Protein AF-A0A496PF84-F1 (afdb_monomer_lite)

Secondary structure (DSSP, 8-state):
-TTHHHHHHHHHHHHHH-TTS------S---TT--SEEEEEEEEEHHHHHHHHHHHHTT-SSEEEEEEEEETTTEEEEEEEETTS-EEEEEEEEEEEEE-SS-EEEEEEE-TTS-B-SSHHHHHHHHHHHHHHHHHHHHHHPSEE-SSSS-EEEE-GGGEEEEEE-TT-GGGGGS-PPPPPTT--S-EEEEEEEEETTEEEEEEEEESSPPPP----------HHHHHHHHHHHHHHHHHHHHHHHHHHHHS-TTTTTS--HHHHHHHHHHHHHHHIIIIIHHHHHHHHHHHHHHHHHHHHHHHHHHHHHHHHHHHHHHHHHHTT-S-HHHHHHHHHHHHHHHHHHHHHHHHHHHHHHHHHHHHHHHHHHHHHHHHHHHHHHHH-

Structure (mmCIF, N/CA/C/O backbone):
data_AF-A0A496PF84-F1
#
_entry.id   AF-A0A496PF84-F1
#
loop_
_atom_site.group_PDB
_atom_site.id
_atom_site.type_symbol
_atom_site.label_atom_id
_atom_site.label_alt_id
_atom_site.label_comp_id
_atom_site.label_asym_id
_atom_site.label_entity_id
_atom_site.label_seq_id
_atom_site.pdbx_PDB_ins_code
_atom_site.Cartn_x
_atom_site.Cartn_y
_atom_site.Cartn_z
_atom_site.occupancy
_atom_site.B_iso_or_equiv
_atom_site.auth_seq_id
_atom_site.auth_comp_id
_atom_site.auth_asym_id
_atom_site.auth_atom_id
_atom_site.pdbx_PDB_model_num
ATOM 1 N N . MET A 1 1 ? 14.542 -10.212 25.108 1.00 35.03 1 MET A N 1
ATOM 2 C CA . MET A 1 1 ? 14.404 -8.751 24.866 1.00 35.03 1 MET A CA 1
ATOM 3 C C . MET A 1 1 ? 15.396 -8.240 23.819 1.00 35.03 1 MET A C 1
ATOM 5 O O . MET A 1 1 ? 14.946 -7.907 22.732 1.00 35.03 1 MET A O 1
ATOM 9 N N . GLY A 1 2 ? 16.714 -8.307 24.034 1.00 35.69 2 GLY A N 1
ATOM 10 C CA . GLY A 1 2 ? 17.742 -8.074 22.997 1.00 35.69 2 GLY A CA 1
ATOM 11 C C . GLY A 1 2 ? 17.970 -9.256 22.043 1.00 35.69 2 GLY A C 1
ATOM 12 O O . GLY A 1 2 ? 19.081 -9.479 21.594 1.00 35.69 2 GLY A O 1
ATOM 13 N N . GLN A 1 3 ? 16.946 -10.066 21.780 1.00 40.03 3 GLN A N 1
ATOM 14 C CA . GLN A 1 3 ? 17.018 -11.197 20.844 1.00 40.03 3 GLN A CA 1
ATOM 15 C C . GLN A 1 3 ? 15.954 -11.094 19.760 1.00 40.03 3 GLN A C 1
ATOM 17 O O . GLN A 1 3 ? 16.190 -11.582 18.674 1.00 40.03 3 GLN A O 1
ATOM 22 N N . LEU A 1 4 ? 14.807 -10.451 20.011 1.00 41.88 4 LEU A N 1
ATOM 23 C CA . LEU A 1 4 ? 13.734 -10.304 19.022 1.00 41.88 4 LEU A CA 1
ATOM 24 C C . LEU A 1 4 ? 13.985 -9.080 18.138 1.00 41.88 4 LEU A C 1
ATOM 26 O O . LEU A 1 4 ? 13.950 -9.200 16.925 1.00 41.88 4 LEU A O 1
ATOM 30 N N . VAL A 1 5 ? 14.386 -7.950 18.735 1.00 41.62 5 VAL A N 1
ATOM 31 C CA . VAL A 1 5 ? 14.923 -6.788 18.003 1.00 41.62 5 VAL A CA 1
ATOM 32 C C . VAL A 1 5 ? 16.194 -7.167 17.262 1.00 41.62 5 VAL A C 1
ATOM 34 O O . VAL 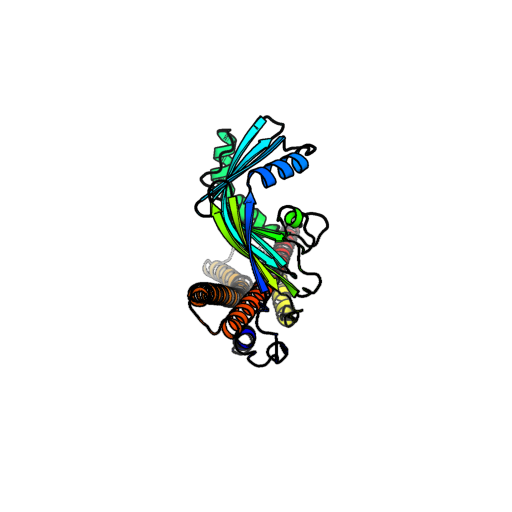A 1 5 ? 16.354 -6.792 16.119 1.00 41.62 5 VAL A O 1
ATOM 37 N N . THR A 1 6 ? 17.063 -7.967 17.870 1.00 51.62 6 THR A N 1
ATOM 38 C CA . THR A 1 6 ? 18.317 -8.426 17.258 1.00 51.62 6 THR A CA 1
ATOM 39 C C . THR A 1 6 ? 18.087 -9.533 16.243 1.00 51.62 6 THR A C 1
ATOM 41 O O . THR A 1 6 ? 18.877 -9.632 15.325 1.00 51.62 6 THR A O 1
ATOM 44 N N . LYS A 1 7 ? 17.012 -10.330 16.353 1.00 50.00 7 LYS A N 1
ATOM 45 C CA . LYS A 1 7 ? 16.557 -11.260 15.308 1.00 50.00 7 LYS A CA 1
ATOM 46 C C . LYS A 1 7 ? 15.903 -10.511 14.164 1.00 50.00 7 LYS A C 1
ATOM 48 O O . LYS A 1 7 ? 16.235 -10.836 13.050 1.00 50.00 7 LYS A O 1
ATOM 53 N N . LEU A 1 8 ? 15.059 -9.507 14.407 1.00 44.78 8 LEU A N 1
ATOM 54 C CA . LEU A 1 8 ? 14.429 -8.673 13.373 1.00 44.78 8 LEU A CA 1
ATOM 55 C C . LEU A 1 8 ? 15.432 -7.737 12.697 1.00 44.78 8 LEU A C 1
ATOM 57 O O . LEU A 1 8 ? 15.374 -7.572 11.490 1.00 44.78 8 LEU A O 1
ATOM 61 N N . LEU A 1 9 ? 16.385 -7.180 13.447 1.00 50.72 9 LEU A N 1
ATOM 62 C CA . LEU A 1 9 ? 17.550 -6.485 12.908 1.00 50.72 9 LEU A CA 1
ATOM 63 C C . LEU A 1 9 ? 18.499 -7.466 12.251 1.00 50.72 9 LEU A C 1
ATOM 65 O O . LEU A 1 9 ? 19.017 -7.112 11.217 1.00 50.72 9 LEU A O 1
ATOM 69 N N . LYS A 1 10 ? 18.706 -8.689 12.761 1.00 53.69 10 LYS A N 1
ATOM 70 C CA . LYS A 1 10 ? 19.399 -9.744 12.005 1.00 53.69 10 LYS A CA 1
ATOM 71 C C . LYS A 1 10 ? 18.605 -10.172 10.790 1.00 53.69 10 LYS A C 1
ATOM 73 O O . LYS A 1 10 ? 19.255 -10.649 9.895 1.00 53.69 10 LYS A O 1
ATOM 78 N N . LEU A 1 11 ? 17.283 -10.040 10.724 1.00 50.06 11 LEU A N 1
ATOM 79 C CA . LEU A 1 11 ? 16.453 -10.431 9.579 1.00 50.06 11 LEU A CA 1
ATOM 80 C C . LEU A 1 11 ? 16.508 -9.331 8.515 1.00 50.06 11 LEU A C 1
ATOM 82 O O . LEU A 1 11 ? 16.878 -9.579 7.378 1.00 50.06 11 LEU A O 1
ATOM 86 N N . ALA A 1 12 ? 16.311 -8.081 8.932 1.00 45.97 12 ALA A N 1
ATOM 87 C CA . ALA A 1 12 ? 16.578 -6.897 8.125 1.00 45.97 12 ALA A CA 1
ATOM 88 C C . ALA A 1 12 ? 18.054 -6.812 7.701 1.00 45.97 12 ALA A C 1
ATOM 90 O O . ALA A 1 12 ? 18.333 -6.387 6.585 1.00 45.97 12 ALA A O 1
ATOM 91 N N . ASN A 1 13 ? 18.986 -7.251 8.559 1.00 47.19 13 ASN A N 1
ATOM 92 C CA . ASN A 1 13 ? 20.413 -7.267 8.261 1.00 47.19 13 ASN A CA 1
ATOM 93 C C . ASN A 1 13 ? 20.862 -8.529 7.525 1.00 47.19 13 ASN A C 1
ATOM 95 O O . ASN A 1 13 ? 21.813 -8.421 6.781 1.00 47.19 13 ASN A O 1
ATOM 99 N N . THR A 1 14 ? 20.214 -9.690 7.644 1.00 43.84 14 THR A N 1
ATOM 100 C CA . THR A 1 14 ? 20.492 -10.864 6.786 1.00 43.84 14 THR A CA 1
ATOM 101 C C . THR A 1 14 ? 19.980 -10.603 5.385 1.00 43.84 14 THR A C 1
ATOM 103 O O . THR A 1 14 ? 20.631 -11.016 4.446 1.00 43.84 14 THR A O 1
ATOM 106 N N . VAL A 1 15 ? 18.941 -9.785 5.218 1.00 45.19 15 VAL A N 1
ATOM 107 C CA . VAL A 1 15 ? 18.607 -9.192 3.914 1.00 45.19 15 VAL A CA 1
ATOM 108 C C . VAL A 1 15 ? 19.672 -8.175 3.444 1.00 45.19 15 VAL A C 1
ATOM 110 O O . VAL A 1 15 ? 19.752 -7.879 2.259 1.00 45.19 15 VAL A O 1
ATOM 113 N N . THR A 1 16 ? 20.536 -7.648 4.328 1.00 40.09 16 THR A N 1
ATOM 114 C CA . THR A 1 16 ? 21.718 -6.839 3.936 1.00 40.09 16 THR A CA 1
ATOM 115 C C . THR A 1 16 ? 23.048 -7.605 3.894 1.00 40.09 16 THR A C 1
ATOM 117 O O . THR A 1 16 ? 24.000 -7.093 3.321 1.00 40.09 16 THR A O 1
ATOM 120 N N . THR A 1 17 ? 23.145 -8.787 4.509 1.00 33.56 17 THR A N 1
ATOM 121 C CA . THR A 1 17 ? 24.367 -9.602 4.643 1.00 33.56 17 THR A CA 1
ATOM 122 C C . THR A 1 17 ? 24.180 -11.021 4.117 1.00 33.56 17 THR A C 1
ATOM 124 O O . THR A 1 17 ? 25.018 -11.881 4.370 1.00 33.56 17 THR A O 1
ATOM 127 N N . GLN A 1 18 ? 23.125 -11.291 3.346 1.00 35.97 18 GLN A N 1
ATOM 128 C CA . GLN A 1 18 ? 23.150 -12.333 2.324 1.00 35.97 18 GLN A CA 1
ATOM 129 C C . GLN A 1 18 ? 24.063 -11.849 1.194 1.00 35.97 18 GLN A C 1
ATOM 131 O O . GLN A 1 18 ? 23.666 -11.652 0.060 1.00 35.97 18 GLN A O 1
ATOM 136 N N . THR A 1 19 ? 25.333 -11.688 1.546 1.00 35.16 19 THR A N 1
ATOM 137 C CA . THR A 1 19 ? 26.476 -11.826 0.652 1.00 35.16 19 THR A CA 1
ATOM 138 C C . THR A 1 19 ? 26.740 -13.309 0.335 1.00 35.16 19 THR A C 1
ATOM 140 O O . THR A 1 19 ? 27.756 -13.621 -0.264 1.00 35.16 19 THR A O 1
ATOM 143 N N . HIS A 1 20 ? 25.847 -14.227 0.744 1.00 31.77 20 HIS A N 1
ATOM 144 C CA . HIS A 1 20 ? 25.867 -15.661 0.432 1.00 31.77 20 HIS A CA 1
ATOM 145 C C . HIS A 1 20 ? 24.449 -16.281 0.473 1.00 31.77 20 HIS A C 1
ATOM 147 O O . HIS A 1 20 ? 24.186 -17.237 1.197 1.00 31.77 20 HIS A O 1
ATOM 153 N N . ILE A 1 21 ? 23.501 -15.748 -0.291 1.00 33.44 21 ILE A N 1
ATOM 154 C CA . ILE A 1 21 ? 22.884 -16.656 -1.269 1.00 33.44 21 ILE A CA 1
ATOM 155 C C . ILE A 1 21 ? 23.836 -16.511 -2.446 1.00 33.44 21 ILE A C 1
ATOM 157 O O . ILE A 1 21 ? 24.234 -15.375 -2.711 1.00 33.44 21 ILE A O 1
ATOM 161 N N . GLU A 1 22 ? 24.330 -17.610 -3.024 1.00 30.97 22 GLU A N 1
ATOM 162 C CA . GLU A 1 22 ? 25.149 -17.525 -4.238 1.00 30.97 22 GLU A CA 1
ATOM 163 C C . GLU A 1 22 ? 24.551 -16.433 -5.119 1.00 30.97 22 GLU A C 1
ATOM 165 O O . GLU A 1 22 ? 23.354 -16.487 -5.414 1.00 30.97 22 GLU A O 1
ATOM 170 N N . ALA A 1 23 ? 25.345 -15.397 -5.442 1.00 34.81 23 ALA A N 1
ATOM 171 C CA . ALA A 1 23 ? 24.967 -14.471 -6.501 1.00 34.81 23 ALA A CA 1
ATOM 172 C C . ALA A 1 23 ? 24.398 -15.355 -7.610 1.00 34.81 23 ALA A C 1
ATOM 174 O O . ALA A 1 23 ? 25.059 -16.365 -7.894 1.00 34.81 23 ALA A O 1
ATOM 175 N N . PRO A 1 24 ? 23.168 -15.096 -8.108 1.00 35.47 24 PRO A N 1
ATOM 176 C CA . PRO A 1 24 ? 22.523 -15.998 -9.055 1.00 35.47 24 PRO A CA 1
ATOM 177 C C . PRO A 1 24 ? 23.594 -16.377 -10.060 1.00 35.47 24 PRO A C 1
ATOM 179 O O . PRO A 1 24 ? 24.228 -15.459 -10.585 1.00 35.47 24 PRO A O 1
ATOM 182 N N . ARG A 1 25 ? 23.920 -17.679 -10.170 1.00 38.72 25 ARG A N 1
ATOM 183 C CA . ARG A 1 25 ? 25.035 -18.157 -10.998 1.00 38.72 25 ARG A CA 1
ATOM 184 C C . ARG A 1 25 ? 24.702 -17.805 -12.444 1.00 38.72 25 ARG A C 1
ATOM 186 O O . ARG A 1 25 ? 24.130 -18.599 -13.182 1.00 38.72 25 ARG A O 1
ATOM 193 N N . LEU A 1 26 ? 25.001 -16.565 -12.795 1.00 46.81 26 LEU A N 1
ATOM 194 C CA . LEU A 1 26 ? 24.968 -16.007 -14.122 1.00 46.81 26 LEU A CA 1
ATOM 195 C C . LEU A 1 26 ? 26.136 -16.683 -14.843 1.00 46.81 26 LEU A C 1
ATOM 197 O O . LEU A 1 26 ? 27.242 -16.709 -14.295 1.00 46.81 26 LEU A O 1
ATOM 201 N N . PRO A 1 27 ? 25.895 -17.325 -15.996 1.00 41.62 27 PRO A N 1
ATOM 202 C CA . PRO A 1 27 ? 26.932 -18.065 -16.694 1.00 41.62 27 PRO A CA 1
ATOM 203 C C . PRO A 1 27 ? 28.126 -17.162 -17.004 1.00 41.62 27 PRO A C 1
ATOM 205 O O . PRO A 1 27 ? 27.974 -15.980 -17.304 1.00 41.62 27 PRO A O 1
ATOM 208 N N . GLU A 1 28 ? 29.313 -17.761 -16.945 1.00 40.94 28 GLU A N 1
ATOM 209 C CA . GLU A 1 28 ? 30.622 -17.102 -16.999 1.00 40.94 28 GLU A CA 1
ATOM 210 C C . GLU A 1 28 ? 30.906 -16.385 -18.333 1.00 40.94 28 GLU A C 1
ATOM 212 O O . GLU A 1 28 ? 31.890 -15.659 -18.440 1.00 40.94 28 GLU A O 1
ATOM 217 N N . GLN A 1 29 ? 30.040 -16.533 -19.341 1.00 38.16 29 GLN A N 1
ATOM 218 C CA . GLN A 1 29 ? 30.122 -15.824 -20.615 1.00 38.16 29 GLN A CA 1
ATOM 219 C C . GLN A 1 29 ? 28.717 -15.590 -21.186 1.00 38.16 29 GLN A C 1
ATOM 221 O O . GLN A 1 29 ? 28.063 -16.510 -21.674 1.00 38.16 29 GLN A O 1
ATOM 226 N N . LEU A 1 30 ? 28.257 -14.340 -21.139 1.00 44.56 30 LEU A N 1
ATOM 227 C CA . LEU A 1 30 ? 27.272 -13.824 -22.088 1.00 44.56 30 LEU A CA 1
ATOM 228 C C . LEU A 1 30 ? 28.065 -13.233 -23.257 1.00 44.56 30 LEU A C 1
ATOM 230 O O . LEU A 1 30 ? 28.968 -12.430 -23.027 1.00 44.56 30 LEU A O 1
ATOM 234 N N . GLU A 1 31 ? 27.763 -13.665 -24.483 1.00 39.75 31 GLU A N 1
ATOM 235 C CA . GLU A 1 31 ? 28.377 -13.125 -25.701 1.00 39.75 31 GLU A CA 1
ATOM 236 C C . GLU A 1 31 ? 28.265 -11.590 -25.739 1.00 39.75 31 GLU A C 1
ATOM 238 O O . GLU A 1 31 ? 27.234 -11.015 -25.365 1.00 39.75 31 GLU A O 1
ATOM 243 N N . ASP A 1 32 ? 29.353 -10.938 -26.161 1.00 37.06 32 ASP A N 1
ATOM 244 C CA . ASP A 1 32 ? 29.494 -9.482 -26.230 1.00 37.06 32 ASP A CA 1
ATOM 245 C C . ASP A 1 32 ? 28.329 -8.871 -27.030 1.00 37.06 32 ASP A C 1
ATOM 247 O O . ASP A 1 32 ? 28.203 -9.077 -28.237 1.00 37.06 32 ASP A O 1
ATOM 251 N N . GLY A 1 33 ? 27.456 -8.133 -26.338 1.00 48.78 33 GLY A N 1
ATOM 252 C CA . GLY A 1 33 ? 26.257 -7.506 -26.910 1.00 48.78 33 GLY A CA 1
ATOM 253 C C . GLY A 1 33 ? 24.944 -7.836 -26.192 1.00 48.78 33 GLY A C 1
ATOM 254 O O . GLY A 1 33 ? 23.961 -7.123 -26.387 1.00 48.78 33 GLY A O 1
ATOM 255 N N . ASN A 1 34 ? 24.917 -8.851 -25.322 1.00 59.88 34 ASN A N 1
ATOM 256 C CA . ASN A 1 34 ? 23.708 -9.228 -24.584 1.00 59.88 34 ASN A CA 1
ATOM 257 C C . ASN A 1 34 ? 23.525 -8.407 -23.298 1.00 59.88 34 ASN A C 1
ATOM 259 O O . ASN A 1 34 ? 24.269 -8.550 -22.331 1.00 59.88 34 ASN A O 1
ATOM 263 N N . THR A 1 35 ? 22.495 -7.560 -23.264 1.00 69.62 35 THR A N 1
ATOM 264 C CA . THR A 1 35 ? 22.069 -6.835 -22.057 1.00 69.62 35 THR A CA 1
ATOM 265 C C . THR A 1 35 ? 21.380 -7.770 -21.064 1.00 69.62 35 THR A C 1
ATOM 267 O O . THR A 1 35 ? 20.560 -8.584 -21.466 1.00 69.62 35 THR A O 1
ATOM 270 N N . LEU A 1 36 ? 21.621 -7.618 -19.758 1.00 77.88 36 LEU A N 1
ATOM 271 C CA . LEU A 1 36 ? 20.995 -8.471 -18.726 1.00 77.88 36 LEU A CA 1
ATOM 272 C C . LEU A 1 36 ? 19.480 -8.247 -18.549 1.00 77.88 36 LEU A C 1
ATOM 274 O O . LEU A 1 36 ? 18.771 -9.086 -17.981 1.00 77.88 36 LEU A O 1
ATOM 278 N N . TYR A 1 37 ? 18.991 -7.090 -18.987 1.00 81.06 37 TYR A N 1
ATOM 279 C CA . TYR A 1 37 ? 17.593 -6.695 -18.906 1.00 81.06 37 TYR A CA 1
ATOM 280 C C . TYR A 1 37 ? 17.248 -5.685 -20.000 1.00 81.06 37 TYR A C 1
ATOM 282 O O . TYR A 1 37 ? 18.074 -4.850 -20.370 1.00 81.06 37 TYR A O 1
ATOM 290 N N . ASP A 1 38 ? 15.994 -5.702 -20.440 1.00 81.50 38 ASP A N 1
ATOM 291 C CA . ASP A 1 38 ? 15.428 -4.652 -21.279 1.00 81.50 38 ASP A CA 1
ATOM 292 C C . ASP A 1 38 ? 14.926 -3.516 -20.393 1.00 81.50 38 ASP A C 1
ATOM 294 O O . ASP A 1 38 ? 14.008 -3.704 -19.590 1.00 81.50 38 ASP A O 1
ATOM 298 N N . HIS A 1 39 ? 15.497 -2.324 -20.564 1.00 84.94 39 HIS A N 1
ATOM 299 C CA . HIS A 1 39 ? 15.000 -1.104 -19.937 1.00 84.94 39 HIS A CA 1
ATOM 300 C C . HIS A 1 39 ? 14.226 -0.255 -20.935 1.00 84.94 39 HIS A C 1
ATOM 302 O O . HIS A 1 39 ? 14.748 0.081 -21.997 1.00 84.94 39 HIS A O 1
ATOM 308 N N . ARG A 1 40 ? 12.993 0.125 -20.592 1.00 84.62 40 ARG A N 1
ATOM 309 C CA . ARG A 1 40 ? 12.188 1.058 -21.392 1.00 84.62 40 ARG A CA 1
ATOM 310 C C . ARG A 1 40 ? 11.435 2.020 -20.483 1.00 84.62 40 ARG A C 1
ATOM 312 O O . ARG A 1 40 ? 11.081 1.668 -19.364 1.00 84.62 40 ARG A O 1
ATOM 319 N N . MET A 1 41 ? 11.173 3.223 -20.974 1.00 84.12 41 MET A N 1
ATOM 320 C CA . MET A 1 41 ? 10.187 4.119 -20.371 1.00 84.12 41 MET A CA 1
ATOM 321 C C . MET A 1 41 ? 8.848 3.853 -21.053 1.00 84.12 41 MET A C 1
ATOM 323 O O . MET A 1 41 ? 8.733 4.045 -22.262 1.00 84.12 41 MET A O 1
ATOM 327 N N . LEU A 1 42 ? 7.858 3.373 -20.302 1.00 85.94 42 LEU A N 1
ATOM 328 C CA . LEU A 1 42 ? 6.503 3.192 -20.817 1.00 85.94 42 LEU A CA 1
ATOM 329 C C . LEU A 1 42 ? 5.721 4.479 -20.611 1.00 85.94 42 LEU A C 1
ATOM 331 O O . LEU A 1 42 ? 5.651 4.980 -19.491 1.00 85.94 42 LEU A O 1
ATOM 335 N N . SER A 1 43 ? 5.128 4.992 -21.683 1.00 85.69 43 SER A N 1
ATOM 336 C CA . SER A 1 43 ? 4.196 6.114 -21.649 1.00 85.69 43 SER A CA 1
ATOM 337 C C . SER A 1 43 ? 2.766 5.589 -21.684 1.00 85.69 43 SER A C 1
ATOM 339 O O . SER A 1 43 ? 2.337 4.995 -22.673 1.00 85.69 43 SER A O 1
ATOM 341 N N . ILE A 1 44 ? 2.028 5.808 -20.603 1.00 85.19 44 ILE A N 1
ATOM 342 C CA . ILE A 1 44 ? 0.592 5.555 -20.536 1.00 85.19 44 ILE A CA 1
ATOM 343 C C . ILE A 1 44 ? -0.102 6.881 -20.823 1.00 85.19 44 ILE A C 1
ATOM 345 O O . ILE A 1 44 ? -0.056 7.810 -20.016 1.00 85.19 44 ILE A O 1
ATOM 349 N N . GLU A 1 45 ? -0.712 6.972 -21.997 1.00 87.38 45 GLU A N 1
ATOM 350 C CA . GLU A 1 45 ? -1.462 8.152 -22.413 1.00 87.38 45 GLU A CA 1
ATOM 351 C C . GLU A 1 45 ? -2.784 8.248 -21.654 1.00 87.38 45 GLU A C 1
ATOM 353 O O . GLU A 1 45 ? -3.513 7.262 -21.489 1.00 87.38 45 GLU A O 1
ATOM 358 N N . GLU A 1 46 ? -3.120 9.463 -21.236 1.00 87.75 46 GLU A N 1
ATOM 359 C CA . GLU A 1 46 ? -4.383 9.782 -20.577 1.00 87.75 46 GLU A CA 1
ATOM 360 C C . GLU A 1 46 ? -5.595 9.351 -21.419 1.00 87.75 46 GLU A C 1
ATOM 362 O O . GLU A 1 46 ? -6.538 8.743 -20.904 1.00 87.75 46 GLU A O 1
ATOM 367 N N . GLU A 1 47 ? -5.552 9.574 -22.738 1.00 87.31 47 GLU A N 1
ATOM 368 C CA . GLU A 1 47 ? -6.638 9.197 -23.645 1.00 87.31 47 GLU A CA 1
ATOM 369 C C . GLU A 1 47 ? -6.902 7.683 -23.624 1.00 87.31 47 GLU A C 1
ATOM 371 O O . GLU A 1 47 ? -8.060 7.245 -23.622 1.00 87.31 47 GLU A O 1
ATOM 376 N N . ALA A 1 48 ? -5.845 6.867 -23.548 1.00 85.38 48 ALA A N 1
ATOM 377 C CA . ALA A 1 48 ? -5.964 5.416 -23.481 1.00 85.38 48 ALA A CA 1
ATOM 378 C C . ALA A 1 48 ? -6.665 4.968 -22.188 1.00 85.38 48 ALA A C 1
ATOM 380 O O . ALA A 1 48 ? -7.579 4.134 -22.243 1.00 85.38 48 ALA A O 1
ATOM 381 N N . VAL A 1 49 ? -6.296 5.572 -21.053 1.00 86.06 49 VAL A N 1
ATOM 382 C CA . VAL A 1 49 ? -6.928 5.329 -19.747 1.00 86.06 49 VAL A CA 1
ATOM 383 C C . VAL A 1 49 ? -8.393 5.756 -19.784 1.00 86.06 49 VAL A C 1
ATOM 385 O O . VAL A 1 49 ? -9.276 4.952 -19.483 1.00 86.06 49 VAL A O 1
ATOM 388 N N . ASN A 1 50 ? -8.682 6.969 -20.254 1.00 89.56 50 ASN A N 1
ATOM 389 C CA . ASN A 1 50 ? -10.037 7.514 -20.334 1.00 89.56 50 ASN A CA 1
ATOM 390 C C . ASN A 1 50 ? -10.944 6.728 -21.287 1.00 89.56 50 ASN A C 1
ATOM 392 O O . ASN A 1 50 ? -12.137 6.552 -21.026 1.00 89.56 50 ASN A O 1
ATOM 396 N N . ARG A 1 51 ? -10.415 6.215 -22.401 1.00 88.06 51 ARG A N 1
ATOM 397 C CA . ARG A 1 51 ? -11.165 5.348 -23.322 1.00 88.06 51 ARG A CA 1
ATOM 398 C C . ARG A 1 51 ? -11.548 4.025 -22.658 1.00 88.06 51 ARG A C 1
ATOM 400 O O . ARG A 1 51 ? -12.704 3.608 -22.752 1.00 88.06 51 ARG A O 1
ATOM 407 N N . LYS A 1 52 ? -10.611 3.376 -21.960 1.00 83.94 52 LYS A N 1
ATOM 408 C CA . LYS A 1 52 ? -10.885 2.119 -21.249 1.00 83.94 52 LYS A CA 1
ATOM 409 C C . LYS A 1 52 ? -11.822 2.358 -20.058 1.00 83.94 52 LYS A C 1
ATOM 411 O O . LYS A 1 52 ? -12.785 1.612 -19.901 1.00 83.94 52 LYS A O 1
ATOM 416 N N . MET A 1 53 ? -11.647 3.437 -19.297 1.00 85.25 53 MET A N 1
ATOM 417 C CA . MET A 1 53 ? -12.543 3.799 -18.192 1.00 85.25 53 MET A CA 1
ATOM 418 C C . MET A 1 53 ? -13.972 4.068 -18.657 1.00 85.25 53 MET A C 1
ATOM 420 O O . MET A 1 53 ? -14.911 3.556 -18.049 1.00 85.25 53 MET A O 1
ATOM 424 N N . ARG A 1 54 ? -14.160 4.754 -19.792 1.00 86.75 54 ARG A N 1
ATOM 425 C CA . ARG A 1 54 ? -15.483 4.893 -20.423 1.00 86.75 54 ARG A CA 1
ATOM 426 C C . ARG A 1 54 ? -16.126 3.538 -20.722 1.00 86.75 54 ARG A C 1
ATOM 428 O O . ARG A 1 54 ? -17.322 3.380 -20.496 1.00 86.75 54 ARG A O 1
ATOM 435 N N . SER A 1 55 ? -15.351 2.549 -21.178 1.00 84.56 55 SER A N 1
ATOM 436 C CA . SER A 1 55 ? -15.873 1.198 -21.435 1.00 84.56 55 SER A CA 1
ATOM 437 C C . SER A 1 55 ? -16.320 0.477 -20.157 1.00 84.56 55 SER A C 1
ATOM 439 O O . SER A 1 55 ? -17.383 -0.141 -20.158 1.00 84.56 55 SER A O 1
ATOM 441 N N . VAL A 1 56 ? -15.569 0.623 -19.058 1.00 82.31 56 VAL A N 1
ATOM 442 C CA . VAL A 1 56 ? -15.891 0.027 -17.750 1.00 82.31 56 VAL A CA 1
ATOM 443 C C . VAL A 1 56 ? -17.118 0.700 -17.124 1.00 82.31 56 VAL A C 1
ATOM 445 O O . VAL A 1 56 ? -17.994 0.031 -16.581 1.00 82.31 56 VAL A O 1
ATOM 448 N N . VAL A 1 57 ? -17.217 2.027 -17.233 1.00 85.50 57 VAL A N 1
ATOM 449 C CA . VAL A 1 57 ? -18.272 2.826 -16.589 1.00 85.50 57 VAL A CA 1
ATOM 450 C C . VAL A 1 57 ? -19.595 2.806 -17.362 1.00 85.50 57 VAL A C 1
ATOM 452 O O . VAL A 1 57 ? -20.644 3.005 -16.755 1.00 85.50 57 VAL A O 1
ATOM 455 N N . ARG A 1 58 ? -19.588 2.499 -18.669 1.00 82.38 58 ARG A N 1
ATOM 456 C CA . ARG A 1 58 ? -20.774 2.553 -19.552 1.00 82.38 58 ARG A CA 1
ATOM 457 C C . ARG A 1 58 ? -22.027 1.891 -18.962 1.00 82.38 58 ARG A C 1
ATOM 459 O O . ARG A 1 58 ? -23.121 2.436 -19.095 1.00 82.38 58 ARG A O 1
ATOM 466 N N . ASN A 1 59 ? -21.865 0.750 -18.292 1.00 80.50 59 ASN A N 1
ATOM 467 C CA . ASN A 1 59 ? -22.967 -0.015 -17.700 1.00 80.50 59 ASN A CA 1
ATOM 468 C C . ASN A 1 59 ? -23.013 0.061 -16.164 1.00 80.50 59 ASN A C 1
ATOM 470 O O . ASN A 1 59 ? -23.788 -0.662 -15.540 1.00 80.50 59 ASN A O 1
ATOM 474 N N . HIS A 1 60 ? -22.219 0.929 -15.532 1.00 84.94 60 HIS A N 1
ATOM 475 C CA . HIS A 1 60 ? -22.223 1.061 -14.079 1.00 84.94 60 HIS A CA 1
ATOM 476 C C . HIS A 1 60 ? -23.543 1.678 -13.595 1.00 84.94 60 HIS A C 1
ATOM 478 O O . HIS A 1 60 ? -24.086 2.599 -14.207 1.00 84.94 60 HIS A O 1
ATOM 484 N N . TRP A 1 61 ? -24.091 1.185 -12.486 1.00 85.62 61 TRP A N 1
ATOM 485 C CA . TRP A 1 61 ? -25.395 1.636 -11.986 1.00 85.62 61 TRP A CA 1
ATOM 486 C C . TRP A 1 61 ? -25.358 3.074 -11.434 1.00 85.62 61 TRP A C 1
ATOM 488 O O . TRP A 1 61 ? -26.344 3.793 -11.550 1.00 85.62 61 TRP A O 1
ATOM 498 N N . PHE A 1 62 ? -24.213 3.511 -10.898 1.00 84.31 62 PHE A N 1
ATOM 499 C CA . PHE A 1 62 ? -24.054 4.814 -10.232 1.00 84.31 62 PHE A CA 1
ATOM 500 C C . PHE A 1 62 ? -23.278 5.871 -11.040 1.00 84.31 62 PHE A C 1
ATOM 502 O O . PHE A 1 62 ? -23.602 7.060 -11.005 1.00 84.31 62 PHE A O 1
ATOM 509 N N . PHE A 1 63 ? -22.252 5.453 -11.783 1.00 87.12 63 PHE A N 1
ATOM 510 C CA . PHE A 1 63 ? -21.327 6.363 -12.458 1.00 87.12 63 PHE A CA 1
ATOM 511 C C . PHE A 1 63 ? -21.793 6.577 -13.897 1.00 87.12 63 PHE A C 1
ATOM 513 O O . PHE A 1 63 ? -22.165 5.620 -14.576 1.00 87.12 63 PHE A O 1
ATOM 520 N N . HIS A 1 64 ? -21.802 7.830 -14.343 1.00 87.38 64 HIS A N 1
ATOM 521 C CA . HIS A 1 64 ? -22.046 8.192 -15.736 1.00 87.38 64 HIS A CA 1
ATOM 522 C C . HIS A 1 64 ? -20.725 8.271 -16.507 1.00 87.38 64 HIS A C 1
ATOM 524 O O . HIS A 1 64 ? -20.585 7.652 -17.560 1.00 87.38 64 HIS A O 1
ATOM 530 N N . SER A 1 65 ? -19.737 8.975 -15.953 1.00 88.44 65 SER A N 1
ATOM 531 C CA . SER A 1 65 ? -18.386 9.046 -16.505 1.00 88.44 65 SER A CA 1
ATOM 532 C C . SER A 1 65 ? -17.348 9.235 -15.406 1.00 88.44 65 SER A C 1
ATOM 534 O O . SER A 1 65 ? -17.617 9.856 -14.381 1.00 88.44 65 SER A O 1
ATOM 536 N N . ILE A 1 66 ? -16.152 8.704 -15.642 1.00 89.44 66 ILE A N 1
ATOM 537 C CA . ILE A 1 66 ? -14.958 8.954 -14.836 1.00 89.44 66 ILE A CA 1
ATOM 538 C C . ILE A 1 66 ? -13.866 9.353 -15.822 1.00 89.44 66 ILE A C 1
ATOM 540 O O . ILE A 1 66 ? -13.610 8.613 -16.776 1.00 89.44 66 ILE A O 1
ATOM 544 N N . ILE A 1 67 ? -13.287 10.529 -15.615 1.00 90.50 67 ILE A N 1
ATOM 545 C CA . ILE A 1 67 ? -12.249 11.116 -16.462 1.00 90.50 67 ILE A CA 1
ATOM 546 C C . ILE A 1 67 ? -11.035 11.379 -15.581 1.00 90.50 67 ILE A C 1
ATOM 548 O O . ILE A 1 67 ? -11.179 11.906 -14.481 1.00 90.50 67 ILE A O 1
ATOM 552 N N . PHE A 1 68 ? -9.866 10.989 -16.065 1.00 89.50 68 PHE A N 1
ATOM 553 C CA . PHE A 1 68 ? -8.575 11.252 -15.453 1.00 89.50 68 PHE A CA 1
ATOM 554 C C . PHE A 1 68 ? -7.824 12.280 -16.287 1.00 89.50 68 PHE A C 1
ATOM 556 O O . PHE A 1 68 ? -7.818 12.175 -17.510 1.00 89.50 68 PHE A O 1
ATOM 563 N N . GLU A 1 69 ? -7.174 13.222 -15.621 1.00 90.69 69 GLU A N 1
ATOM 564 C CA . GLU A 1 69 ? -6.310 14.235 -16.218 1.00 90.69 69 GLU A CA 1
ATOM 565 C C . GLU A 1 69 ? -4.938 14.136 -15.550 1.00 90.69 69 GLU A C 1
ATOM 567 O O . GLU A 1 69 ? -4.824 14.208 -14.320 1.00 90.69 69 GLU A O 1
ATOM 572 N N . PHE A 1 70 ? -3.896 13.896 -16.348 1.00 88.75 70 PHE A N 1
ATOM 573 C CA . PHE A 1 70 ? -2.530 13.767 -15.843 1.00 88.75 70 PHE A CA 1
ATOM 574 C C . PHE A 1 70 ? -1.801 15.104 -15.931 1.00 88.75 70 PHE A C 1
ATOM 576 O O . PHE A 1 70 ? -1.619 15.660 -17.013 1.00 88.75 70 PHE A O 1
ATOM 583 N N . GLU A 1 71 ? -1.326 15.580 -14.784 1.00 89.25 71 GLU A N 1
ATOM 584 C CA . GLU A 1 71 ? -0.600 16.839 -14.651 1.00 89.25 71 GLU A CA 1
ATOM 585 C C . GLU A 1 71 ? 0.833 16.584 -14.176 1.00 89.25 71 GLU A C 1
ATOM 587 O O . GLU A 1 71 ? 1.094 15.566 -13.527 1.00 89.25 71 GLU A O 1
ATOM 592 N N . PRO A 1 72 ? 1.804 17.469 -14.461 1.00 86.88 72 PRO A N 1
ATOM 593 C CA . PRO A 1 72 ? 3.176 17.308 -13.992 1.00 86.88 72 PRO A CA 1
ATOM 594 C C . PRO A 1 72 ? 3.285 17.183 -12.463 1.00 86.88 72 PRO A C 1
ATOM 596 O O . PRO A 1 72 ? 2.439 17.660 -11.710 1.00 86.88 72 PRO A O 1
ATOM 599 N N . ASN A 1 73 ? 4.397 16.612 -11.989 1.00 85.38 73 ASN A N 1
ATOM 600 C CA . ASN A 1 73 ? 4.706 16.401 -10.561 1.00 85.38 73 ASN A CA 1
ATOM 601 C C . ASN A 1 73 ? 3.857 15.331 -9.856 1.00 85.38 73 ASN A C 1
ATOM 603 O O . ASN A 1 73 ? 3.584 15.437 -8.664 1.00 85.38 73 ASN A O 1
ATOM 607 N N . ASN A 1 74 ? 3.500 14.270 -10.574 1.00 85.56 74 ASN A N 1
ATOM 608 C CA . ASN A 1 74 ? 2.694 13.139 -10.104 1.00 85.56 74 ASN A CA 1
ATOM 609 C C . ASN A 1 74 ? 1.279 13.520 -9.656 1.00 85.56 74 ASN A C 1
ATOM 611 O O . ASN A 1 74 ? 0.672 12.774 -8.891 1.00 85.56 74 ASN A O 1
ATOM 615 N N . LYS A 1 75 ? 0.746 14.638 -10.155 1.00 89.25 75 LYS A N 1
ATOM 616 C CA . LYS A 1 75 ? -0.622 15.074 -9.887 1.00 89.25 75 LYS A CA 1
ATOM 617 C C . LYS A 1 75 ? -1.596 14.461 -10.878 1.00 89.25 75 LYS A C 1
ATOM 619 O O . LYS A 1 75 ? -1.326 14.401 -12.078 1.00 89.25 75 LYS A O 1
ATOM 624 N N . VAL A 1 76 ? -2.739 14.025 -10.370 1.00 89.38 76 VAL A N 1
ATOM 625 C CA . VAL A 1 76 ? -3.836 13.513 -11.183 1.00 89.38 76 VAL A CA 1
ATOM 626 C C . VAL A 1 76 ? -5.138 14.116 -10.695 1.00 89.38 76 VAL A C 1
ATOM 628 O O . VAL A 1 76 ? -5.466 14.041 -9.508 1.00 89.38 76 VAL A O 1
ATOM 631 N N . PHE A 1 77 ? -5.888 14.675 -11.633 1.00 90.81 77 PHE A N 1
ATOM 632 C CA . PHE A 1 77 ? -7.254 15.109 -11.403 1.00 90.81 77 PHE A CA 1
ATOM 633 C C . PHE A 1 77 ? -8.200 14.025 -11.897 1.00 90.81 77 PHE A C 1
ATOM 635 O O . PHE A 1 77 ? -8.005 13.425 -12.952 1.00 90.81 77 PHE A O 1
ATOM 642 N N . MET A 1 78 ? -9.215 13.728 -11.101 1.00 91.12 78 MET A N 1
ATOM 643 C CA . MET A 1 78 ? -10.257 12.779 -11.445 1.00 91.12 78 MET A CA 1
ATOM 644 C C . MET A 1 78 ? -11.605 13.463 -11.323 1.00 91.12 78 MET A C 1
ATOM 646 O O . MET A 1 78 ? -12.046 13.806 -10.226 1.00 91.12 78 MET A O 1
ATOM 650 N N . ASN A 1 79 ? -12.271 13.589 -12.462 1.00 90.31 79 ASN A N 1
ATOM 651 C CA . ASN A 1 79 ? -13.598 14.162 -12.578 1.00 90.31 79 ASN A CA 1
ATOM 652 C C . ASN A 1 79 ? -14.605 13.019 -12.732 1.00 90.31 79 ASN A C 1
ATOM 654 O O . ASN A 1 79 ? -14.599 12.265 -13.710 1.00 90.31 79 ASN A O 1
ATOM 658 N N . VAL A 1 80 ? -15.465 12.865 -11.733 1.00 88.94 80 VAL A N 1
ATOM 659 C CA . VAL A 1 80 ? -16.496 11.833 -11.663 1.00 88.94 80 VAL A CA 1
ATOM 660 C C . VAL A 1 80 ? -17.854 12.488 -11.835 1.00 88.94 80 VAL A C 1
ATOM 662 O O . VAL A 1 80 ? -18.269 13.318 -11.032 1.00 88.94 80 VAL A O 1
ATOM 665 N N . ILE A 1 81 ? -18.586 12.062 -12.857 1.00 86.56 81 ILE A N 1
ATOM 666 C CA . ILE A 1 81 ? -19.972 12.466 -13.074 1.00 86.56 81 ILE A CA 1
ATOM 667 C C . ILE A 1 81 ? -20.852 11.273 -12.731 1.00 86.56 81 ILE A C 1
ATOM 669 O O . ILE A 1 81 ? -20.706 10.176 -13.279 1.00 86.56 81 ILE A O 1
ATOM 673 N N . THR A 1 82 ? -21.773 11.476 -11.800 1.00 86.81 82 THR A N 1
ATOM 674 C CA . THR A 1 82 ? -22.752 10.461 -11.395 1.00 86.81 82 THR A CA 1
ATOM 675 C C . THR A 1 82 ? -23.994 10.524 -12.281 1.00 86.81 82 THR A C 1
ATOM 677 O O . THR A 1 82 ? -24.320 11.569 -12.842 1.00 86.81 82 THR A O 1
ATOM 680 N N . LYS A 1 83 ? -24.752 9.424 -12.380 1.00 86.38 83 LYS A N 1
ATOM 681 C CA . LYS A 1 83 ? -26.034 9.422 -13.118 1.00 86.38 83 LYS A CA 1
ATOM 682 C C . LYS A 1 83 ? -27.099 10.334 -12.499 1.00 86.38 83 LYS A C 1
ATOM 684 O O . LYS A 1 83 ? -28.070 10.666 -13.166 1.00 86.38 83 LYS A O 1
ATOM 689 N N . LEU A 1 84 ? -26.905 10.744 -11.245 1.00 83.50 84 LEU A N 1
ATOM 690 C CA . LEU A 1 84 ? -27.765 11.688 -10.532 1.00 83.50 84 LEU A CA 1
ATOM 691 C C . LEU A 1 84 ? -27.411 13.159 -10.821 1.00 83.50 84 LEU A C 1
ATOM 693 O O . LEU A 1 84 ? -28.019 14.046 -10.236 1.00 83.50 84 LEU A O 1
ATOM 697 N N . GLY A 1 85 ? -26.434 13.430 -11.696 1.00 79.56 85 GLY A N 1
ATOM 698 C CA . GLY A 1 85 ? -26.037 14.788 -12.080 1.00 79.56 85 GLY A CA 1
ATOM 699 C C . GLY A 1 85 ? -25.035 15.458 -11.137 1.00 79.56 85 GLY A C 1
ATOM 700 O O . GLY A 1 85 ? -24.647 16.594 -11.389 1.00 79.56 85 GLY A O 1
ATOM 701 N N . ASN A 1 86 ? -24.572 14.772 -10.086 1.00 83.81 86 ASN A N 1
ATOM 702 C CA . ASN A 1 86 ? -23.495 15.290 -9.239 1.00 83.81 86 ASN A CA 1
ATOM 703 C C . ASN A 1 86 ? -22.153 15.164 -9.960 1.00 83.81 86 ASN A C 1
ATOM 705 O O . ASN A 1 86 ? -21.850 14.095 -10.509 1.00 83.81 86 ASN A O 1
ATOM 709 N N . VAL A 1 87 ? -21.362 16.232 -9.892 1.00 84.62 87 VAL A N 1
ATOM 710 C CA . VAL A 1 87 ? -19.986 16.305 -10.385 1.00 84.62 87 VAL A CA 1
ATOM 711 C C . VAL A 1 87 ? -19.059 16.318 -9.179 1.00 84.62 87 VAL A C 1
ATOM 713 O O . VAL A 1 87 ? -19.257 17.101 -8.254 1.00 84.62 87 VAL A O 1
ATOM 716 N N . ILE A 1 88 ? -18.088 15.413 -9.177 1.00 86.06 88 ILE A N 1
ATOM 717 C CA . ILE A 1 88 ? -17.117 15.249 -8.105 1.00 86.06 88 ILE A CA 1
ATOM 718 C C . ILE A 1 88 ? -15.727 15.360 -8.717 1.00 86.06 88 ILE A C 1
ATOM 720 O O . ILE A 1 88 ? -15.328 14.502 -9.500 1.00 86.06 88 ILE A O 1
ATOM 724 N N . ASN A 1 89 ? -14.991 16.386 -8.324 1.00 87.81 89 ASN A N 1
ATOM 725 C CA . ASN A 1 89 ? -13.620 16.633 -8.725 1.00 87.81 89 ASN A CA 1
ATOM 726 C C . ASN A 1 89 ? -12.705 16.238 -7.570 1.00 87.81 89 ASN A C 1
ATOM 728 O O . ASN A 1 89 ? -12.879 16.670 -6.428 1.00 87.81 89 ASN A O 1
ATOM 732 N N . VAL A 1 90 ? -11.746 15.372 -7.867 1.00 88.19 90 VAL A N 1
ATOM 733 C CA . VAL A 1 90 ? -10.836 14.801 -6.883 1.00 88.19 90 VAL A CA 1
ATOM 734 C C . VAL A 1 90 ? -9.408 14.988 -7.359 1.00 88.19 90 VAL A C 1
ATOM 736 O O . VAL A 1 90 ? -9.056 14.530 -8.440 1.00 88.19 90 VAL A O 1
ATOM 739 N N . GLU A 1 91 ? -8.571 15.594 -6.525 1.00 90.06 91 GLU A N 1
ATOM 740 C CA . GLU A 1 91 ? -7.130 15.681 -6.758 1.00 90.06 91 GLU A CA 1
ATOM 741 C C . GLU A 1 91 ? -6.398 14.619 -5.926 1.00 90.06 91 GLU A C 1
ATOM 743 O O . GLU A 1 91 ? -6.651 14.450 -4.726 1.00 90.06 91 GLU A O 1
ATOM 748 N N . PHE A 1 92 ? -5.478 13.889 -6.557 1.00 89.81 92 PHE A N 1
ATOM 749 C CA . PHE A 1 92 ? -4.562 13.004 -5.849 1.00 89.81 92 PHE A CA 1
ATOM 750 C C . PHE A 1 92 ? -3.143 13.044 -6.417 1.00 89.81 92 PHE A C 1
ATOM 752 O O . PHE A 1 92 ? -2.928 13.127 -7.624 1.00 89.81 92 PHE A O 1
ATOM 759 N N . ASP A 1 93 ? -2.169 12.914 -5.518 1.00 90.31 93 ASP A N 1
ATOM 760 C CA . ASP A 1 93 ? -0.765 12.710 -5.859 1.00 90.31 93 ASP A CA 1
ATOM 761 C C . ASP A 1 93 ? -0.476 11.206 -5.951 1.00 90.31 93 ASP A C 1
ATOM 763 O O . ASP A 1 93 ? -0.812 10.439 -5.039 1.00 90.31 93 ASP A O 1
ATOM 767 N N . ILE A 1 94 ? 0.209 10.761 -7.001 1.00 86.88 94 ILE A N 1
ATOM 768 C CA . ILE A 1 94 ? 0.734 9.398 -7.061 1.00 86.88 94 ILE A CA 1
ATOM 769 C C . ILE A 1 94 ? 2.049 9.339 -6.275 1.00 86.88 94 ILE A C 1
ATOM 771 O O . ILE A 1 94 ? 3.083 9.850 -6.708 1.00 86.88 94 ILE A O 1
ATOM 775 N N . ASP A 1 95 ? 2.009 8.703 -5.104 1.00 84.12 95 ASP A N 1
ATOM 776 C CA . ASP A 1 95 ? 3.160 8.596 -4.197 1.00 84.12 95 ASP A CA 1
ATOM 777 C C . ASP A 1 95 ? 4.107 7.470 -4.641 1.00 84.12 95 ASP A C 1
ATOM 779 O O . ASP A 1 95 ? 5.329 7.622 -4.605 1.00 84.12 95 ASP A O 1
ATOM 783 N N . ASP A 1 96 ? 3.558 6.328 -5.074 1.00 83.81 96 ASP A N 1
ATOM 784 C CA . ASP A 1 96 ? 4.357 5.164 -5.469 1.00 83.81 96 ASP A CA 1
ATOM 785 C C . ASP A 1 96 ? 3.576 4.188 -6.365 1.00 83.81 96 ASP A C 1
ATOM 787 O O . ASP A 1 96 ? 2.395 3.933 -6.139 1.00 83.81 96 ASP A O 1
ATOM 791 N N . ILE A 1 97 ? 4.250 3.591 -7.349 1.00 84.44 97 ILE A N 1
ATOM 792 C CA . ILE A 1 97 ? 3.746 2.474 -8.159 1.00 84.44 97 ILE A CA 1
ATOM 793 C C . ILE A 1 97 ? 4.864 1.455 -8.262 1.00 84.44 97 ILE A C 1
ATOM 795 O O . ILE A 1 97 ? 6.018 1.781 -8.551 1.00 84.44 97 ILE A O 1
ATOM 799 N N . TRP A 1 98 ? 4.483 0.205 -8.057 1.00 86.31 98 TRP A N 1
ATOM 800 C CA . TRP A 1 98 ? 5.361 -0.934 -8.181 1.00 86.31 98 TRP A CA 1
ATOM 801 C C . TRP A 1 98 ? 4.584 -2.114 -8.723 1.00 86.31 98 TRP A C 1
ATOM 803 O O . TRP A 1 98 ? 3.551 -2.470 -8.165 1.00 86.31 98 TRP A O 1
ATOM 813 N N . PHE A 1 99 ? 5.084 -2.738 -9.777 1.00 83.44 99 PHE A N 1
ATOM 814 C CA . PHE A 1 99 ? 4.557 -4.016 -10.236 1.00 83.44 99 PHE A CA 1
ATOM 815 C C . PHE A 1 99 ? 5.712 -4.987 -10.350 1.00 83.44 99 PHE A C 1
ATOM 817 O O . PHE A 1 99 ? 6.640 -4.733 -11.111 1.00 83.44 99 PHE A O 1
ATOM 824 N N . ASP A 1 100 ? 5.637 -6.086 -9.613 1.00 77.88 100 ASP A N 1
ATOM 825 C CA . ASP A 1 100 ? 6.509 -7.237 -9.800 1.00 77.88 100 ASP A CA 1
ATOM 826 C C . ASP A 1 100 ? 5.685 -8.528 -9.906 1.00 77.88 100 ASP A C 1
ATOM 828 O O . ASP A 1 100 ? 4.451 -8.516 -9.842 1.00 77.88 100 ASP A O 1
ATOM 832 N N . ASP A 1 101 ? 6.365 -9.654 -10.091 1.00 71.25 101 ASP A N 1
ATOM 833 C CA . ASP A 1 101 ? 5.739 -10.971 -10.220 1.00 71.25 101 ASP A CA 1
ATOM 834 C C . ASP A 1 101 ? 4.991 -11.437 -8.952 1.00 71.25 101 ASP A C 1
ATOM 836 O O . ASP A 1 101 ? 4.133 -12.312 -9.043 1.00 71.25 101 ASP A O 1
ATOM 840 N N . TYR A 1 102 ? 5.277 -10.873 -7.771 1.00 67.12 102 TYR A N 1
ATOM 841 C CA . TYR A 1 102 ? 4.664 -11.283 -6.497 1.00 67.12 102 TYR A CA 1
ATOM 842 C C . TYR A 1 102 ? 3.510 -10.382 -6.073 1.00 67.12 102 TYR A C 1
ATOM 844 O O . TYR A 1 102 ? 2.509 -10.843 -5.528 1.00 67.12 102 TYR A O 1
ATOM 852 N N . THR A 1 103 ? 3.701 -9.078 -6.224 1.00 69.50 103 THR A N 1
ATOM 853 C CA . THR A 1 103 ? 2.901 -8.024 -5.624 1.00 69.50 103 THR A CA 1
ATOM 854 C C . THR A 1 103 ? 2.911 -6.802 -6.522 1.00 69.50 103 THR A C 1
ATOM 856 O O . THR A 1 103 ? 3.949 -6.273 -6.919 1.00 69.50 103 THR A O 1
ATOM 859 N N . SER A 1 104 ? 1.718 -6.313 -6.814 1.00 81.19 104 SER A N 1
ATOM 860 C CA . SER A 1 104 ? 1.538 -5.046 -7.503 1.00 81.19 104 SER A CA 1
ATOM 861 C C . SER A 1 104 ? 0.958 -4.056 -6.503 1.00 81.19 104 SER A C 1
ATOM 863 O O . SER A 1 104 ? -0.037 -4.351 -5.855 1.00 81.19 104 SER A O 1
ATOM 865 N N . THR A 1 105 ? 1.594 -2.908 -6.302 1.00 84.44 105 THR A N 1
ATOM 866 C CA . THR A 1 105 ? 1.151 -1.904 -5.334 1.00 84.44 105 THR A CA 1
ATOM 867 C C . THR A 1 105 ? 1.069 -0.535 -5.979 1.00 84.44 105 THR A C 1
ATOM 869 O O . THR A 1 105 ? 2.053 -0.063 -6.547 1.00 84.44 105 THR A O 1
ATOM 872 N N . ILE A 1 106 ? -0.076 0.123 -5.826 1.00 87.00 106 ILE A N 1
ATOM 873 C CA . ILE A 1 106 ? -0.294 1.513 -6.231 1.00 87.00 106 ILE A CA 1
ATOM 874 C C . ILE A 1 106 ? -0.639 2.304 -4.975 1.00 87.00 106 ILE A C 1
ATOM 876 O O . ILE A 1 106 ? -1.542 1.926 -4.231 1.00 87.00 106 ILE A O 1
ATOM 880 N N . GLN A 1 107 ? 0.072 3.394 -4.722 1.00 87.94 107 GLN A N 1
ATOM 881 C CA . GLN A 1 107 ? -0.170 4.274 -3.591 1.00 87.94 107 GLN A CA 1
ATOM 882 C C . GLN A 1 107 ? -0.520 5.673 -4.091 1.00 87.94 107 GLN A C 1
ATOM 884 O O . GLN A 1 107 ? 0.293 6.346 -4.722 1.00 87.94 107 GLN A O 1
ATOM 889 N N . LEU A 1 108 ? -1.734 6.101 -3.764 1.00 89.19 108 LEU A N 1
ATOM 890 C CA . LEU A 1 108 ? -2.276 7.417 -4.064 1.00 89.19 108 LEU A CA 1
ATOM 891 C C . LEU A 1 108 ? -2.408 8.208 -2.767 1.00 89.19 108 LEU A C 1
ATOM 893 O O . LEU A 1 108 ? -2.696 7.645 -1.710 1.00 89.19 108 LEU A O 1
ATOM 897 N N . LYS A 1 109 ? -2.221 9.517 -2.829 1.00 89.19 109 LYS A N 1
ATOM 898 C CA . LYS A 1 109 ? -2.435 10.425 -1.710 1.00 89.19 109 LYS A CA 1
ATOM 899 C C . LYS A 1 109 ? -3.490 11.441 -2.114 1.00 89.19 109 LYS A C 1
ATOM 901 O O . LYS A 1 109 ? -3.248 12.291 -2.958 1.00 89.19 109 LYS A O 1
ATOM 906 N N . LEU A 1 110 ? -4.652 11.326 -1.493 1.00 86.62 110 LEU A N 1
ATOM 907 C CA . LEU A 1 110 ? -5.804 12.174 -1.743 1.00 86.62 110 LEU A CA 1
ATOM 908 C C . LEU A 1 110 ? -5.600 13.564 -1.129 1.00 86.62 110 LEU A C 1
ATOM 910 O O . LEU A 1 110 ? -5.311 13.663 0.070 1.00 86.62 110 LEU A O 1
ATOM 914 N N . ASP A 1 111 ? -5.811 14.622 -1.912 1.00 84.56 111 ASP A N 1
ATOM 915 C CA . ASP A 1 111 ? -5.901 15.981 -1.381 1.00 84.56 111 ASP A CA 1
ATOM 916 C C . ASP A 1 111 ? -7.350 16.319 -1.016 1.00 84.56 111 ASP A C 1
ATOM 918 O O . ASP A 1 111 ? -8.116 16.881 -1.794 1.00 84.56 111 ASP A O 1
ATOM 922 N N . VAL A 1 112 ? -7.736 15.958 0.210 1.00 76.38 112 VAL A N 1
ATOM 923 C CA . VAL A 1 112 ? -9.095 16.174 0.737 1.00 76.38 112 VAL A CA 1
ATOM 924 C C . VAL A 1 112 ? -9.463 17.664 0.823 1.00 76.38 112 VAL A C 1
ATOM 926 O O . VAL A 1 112 ? -10.647 17.992 0.893 1.00 76.38 112 VAL A O 1
ATOM 929 N N . ALA A 1 113 ? -8.482 18.574 0.822 1.00 75.81 113 ALA A N 1
ATOM 930 C CA . ALA A 1 113 ? -8.758 20.009 0.842 1.00 75.81 113 ALA A CA 1
ATOM 931 C C . ALA A 1 113 ? -9.306 20.513 -0.501 1.00 75.81 113 ALA A C 1
ATOM 933 O O . ALA A 1 113 ? -10.107 21.442 -0.502 1.00 75.81 113 ALA A O 1
ATOM 934 N N . ASN A 1 114 ? -8.934 19.864 -1.607 1.00 79.31 114 ASN A N 1
ATOM 935 C CA . ASN A 1 114 ? -9.312 20.268 -2.963 1.00 79.31 114 ASN A CA 1
ATOM 936 C C . ASN A 1 114 ? -10.399 19.370 -3.574 1.00 79.31 114 ASN A C 1
ATOM 938 O O . ASN A 1 114 ? -10.678 19.462 -4.767 1.00 79.31 114 ASN A O 1
ATOM 942 N N . VAL A 1 115 ? -11.016 18.489 -2.779 1.00 81.31 115 VAL A N 1
ATOM 943 C CA . VAL A 1 115 ? -12.165 17.700 -3.237 1.00 81.31 115 VAL A CA 1
ATOM 944 C C . VAL A 1 115 ? -13.387 18.605 -3.340 1.00 81.31 115 VAL A C 1
ATOM 946 O O . VAL A 1 115 ? -13.874 19.095 -2.324 1.00 81.31 115 VAL A O 1
ATOM 949 N N . ASP A 1 116 ? -13.916 18.759 -4.549 1.00 81.94 116 ASP A N 1
ATOM 950 C CA . ASP A 1 116 ? -15.139 19.512 -4.820 1.00 81.94 116 ASP A CA 1
ATOM 951 C C . ASP A 1 116 ? -16.235 18.562 -5.304 1.00 81.94 116 ASP A C 1
ATOM 953 O O . ASP A 1 116 ? -16.074 17.843 -6.280 1.00 81.94 116 ASP A O 1
ATOM 957 N N . MET A 1 117 ? -17.360 18.533 -4.607 1.00 77.75 117 MET A N 1
ATOM 958 C CA . MET A 1 117 ? -18.524 17.690 -4.884 1.00 77.75 117 MET A CA 1
ATOM 959 C C . MET A 1 117 ? -19.683 18.493 -5.497 1.00 77.75 117 MET A C 1
ATOM 961 O O . MET A 1 117 ? -20.818 18.012 -5.525 1.00 77.75 117 MET A O 1
ATOM 965 N N . GLY A 1 118 ? -19.429 19.734 -5.936 1.00 68.94 118 GLY A N 1
ATOM 966 C CA . GLY A 1 118 ? -20.357 20.612 -6.657 1.00 68.94 118 GLY A CA 1
ATOM 967 C C . GLY A 1 118 ? -21.498 21.207 -5.818 1.00 68.94 118 GLY A C 1
ATOM 968 O O . GLY A 1 118 ? -22.003 22.282 -6.135 1.00 68.94 118 GLY A O 1
ATOM 969 N N . GLY A 1 119 ? -21.915 20.545 -4.733 1.00 74.25 119 GLY A N 1
ATOM 970 C CA . GLY A 1 119 ? -22.971 21.003 -3.827 1.00 74.25 119 GLY A CA 1
ATOM 971 C C . GLY A 1 119 ? -22.432 21.559 -2.505 1.00 74.25 119 GLY A C 1
ATOM 972 O O . GLY A 1 119 ? -21.630 20.908 -1.841 1.00 74.25 119 GLY A O 1
ATOM 973 N N . LEU A 1 120 ? -22.948 22.713 -2.057 1.00 74.31 120 LEU A N 1
ATOM 974 C CA . LEU A 1 120 ? -22.508 23.392 -0.823 1.00 74.31 120 LEU A CA 1
ATOM 975 C C . LEU A 1 120 ? -22.563 22.485 0.420 1.00 74.31 120 LEU A C 1
ATOM 977 O O . LEU A 1 120 ? -21.598 22.412 1.175 1.00 74.31 120 LEU A O 1
ATOM 981 N N . PHE A 1 121 ? -23.658 21.745 0.615 1.00 72.50 121 PHE A N 1
ATOM 982 C CA . PHE A 1 121 ? -23.789 20.828 1.754 1.00 72.50 121 PHE A CA 1
ATOM 983 C C . PHE A 1 121 ? -22.852 19.620 1.661 1.00 72.50 121 PHE A C 1
ATOM 985 O O . PHE A 1 121 ? -22.270 19.225 2.669 1.00 72.50 121 PHE A O 1
ATOM 992 N N . LEU A 1 122 ? -22.680 19.052 0.465 1.00 72.69 122 LEU A N 1
ATOM 993 C CA . LEU A 1 122 ? -21.769 17.930 0.238 1.00 72.69 122 LEU A CA 1
ATOM 994 C C . LEU A 1 122 ? -20.320 18.351 0.488 1.00 72.69 122 LEU A C 1
ATOM 996 O O . LEU A 1 122 ? -19.632 17.639 1.208 1.00 72.69 122 LEU A O 1
ATOM 1000 N N . ASN A 1 123 ? -19.907 19.532 0.020 1.00 77.06 123 ASN A N 1
ATOM 1001 C CA . ASN A 1 123 ? -18.576 20.091 0.279 1.00 77.06 123 ASN A CA 1
ATOM 1002 C C . ASN A 1 123 ? -18.325 20.325 1.769 1.00 77.06 123 ASN A C 1
ATOM 1004 O O . ASN A 1 123 ? -17.280 19.959 2.302 1.00 77.06 123 ASN A O 1
ATOM 1008 N N . ILE A 1 124 ? -19.298 20.891 2.487 1.00 74.31 124 ILE A N 1
ATOM 1009 C CA . ILE A 1 124 ? -19.175 21.085 3.937 1.00 74.31 124 ILE A CA 1
ATOM 1010 C C . ILE A 1 124 ? -19.001 19.733 4.643 1.00 74.31 124 ILE A C 1
ATOM 1012 O O . ILE A 1 124 ? -18.109 19.580 5.478 1.00 74.31 124 ILE A O 1
ATOM 1016 N N . ILE A 1 125 ? -19.807 18.729 4.285 1.00 73.69 125 ILE A N 1
ATOM 1017 C CA . ILE A 1 125 ? -19.711 17.382 4.858 1.00 73.69 125 ILE A CA 1
ATOM 1018 C C . ILE A 1 125 ? -18.355 16.743 4.530 1.00 73.69 125 ILE A C 1
ATOM 1020 O O . ILE A 1 125 ? -17.716 16.192 5.427 1.00 73.69 125 ILE A O 1
ATOM 1024 N N . THR A 1 126 ? -17.883 16.820 3.286 1.00 75.44 126 THR A N 1
ATOM 1025 C CA . THR A 1 126 ? -16.618 16.200 2.872 1.00 75.44 126 THR A CA 1
ATOM 1026 C C . THR A 1 126 ? -15.402 16.881 3.481 1.00 75.44 126 THR A C 1
ATOM 1028 O O . THR A 1 126 ? -14.482 16.180 3.890 1.00 75.44 126 THR A O 1
ATOM 1031 N N . HIS A 1 127 ? -15.380 18.202 3.641 1.00 76.19 127 HIS A N 1
ATOM 1032 C CA . HIS A 1 127 ? -14.246 18.869 4.285 1.00 76.19 127 HIS A CA 1
ATOM 1033 C C . HIS A 1 127 ? -14.241 18.694 5.809 1.00 76.19 127 HIS A C 1
ATOM 1035 O O . HIS A 1 127 ? -13.171 18.532 6.398 1.00 76.19 127 HIS A O 1
ATOM 1041 N N . ILE A 1 128 ? -15.412 18.660 6.459 1.00 73.31 128 ILE A N 1
ATOM 1042 C CA . ILE A 1 128 ? -15.505 18.432 7.911 1.00 73.31 128 ILE A CA 1
ATOM 1043 C C . ILE A 1 128 ? -15.211 16.967 8.256 1.00 73.31 128 ILE A C 1
ATOM 1045 O O . ILE A 1 128 ? -14.474 16.683 9.202 1.00 73.31 128 ILE A O 1
ATOM 1049 N N . LEU A 1 129 ? -15.777 16.021 7.500 1.00 73.00 129 LEU A N 1
ATOM 1050 C CA . LEU A 1 129 ? -15.730 14.595 7.830 1.00 73.00 129 LEU A CA 1
ATOM 1051 C C . LEU A 1 129 ? -14.782 13.780 6.951 1.00 73.00 129 LEU A C 1
ATOM 1053 O O . LEU A 1 129 ? -14.522 12.635 7.293 1.00 73.00 129 LEU A O 1
ATOM 1057 N N . GLY A 1 130 ? -14.233 14.291 5.852 1.00 71.69 130 GLY A N 1
ATOM 1058 C CA . GLY A 1 130 ? -13.497 13.485 4.864 1.00 71.69 130 GLY A CA 1
ATOM 1059 C C . GLY A 1 130 ? -12.252 12.808 5.432 1.00 71.69 130 GLY A C 1
ATOM 1060 O O . GLY A 1 130 ? -12.142 11.583 5.430 1.00 71.69 130 GLY A O 1
ATOM 1061 N N . ASN A 1 131 ? -11.336 13.580 6.020 1.00 72.12 131 ASN A N 1
ATOM 1062 C CA . ASN A 1 131 ? -10.124 13.014 6.626 1.00 72.12 131 ASN A CA 1
ATOM 1063 C C . ASN A 1 131 ? -10.435 12.104 7.822 1.00 72.12 131 ASN A C 1
ATOM 1065 O O . ASN A 1 131 ? -9.779 11.077 8.019 1.00 72.12 131 ASN A O 1
ATOM 1069 N N . TRP A 1 132 ? -11.439 12.473 8.619 1.00 75.31 132 TRP A N 1
ATOM 1070 C CA . TRP A 1 132 ? -11.863 11.681 9.767 1.00 75.31 132 TRP A CA 1
ATOM 1071 C C . TRP A 1 132 ? -12.506 10.359 9.332 1.00 75.31 132 TRP A C 1
ATOM 1073 O O . TRP A 1 132 ? -12.115 9.304 9.823 1.00 75.31 132 TRP A O 1
ATOM 1083 N N . SER A 1 133 ? -13.421 10.394 8.365 1.00 74.06 133 SER A N 1
ATOM 1084 C CA . SER A 1 133 ? -14.140 9.227 7.847 1.00 74.06 133 SER A CA 1
ATOM 1085 C C . SER A 1 133 ? -13.199 8.240 7.169 1.00 74.06 133 SER A C 1
ATOM 1087 O O . SER A 1 133 ? -13.258 7.057 7.489 1.00 74.06 133 SER A O 1
ATOM 1089 N N . LEU A 1 134 ? -12.256 8.698 6.338 1.00 75.06 134 LEU A N 1
ATOM 1090 C CA . LEU A 1 134 ? -11.235 7.829 5.742 1.00 75.06 134 LEU A CA 1
ATOM 1091 C C . LEU A 1 134 ? -10.371 7.153 6.810 1.00 75.06 134 LEU A C 1
ATOM 1093 O O . LEU A 1 134 ? -10.082 5.960 6.718 1.00 75.06 134 LEU A O 1
ATOM 1097 N N . HIS A 1 135 ? -9.995 7.889 7.859 1.00 70.69 135 HIS A N 1
ATOM 1098 C CA . HIS A 1 135 ? -9.223 7.330 8.964 1.00 70.69 135 HIS A CA 1
ATOM 1099 C C . HIS A 1 135 ? -10.026 6.321 9.795 1.00 70.69 135 HIS A C 1
ATOM 1101 O O . HIS A 1 135 ? -9.486 5.285 10.180 1.00 70.69 135 HIS A O 1
ATOM 1107 N N . VAL A 1 136 ? -11.300 6.600 10.073 1.00 72.50 136 VAL A N 1
ATOM 1108 C CA . VAL A 1 136 ? -12.194 5.689 10.801 1.00 72.50 136 VAL A CA 1
ATOM 1109 C C . VAL A 1 136 ? -12.443 4.428 9.981 1.00 72.50 136 VAL A C 1
ATOM 1111 O O . VAL A 1 136 ? -12.249 3.325 10.489 1.00 72.50 136 VAL A O 1
ATOM 1114 N N . LEU A 1 137 ? -12.779 4.571 8.699 1.00 74.31 137 LEU A N 1
ATOM 1115 C CA . LEU A 1 137 ? -12.964 3.444 7.792 1.00 74.31 137 LEU A CA 1
ATOM 1116 C C . LEU A 1 137 ? -11.696 2.591 7.713 1.00 74.31 137 LEU A C 1
ATOM 1118 O O . LEU A 1 137 ? -11.760 1.379 7.904 1.00 74.31 137 LEU A O 1
ATOM 1122 N N . GLY A 1 138 ? -10.532 3.221 7.548 1.00 71.94 138 GLY A N 1
ATOM 1123 C CA . GLY A 1 138 ? -9.250 2.524 7.561 1.00 71.94 138 GLY A CA 1
ATOM 1124 C C . GLY A 1 138 ? -8.930 1.853 8.896 1.00 71.94 138 GLY A C 1
ATOM 1125 O O . GLY A 1 138 ? -8.346 0.770 8.934 1.00 71.94 138 GLY A O 1
ATOM 1126 N N . MET A 1 139 ? -9.342 2.448 10.017 1.00 69.19 139 MET A N 1
ATOM 1127 C CA . MET A 1 139 ? -9.168 1.840 11.330 1.00 69.19 139 MET A CA 1
ATOM 1128 C C . MET A 1 139 ? -9.980 0.551 11.457 1.00 69.19 139 MET A C 1
ATOM 1130 O O . MET A 1 139 ? -9.454 -0.421 11.989 1.00 69.19 139 MET A O 1
ATOM 1134 N N . PHE A 1 140 ? -11.229 0.507 11.011 1.00 68.62 140 PHE A N 1
ATOM 1135 C CA . PHE A 1 140 ? -12.087 -0.651 11.276 1.00 68.62 140 PHE A CA 1
ATOM 1136 C C . PHE A 1 140 ? -12.066 -1.709 10.176 1.00 68.62 140 PHE A C 1
ATOM 1138 O O . PHE A 1 140 ? -12.132 -2.896 10.489 1.00 68.62 140 PHE A O 1
ATOM 1145 N N . PHE A 1 141 ? -11.936 -1.295 8.918 1.00 73.12 141 PHE A N 1
ATOM 1146 C CA . PHE A 1 141 ? -12.238 -2.152 7.773 1.00 73.12 141 PHE A CA 1
ATOM 1147 C C . PHE A 1 141 ? -11.032 -2.469 6.887 1.00 73.12 141 PHE A C 1
ATOM 1149 O O . PHE A 1 141 ? -11.167 -3.250 5.952 1.00 73.12 141 PHE A O 1
ATOM 1156 N N . ASN A 1 142 ? -9.844 -1.929 7.176 1.00 77.38 142 ASN A N 1
ATOM 1157 C CA . ASN A 1 142 ? -8.656 -2.342 6.435 1.00 77.38 142 ASN A CA 1
ATOM 1158 C C . ASN A 1 142 ? -8.292 -3.817 6.711 1.00 77.38 142 ASN A C 1
ATOM 1160 O O . ASN A 1 142 ? -8.290 -4.240 7.874 1.00 77.38 142 ASN A O 1
ATOM 1164 N N . PRO A 1 143 ? -7.840 -4.561 5.685 1.00 79.81 143 PRO A N 1
ATOM 1165 C CA . PRO A 1 143 ? -7.909 -4.224 4.259 1.00 79.81 143 PRO A CA 1
ATOM 1166 C C . PRO A 1 143 ? -9.306 -4.507 3.666 1.00 79.81 143 PRO A C 1
ATOM 1168 O O . PRO A 1 143 ? -9.923 -5.517 3.997 1.00 79.81 143 PRO A O 1
ATOM 1171 N N . PHE A 1 144 ? -9.769 -3.660 2.743 1.00 80.31 144 PHE A N 1
ATOM 1172 C CA . PHE A 1 144 ? -10.971 -3.908 1.940 1.00 80.31 144 PHE A CA 1
ATOM 1173 C C . PHE A 1 144 ? -10.624 -4.845 0.781 1.00 80.31 144 PHE A C 1
ATOM 1175 O O . PHE A 1 144 ? -9.711 -4.538 0.021 1.00 80.31 144 PHE A O 1
ATOM 1182 N N . SER A 1 145 ? -11.326 -5.961 0.606 1.00 79.00 145 SER A N 1
ATOM 1183 C CA . SER A 1 145 ? -11.148 -6.818 -0.575 1.00 79.00 145 SER A CA 1
ATOM 1184 C C . SER A 1 145 ? -11.702 -6.138 -1.829 1.00 79.00 145 SER A C 1
ATOM 1186 O O . SER A 1 145 ? -12.786 -5.554 -1.787 1.00 79.00 145 SER A O 1
ATOM 1188 N N . ILE A 1 146 ? -10.969 -6.215 -2.940 1.00 76.56 146 ILE A N 1
ATOM 1189 C CA . ILE A 1 146 ? -11.394 -5.696 -4.245 1.00 76.56 146 ILE A CA 1
ATOM 1190 C C . ILE A 1 146 ? -11.593 -6.874 -5.196 1.00 76.56 146 ILE A C 1
ATOM 1192 O O . ILE A 1 146 ? -10.620 -7.520 -5.583 1.00 76.56 146 ILE A O 1
ATOM 1196 N N . GLY A 1 147 ? -12.839 -7.099 -5.615 1.00 70.69 147 GLY A N 1
ATOM 1197 C CA . GLY A 1 147 ? -13.197 -8.226 -6.477 1.00 70.69 147 GLY A CA 1
ATOM 1198 C C . GLY A 1 147 ? -13.052 -9.577 -5.772 1.00 70.69 147 GLY A C 1
ATOM 1199 O O . GLY A 1 147 ? -13.003 -9.639 -4.543 1.00 70.69 147 GLY A O 1
ATOM 1200 N N . ASP A 1 148 ? -12.982 -10.638 -6.574 1.00 67.81 148 ASP A N 1
ATOM 1201 C CA . ASP A 1 148 ? -12.865 -12.022 -6.094 1.00 67.81 148 ASP A CA 1
ATOM 1202 C C . ASP A 1 148 ? -11.400 -12.482 -5.940 1.00 67.81 148 ASP A C 1
ATOM 1204 O O . ASP A 1 148 ? -11.126 -13.562 -5.414 1.00 67.81 148 ASP A O 1
ATOM 1208 N N . ASP A 1 149 ? -10.447 -11.646 -6.361 1.00 72.81 149 ASP A N 1
ATOM 1209 C CA . ASP A 1 149 ? -9.013 -11.915 -6.274 1.00 72.81 149 ASP A CA 1
ATOM 1210 C C . ASP A 1 149 ? -8.445 -11.599 -4.880 1.00 72.81 149 ASP A C 1
ATOM 1212 O O . ASP A 1 149 ? -9.067 -10.959 -4.033 1.00 72.81 149 ASP A O 1
ATOM 1216 N N . THR A 1 150 ? -7.167 -11.925 -4.656 1.00 75.00 150 THR A N 1
ATOM 1217 C CA . THR A 1 150 ? -6.412 -11.495 -3.462 1.00 75.00 150 THR A CA 1
ATOM 1218 C C . THR A 1 150 ? -6.082 -9.992 -3.441 1.00 75.00 150 THR A C 1
ATOM 1220 O O . THR A 1 150 ? -5.209 -9.562 -2.683 1.00 75.00 150 THR A O 1
ATOM 1223 N N . SER A 1 151 ? -6.730 -9.191 -4.290 1.00 81.75 151 SER A N 1
ATOM 1224 C CA . SER A 1 151 ? -6.524 -7.747 -4.384 1.00 81.75 151 SER A CA 1
ATOM 1225 C C . SER A 1 151 ? -7.220 -7.031 -3.226 1.00 81.75 151 SER A C 1
ATOM 1227 O O . SER A 1 151 ? -8.326 -7.388 -2.819 1.00 81.75 151 SER A O 1
ATOM 1229 N N . SER A 1 152 ? -6.591 -5.996 -2.680 1.00 85.25 152 SER A N 1
ATOM 1230 C CA . SER A 1 152 ? -7.143 -5.246 -1.557 1.00 85.25 152 SER A CA 1
ATOM 1231 C C . SER A 1 152 ? -6.829 -3.752 -1.602 1.00 85.25 152 SER A C 1
ATOM 1233 O O . SER A 1 152 ? -5.811 -3.329 -2.144 1.00 85.25 152 SER A O 1
ATOM 1235 N N . MET A 1 153 ? -7.717 -2.945 -1.025 1.00 86.81 153 MET A N 1
ATOM 1236 C CA . MET A 1 153 ? -7.560 -1.508 -0.822 1.00 86.81 153 MET A CA 1
ATOM 1237 C C . MET A 1 153 ? -7.350 -1.224 0.664 1.00 86.81 153 MET A C 1
ATOM 1239 O O . MET A 1 153 ? -8.029 -1.775 1.531 1.00 86.81 153 MET A O 1
ATOM 1243 N N . ARG A 1 154 ? -6.435 -0.310 0.967 1.00 84.75 154 ARG A N 1
ATOM 1244 C CA . ARG A 1 154 ? -6.129 0.155 2.316 1.00 84.75 154 ARG A CA 1
ATOM 1245 C C . ARG A 1 154 ? -6.268 1.664 2.391 1.00 84.75 154 ARG A C 1
ATOM 1247 O O . ARG A 1 154 ? -5.682 2.386 1.587 1.00 84.75 154 ARG A O 1
ATOM 1254 N N . LEU A 1 155 ? -6.980 2.126 3.410 1.00 85.19 155 LEU A N 1
ATOM 1255 C CA . LEU A 1 155 ? -7.086 3.536 3.768 1.00 85.19 155 LEU A CA 1
ATOM 1256 C C . LEU A 1 155 ? -6.116 3.836 4.914 1.00 85.19 155 LEU A C 1
ATOM 1258 O O . LEU A 1 155 ? -6.306 3.405 6.050 1.00 85.19 155 LEU A O 1
ATOM 1262 N N . GLU A 1 156 ? -5.029 4.529 4.618 1.00 79.56 156 GLU A N 1
ATOM 1263 C CA . GLU A 1 156 ? -3.998 4.895 5.580 1.00 79.56 156 GLU A CA 1
ATOM 1264 C C . GLU A 1 156 ? -4.210 6.307 6.143 1.00 79.56 156 GLU A C 1
ATOM 1266 O O . GLU A 1 156 ? -5.037 7.100 5.693 1.00 79.56 156 GLU A O 1
ATOM 1271 N N . LYS A 1 157 ? -3.429 6.645 7.174 1.00 75.75 157 LYS A N 1
ATOM 1272 C CA . LYS A 1 157 ? -3.421 7.999 7.738 1.00 75.75 157 LYS A CA 1
ATOM 1273 C C . LYS A 1 157 ? -2.996 9.018 6.674 1.00 75.75 157 LYS A C 1
ATOM 1275 O O . LYS A 1 157 ? -2.150 8.717 5.838 1.00 75.75 157 LYS A O 1
ATOM 1280 N N . LYS A 1 158 ? -3.491 10.255 6.808 1.00 75.00 158 LYS A N 1
ATOM 1281 C CA . LYS A 1 158 ? -3.177 11.401 5.927 1.00 75.00 158 LYS A CA 1
ATOM 1282 C C . LYS A 1 158 ? -3.707 11.263 4.489 1.00 75.00 158 LYS A C 1
ATOM 1284 O O . LYS A 1 158 ? -3.050 11.730 3.566 1.00 75.00 158 LYS A O 1
ATOM 1289 N N . GLY A 1 159 ? -4.853 10.605 4.309 1.00 76.31 159 GLY A N 1
ATOM 1290 C CA . GLY A 1 159 ? -5.504 10.488 2.998 1.00 76.31 159 GLY A CA 1
ATOM 1291 C C . GLY A 1 159 ? -4.771 9.575 2.012 1.00 76.31 159 GLY A C 1
ATOM 1292 O O . GLY A 1 159 ? -5.017 9.646 0.815 1.00 76.31 159 GLY A O 1
ATOM 1293 N N . ILE A 1 160 ? -3.853 8.729 2.488 1.00 84.69 160 ILE A N 1
ATOM 1294 C CA . ILE A 1 160 ? -3.143 7.780 1.629 1.00 84.69 160 ILE A CA 1
ATOM 1295 C C . ILE A 1 160 ? -4.059 6.585 1.361 1.00 84.69 160 ILE A C 1
ATOM 1297 O O . ILE A 1 160 ? -4.527 5.936 2.294 1.00 84.69 160 ILE A O 1
ATOM 1301 N N . ILE A 1 161 ? -4.281 6.272 0.093 1.00 86.75 161 ILE A N 1
ATOM 1302 C CA . ILE A 1 161 ? -5.008 5.095 -0.368 1.00 86.75 161 ILE A CA 1
ATOM 1303 C C . ILE A 1 161 ? -4.000 4.182 -1.053 1.00 86.75 161 ILE A C 1
ATOM 1305 O O . ILE A 1 161 ? -3.343 4.571 -2.017 1.00 86.75 161 ILE A O 1
ATOM 1309 N N . ARG A 1 162 ? -3.853 2.960 -0.547 1.00 87.81 162 ARG A N 1
ATOM 1310 C CA . ARG A 1 162 ? -2.974 1.951 -1.138 1.00 87.81 162 ARG A CA 1
ATOM 1311 C C . ARG A 1 162 ? -3.799 0.812 -1.708 1.00 87.81 162 ARG A C 1
ATOM 1313 O O . ARG A 1 162 ? -4.599 0.217 -0.997 1.00 87.81 162 ARG A O 1
ATOM 1320 N N . PHE A 1 163 ? -3.540 0.472 -2.956 1.00 87.50 163 PHE A N 1
ATOM 1321 C CA . PHE A 1 163 ? -4.058 -0.709 -3.622 1.00 87.50 163 PHE A CA 1
ATOM 1322 C C . PHE A 1 163 ? -2.955 -1.760 -3.663 1.00 87.50 163 PHE A C 1
ATOM 1324 O O . PHE A 1 163 ? -1.897 -1.514 -4.236 1.00 87.50 163 PHE A O 1
ATOM 1331 N N . ASP A 1 164 ? -3.193 -2.911 -3.046 1.00 85.50 164 ASP A N 1
ATOM 1332 C CA . ASP A 1 164 ? -2.361 -4.100 -3.178 1.00 85.50 164 ASP A CA 1
ATOM 1333 C C . ASP A 1 164 ? -3.078 -5.053 -4.137 1.00 85.50 164 ASP A C 1
ATOM 1335 O O . ASP A 1 164 ? -4.083 -5.662 -3.788 1.00 85.50 164 ASP A O 1
ATOM 1339 N N . LEU A 1 165 ? -2.598 -5.130 -5.368 1.00 83.81 165 LEU A N 1
ATOM 1340 C CA . LEU A 1 165 ? -3.211 -5.833 -6.483 1.00 83.81 165 LEU A CA 1
ATOM 1341 C C . LEU A 1 165 ? -2.550 -7.200 -6.693 1.00 83.81 165 LEU A C 1
ATOM 1343 O O . LEU A 1 165 ? -1.329 -7.351 -6.563 1.00 83.81 165 LEU A O 1
ATOM 1347 N N . SER A 1 166 ? -3.374 -8.183 -7.055 1.00 78.69 166 SER A N 1
ATOM 1348 C CA . SER A 1 166 ? -2.925 -9.498 -7.519 1.00 78.69 166 SER A CA 1
ATOM 1349 C C . SER A 1 166 ? -2.063 -9.376 -8.791 1.00 78.69 166 SER A C 1
ATOM 1351 O O . SER A 1 166 ? -2.291 -8.455 -9.587 1.00 78.69 166 SER A O 1
ATOM 1353 N N . PRO A 1 167 ? -1.105 -10.293 -9.036 1.00 70.88 167 PRO A N 1
ATOM 1354 C CA . PRO A 1 167 ? -0.375 -10.368 -10.302 1.00 70.88 167 PRO A CA 1
ATOM 1355 C C . PRO A 1 167 ? -1.273 -10.484 -11.541 1.00 70.88 167 PRO A C 1
ATOM 1357 O O . PRO A 1 167 ? -0.874 -10.028 -12.605 1.00 70.88 167 PRO A O 1
ATOM 1360 N N . ASP A 1 168 ? -2.488 -11.011 -11.405 1.00 73.25 168 ASP A N 1
ATOM 1361 C CA . ASP A 1 168 ? -3.440 -11.158 -12.517 1.00 73.25 168 ASP A CA 1
ATOM 1362 C C . ASP A 1 168 ? -4.509 -10.053 -12.536 1.00 73.25 168 ASP A C 1
ATOM 1364 O O . ASP A 1 168 ? -5.520 -10.152 -13.226 1.00 73.25 168 ASP A O 1
ATOM 1368 N N . SER A 1 169 ? -4.297 -8.974 -11.773 1.00 74.75 169 SER A N 1
ATOM 1369 C CA . SER A 1 169 ? -5.276 -7.898 -11.652 1.00 74.75 169 SER A CA 1
ATOM 1370 C C . SER A 1 169 ? -5.600 -7.253 -13.012 1.00 74.75 169 SER A C 1
ATOM 1372 O O . SER A 1 169 ? -4.670 -6.893 -13.746 1.00 74.75 169 SER A O 1
ATOM 1374 N N . PRO A 1 170 ? -6.885 -6.947 -13.297 1.00 72.62 170 PRO A N 1
ATOM 1375 C CA . PRO A 1 170 ? -7.307 -6.254 -14.521 1.00 72.62 170 PRO A CA 1
ATOM 1376 C C . PRO A 1 170 ? -6.619 -4.902 -14.746 1.00 72.62 170 PRO A C 1
ATOM 1378 O O . PRO A 1 170 ? -6.544 -4.410 -15.868 1.00 72.62 170 PRO A O 1
ATOM 1381 N N . VAL A 1 171 ? -6.076 -4.289 -13.687 1.00 74.06 171 VAL A N 1
ATOM 1382 C CA . VAL A 1 171 ? -5.305 -3.041 -13.778 1.00 74.06 171 VAL A CA 1
ATOM 1383 C C . VAL A 1 171 ? -4.067 -3.205 -14.670 1.00 74.06 171 VAL A C 1
ATOM 1385 O O . VAL A 1 171 ? -3.648 -2.249 -15.319 1.00 74.06 171 VAL A O 1
ATOM 1388 N N . ARG A 1 172 ? -3.505 -4.417 -14.783 1.00 74.25 172 ARG A N 1
ATOM 1389 C CA . ARG A 1 172 ? -2.379 -4.684 -15.688 1.00 74.25 172 ARG A CA 1
ATOM 1390 C C . ARG A 1 172 ? -2.745 -4.562 -17.163 1.00 74.25 172 ARG A C 1
ATOM 1392 O O . ARG A 1 172 ? -1.847 -4.311 -17.959 1.00 74.25 172 ARG A O 1
ATOM 1399 N N . GLU A 1 173 ? -4.021 -4.677 -17.534 1.00 74.62 173 GLU A N 1
ATOM 1400 C CA . GLU A 1 173 ? -4.462 -4.454 -18.918 1.00 74.62 173 GLU A CA 1
ATOM 1401 C C . GLU A 1 173 ? -4.293 -2.997 -19.366 1.00 74.62 173 GLU A C 1
ATOM 1403 O O . GLU A 1 173 ? -4.229 -2.724 -20.563 1.00 74.62 173 GLU A O 1
ATOM 1408 N N . PHE A 1 174 ? -4.234 -2.052 -18.423 1.00 73.31 174 PHE A N 1
ATOM 1409 C CA . PHE A 1 174 ? -4.035 -0.633 -18.729 1.00 73.31 174 PHE A CA 1
ATOM 1410 C C . PHE A 1 174 ? -2.584 -0.313 -19.101 1.00 73.31 174 PHE A C 1
ATOM 1412 O O . PHE A 1 174 ? -2.300 0.783 -19.583 1.00 73.31 174 PHE A O 1
ATOM 1419 N N . ILE A 1 175 ? -1.662 -1.250 -18.878 1.00 78.38 175 ILE A N 1
ATOM 1420 C CA . ILE A 1 175 ? -0.239 -1.056 -19.113 1.00 78.38 175 ILE A CA 1
ATOM 1421 C C . ILE A 1 175 ? 0.103 -1.600 -20.508 1.00 78.38 175 ILE A C 1
ATOM 1423 O O . ILE A 1 175 ? -0.139 -2.779 -20.778 1.00 78.38 175 ILE A O 1
ATOM 1427 N N . PRO A 1 176 ? 0.681 -0.782 -21.406 1.00 78.81 176 PRO A N 1
ATOM 1428 C CA . PRO A 1 176 ? 1.094 -1.229 -22.730 1.00 78.81 176 PRO A CA 1
ATOM 1429 C C . PRO A 1 176 ? 2.384 -2.052 -22.622 1.00 78.81 176 PRO A C 1
ATOM 1431 O O . PRO A 1 176 ? 3.493 -1.536 -22.767 1.00 78.81 176 PRO A O 1
ATOM 1434 N N . TRP A 1 177 ? 2.243 -3.344 -22.326 1.00 81.12 177 TRP A N 1
ATOM 1435 C CA . TRP A 1 177 ? 3.374 -4.256 -22.174 1.00 81.12 177 TRP A CA 1
ATOM 1436 C C . TRP A 1 177 ? 4.147 -4.418 -23.494 1.00 81.12 177 TRP A C 1
ATOM 1438 O O . TRP A 1 177 ? 3.556 -4.808 -24.506 1.00 81.12 177 TRP A O 1
ATOM 1448 N N . PRO A 1 178 ? 5.469 -4.160 -23.514 1.00 81.62 178 PRO A N 1
ATOM 1449 C CA . PRO A 1 178 ? 6.288 -4.409 -24.694 1.00 81.62 178 PRO A CA 1
ATOM 1450 C C . PRO A 1 178 ? 6.316 -5.894 -25.066 1.00 81.62 178 PRO A C 1
ATOM 1452 O O . PRO A 1 178 ? 6.343 -6.761 -24.191 1.00 81.62 178 PRO A O 1
ATOM 1455 N N . GLN A 1 179 ? 6.395 -6.195 -26.366 1.00 77.38 179 GLN A N 1
ATOM 1456 C CA . GLN A 1 179 ? 6.665 -7.561 -26.818 1.00 77.38 179 GLN A CA 1
ATOM 1457 C C . GLN A 1 179 ? 8.040 -8.008 -26.317 1.00 77.38 179 GLN A C 1
ATOM 1459 O O . GLN A 1 179 ? 9.041 -7.318 -26.526 1.00 77.38 179 GLN A O 1
ATOM 1464 N N . ARG A 1 180 ? 8.071 -9.159 -25.643 1.00 75.31 180 ARG A N 1
ATOM 1465 C CA . ARG A 1 180 ? 9.291 -9.730 -25.073 1.00 75.31 180 ARG A CA 1
ATOM 1466 C C . ARG A 1 180 ? 9.959 -10.686 -26.069 1.00 75.31 180 ARG A C 1
ATOM 1468 O O . ARG A 1 180 ? 9.245 -11.408 -26.772 1.00 75.31 180 ARG A O 1
ATOM 1475 N N . PRO A 1 181 ? 11.302 -10.737 -26.111 1.00 75.06 181 PRO A N 1
ATOM 1476 C CA . PRO A 1 181 ? 12.021 -11.797 -26.810 1.00 75.06 181 PRO A CA 1
ATOM 1477 C C . PRO A 1 181 ? 11.600 -13.174 -26.280 1.00 75.06 181 PRO A C 1
ATOM 1479 O O . PRO A 1 181 ? 11.385 -13.331 -25.078 1.00 75.06 181 PRO A O 1
ATOM 1482 N N . LYS A 1 182 ? 11.500 -14.179 -27.160 1.00 70.69 182 LYS A N 1
ATOM 1483 C CA . LYS A 1 182 ? 11.035 -15.535 -26.799 1.00 70.69 182 LYS A CA 1
ATOM 1484 C C . LYS A 1 182 ? 11.905 -16.209 -25.730 1.00 70.69 182 LYS A C 1
ATOM 1486 O O . LYS A 1 182 ? 11.393 -17.016 -24.963 1.00 70.69 182 LYS A O 1
ATOM 1491 N N . ASP A 1 183 ? 13.175 -15.823 -25.651 1.00 70.00 183 ASP A N 1
ATOM 1492 C CA . ASP A 1 183 ? 14.159 -16.395 -24.727 1.00 70.00 183 ASP A CA 1
ATOM 1493 C C . ASP A 1 183 ? 14.164 -15.707 -23.349 1.00 70.00 183 ASP A C 1
ATOM 1495 O O . ASP A 1 183 ? 14.873 -16.125 -22.435 1.00 70.00 183 ASP A O 1
ATOM 1499 N N . SER A 1 184 ? 13.362 -14.648 -23.169 1.00 71.12 184 SER A N 1
ATOM 1500 C CA . SER A 1 184 ? 13.258 -13.918 -21.904 1.00 71.12 184 SER A CA 1
ATOM 1501 C C . SER A 1 184 ? 12.260 -14.572 -20.946 1.00 71.12 184 SER A C 1
ATOM 1503 O O . SER A 1 184 ? 11.054 -14.357 -21.051 1.00 71.12 184 SER A O 1
ATOM 1505 N N . VAL A 1 185 ? 12.771 -15.313 -19.960 1.00 74.50 185 VAL A N 1
ATOM 1506 C CA . VAL A 1 185 ? 11.980 -16.049 -18.948 1.00 74.50 185 VAL A CA 1
ATOM 1507 C C . VAL A 1 185 ? 11.954 -15.326 -17.588 1.00 74.50 185 VAL A C 1
ATOM 1509 O O . VAL A 1 185 ? 11.275 -15.751 -16.656 1.00 74.50 185 VAL A O 1
ATOM 1512 N N . GLY A 1 186 ? 12.701 -14.228 -17.446 1.00 72.75 186 GLY A N 1
ATOM 1513 C CA . GLY A 1 186 ? 12.843 -13.503 -16.183 1.00 72.75 186 GLY A CA 1
ATOM 1514 C C . GLY A 1 186 ? 11.626 -12.687 -15.734 1.00 72.75 186 GLY A C 1
ATOM 1515 O O . GLY A 1 186 ? 10.699 -12.464 -16.524 1.00 72.75 186 GLY A O 1
ATOM 1516 N N . PRO A 1 187 ? 11.644 -12.207 -14.475 1.00 78.06 187 PRO A N 1
ATOM 1517 C CA . PRO A 1 187 ? 10.583 -11.368 -13.928 1.00 78.06 187 PRO A CA 1
ATOM 1518 C C . PRO A 1 187 ? 10.446 -10.038 -14.672 1.00 78.06 187 PRO A C 1
ATOM 1520 O O . PRO A 1 187 ? 11.371 -9.584 -15.356 1.00 78.06 187 PRO A O 1
ATOM 1523 N N . VAL A 1 188 ? 9.293 -9.393 -14.510 1.00 83.38 188 VAL A N 1
ATOM 1524 C CA . VAL A 1 188 ? 9.068 -8.026 -14.992 1.00 83.38 188 VAL A CA 1
ATOM 1525 C C . VAL A 1 188 ? 8.908 -7.100 -13.803 1.00 83.38 188 VAL A C 1
ATOM 1527 O O . VAL A 1 188 ? 8.211 -7.412 -12.842 1.00 83.38 188 VAL A O 1
ATOM 1530 N N . LEU A 1 189 ? 9.562 -5.946 -13.876 1.00 84.94 189 LEU A N 1
ATOM 1531 C CA . LEU A 1 189 ? 9.486 -4.923 -12.857 1.00 84.94 189 LEU A CA 1
ATOM 1532 C C . LEU A 1 189 ? 9.084 -3.581 -13.466 1.00 84.94 189 LEU A C 1
ATOM 1534 O O . LEU A 1 189 ? 9.751 -3.063 -14.362 1.00 84.94 189 LEU A O 1
ATOM 1538 N N . LEU A 1 190 ? 8.024 -2.994 -12.917 1.00 84.38 190 LEU A N 1
ATOM 1539 C CA . LEU A 1 190 ? 7.668 -1.596 -13.124 1.00 84.38 190 LEU A CA 1
ATOM 1540 C C . LEU A 1 190 ? 7.932 -0.809 -11.852 1.00 84.38 190 LEU A C 1
ATOM 1542 O O . LEU A 1 190 ? 7.490 -1.191 -10.768 1.00 84.38 190 LEU A O 1
ATOM 1546 N N . THR A 1 191 ? 8.630 0.307 -11.987 1.00 83.75 191 THR A N 1
ATOM 1547 C CA . THR A 1 191 ? 8.971 1.194 -10.875 1.00 83.75 191 THR A CA 1
ATOM 1548 C C . THR A 1 191 ? 9.058 2.631 -11.374 1.00 83.75 191 THR A C 1
ATOM 1550 O O . THR A 1 191 ? 9.080 2.863 -12.572 1.00 83.75 191 THR A O 1
ATOM 1553 N N . ALA A 1 192 ? 9.154 3.588 -10.449 1.00 75.31 192 ALA A N 1
ATOM 1554 C CA . ALA A 1 192 ? 9.480 4.990 -10.712 1.00 75.31 192 ALA A CA 1
ATOM 1555 C C . ALA A 1 192 ? 8.538 5.679 -11.715 1.00 75.31 192 ALA A C 1
ATOM 1557 O O . ALA A 1 192 ? 8.671 5.569 -12.930 1.00 75.31 192 ALA A O 1
ATOM 1558 N N . ILE A 1 193 ? 7.613 6.461 -11.169 1.00 79.88 193 ILE A N 1
ATOM 1559 C CA . ILE A 1 193 ? 6.628 7.205 -11.947 1.00 79.88 193 ILE A CA 1
ATOM 1560 C C . ILE A 1 193 ? 7.083 8.637 -12.126 1.00 79.88 193 ILE A C 1
ATOM 1562 O O . ILE A 1 193 ? 7.549 9.273 -11.172 1.00 79.88 193 ILE A O 1
ATOM 1566 N N . ARG A 1 194 ? 6.847 9.161 -13.322 1.00 83.06 194 ARG A N 1
ATOM 1567 C CA . ARG A 1 194 ? 6.806 10.595 -13.576 1.00 83.06 194 ARG A CA 1
ATOM 1568 C C . ARG A 1 194 ? 5.570 10.898 -14.402 1.00 83.06 194 ARG A C 1
ATOM 1570 O O . ARG A 1 194 ? 5.473 10.435 -15.534 1.00 83.06 194 ARG A O 1
ATOM 1577 N N . SER A 1 195 ? 4.625 11.656 -13.863 1.00 81.94 195 SER A N 1
ATOM 1578 C CA . SER A 1 195 ? 3.593 12.242 -14.717 1.00 81.94 195 SER A CA 1
ATOM 1579 C C . SER A 1 195 ? 4.148 13.474 -15.436 1.00 81.94 195 SER A C 1
ATOM 1581 O O . SER A 1 195 ? 4.869 14.297 -14.861 1.00 81.94 195 SER A O 1
ATOM 1583 N N . GLY A 1 196 ? 3.829 13.567 -16.720 1.00 80.56 196 GLY A N 1
ATOM 1584 C CA . GLY A 1 196 ? 3.895 14.782 -17.517 1.00 80.56 196 GLY A CA 1
ATOM 1585 C C . GLY A 1 196 ? 2.481 15.216 -17.902 1.00 80.56 196 GLY A C 1
ATOM 1586 O O . GLY A 1 196 ? 1.503 14.625 -17.450 1.00 80.56 196 GLY A O 1
ATOM 1587 N N . GLN A 1 197 ? 2.376 16.229 -18.759 1.00 85.44 197 GLN A N 1
ATOM 1588 C CA . GLN A 1 197 ? 1.084 16.675 -19.273 1.00 85.44 197 GLN A CA 1
ATOM 1589 C C . GLN A 1 197 ? 0.445 15.562 -20.120 1.00 85.44 197 GLN A C 1
ATOM 1591 O O . GLN A 1 197 ? 1.023 15.138 -21.122 1.00 85.44 197 GLN A O 1
ATOM 1596 N N . SER A 1 198 ? -0.708 15.059 -19.675 1.00 84.38 198 SER A N 1
ATOM 1597 C CA . SER A 1 198 ? -1.504 14.001 -20.318 1.00 84.38 198 SER A CA 1
ATOM 1598 C C . SER A 1 198 ? -0.803 12.646 -20.518 1.00 84.38 198 SER A C 1
ATOM 1600 O O . SER A 1 198 ? -1.296 11.782 -21.249 1.00 84.38 198 SER A O 1
ATOM 1602 N N . VAL A 1 199 ? 0.339 12.411 -19.861 1.00 87.62 199 VAL A N 1
ATOM 1603 C CA . VAL A 1 199 ? 1.100 11.157 -19.978 1.00 87.62 199 VAL A CA 1
ATOM 1604 C C . VAL A 1 199 ? 1.673 10.745 -18.630 1.00 87.62 199 VAL A C 1
ATOM 1606 O O . VAL A 1 199 ? 2.319 11.531 -17.941 1.00 87.62 199 VAL A O 1
ATOM 1609 N N . LEU A 1 200 ? 1.518 9.469 -18.287 1.00 85.69 200 LEU A N 1
ATOM 1610 C CA . LEU A 1 200 ? 2.171 8.845 -17.145 1.00 85.69 200 LEU A CA 1
ATOM 1611 C C . LEU A 1 200 ? 3.362 8.008 -17.624 1.00 85.69 200 LEU A C 1
ATOM 1613 O O . LEU A 1 200 ? 3.186 7.032 -18.349 1.00 85.69 200 LEU A O 1
ATOM 1617 N N . GLN A 1 201 ? 4.577 8.377 -17.223 1.00 87.44 201 GLN A N 1
ATOM 1618 C CA . GLN A 1 201 ? 5.792 7.627 -17.538 1.00 87.44 201 GLN A CA 1
ATOM 1619 C C . GLN A 1 201 ? 6.152 6.683 -16.394 1.00 87.44 201 GLN A C 1
ATOM 1621 O O . GLN A 1 201 ? 6.193 7.099 -15.235 1.00 87.44 201 GLN A O 1
ATOM 1626 N N . VAL A 1 202 ? 6.444 5.426 -16.720 1.00 87.62 202 VAL A N 1
ATOM 1627 C CA . VAL A 1 202 ? 6.852 4.398 -15.754 1.00 87.62 202 VAL A CA 1
ATOM 1628 C C . VAL A 1 202 ? 8.100 3.683 -16.267 1.00 87.62 202 VAL A C 1
ATOM 1630 O O . VAL A 1 202 ? 8.176 3.325 -17.445 1.00 87.62 202 VAL A O 1
ATOM 1633 N N . GLU A 1 203 ? 9.085 3.458 -15.396 1.00 87.38 203 GLU A N 1
ATOM 1634 C CA . GLU A 1 203 ? 10.266 2.666 -15.746 1.00 87.38 203 GLU A CA 1
ATOM 1635 C C . GLU A 1 203 ? 9.921 1.179 -15.809 1.00 87.38 203 GLU A C 1
ATOM 1637 O O . GLU A 1 203 ? 9.475 0.585 -14.826 1.00 87.38 203 GLU A O 1
ATOM 1642 N N . TYR A 1 204 ? 10.199 0.570 -16.957 1.00 87.62 204 TYR A N 1
ATOM 1643 C CA . TYR A 1 204 ? 10.062 -0.854 -17.212 1.00 87.62 204 TYR A CA 1
ATOM 1644 C C . TYR A 1 204 ? 11.417 -1.541 -17.261 1.00 87.62 204 TYR A C 1
ATOM 1646 O O . TYR A 1 204 ? 12.366 -1.051 -17.882 1.00 87.62 204 TYR A O 1
ATOM 1654 N N . TYR A 1 205 ? 11.463 -2.697 -16.611 1.00 85.06 205 TYR A N 1
ATOM 1655 C CA . TYR A 1 205 ? 12.581 -3.617 -16.583 1.00 85.06 205 TYR A CA 1
ATOM 1656 C C . TYR A 1 205 ? 12.067 -5.025 -16.847 1.00 85.06 205 TYR A C 1
ATOM 1658 O O . TYR A 1 205 ? 11.289 -5.558 -16.057 1.00 85.06 205 TYR A O 1
ATOM 1666 N N . ALA A 1 206 ? 12.523 -5.648 -17.927 1.00 85.19 206 ALA A N 1
ATOM 1667 C CA . ALA A 1 206 ? 12.300 -7.069 -18.156 1.00 85.19 206 ALA A CA 1
ATOM 1668 C C . ALA A 1 206 ? 13.622 -7.813 -18.121 1.00 85.19 206 ALA A C 1
ATOM 1670 O O . ALA A 1 206 ? 14.495 -7.587 -18.955 1.00 85.19 206 ALA A O 1
ATOM 1671 N N . PHE A 1 207 ? 13.757 -8.718 -17.160 1.00 84.38 207 PHE A N 1
ATOM 1672 C CA . PHE A 1 207 ? 14.952 -9.537 -17.033 1.00 84.38 207 PHE A CA 1
ATOM 1673 C C . PHE A 1 207 ? 14.883 -10.688 -18.038 1.00 84.38 207 PHE A C 1
ATOM 1675 O O . PHE A 1 207 ? 13.826 -11.298 -18.234 1.00 84.38 207 PHE A O 1
ATOM 1682 N N . HIS A 1 208 ? 15.998 -10.976 -18.706 1.00 81.50 208 HIS A N 1
ATOM 1683 C CA . HIS A 1 208 ? 16.036 -12.065 -19.686 1.00 81.50 208 HIS A CA 1
ATOM 1684 C C . HIS A 1 208 ? 16.116 -13.426 -18.989 1.00 81.50 208 HIS A C 1
ATOM 1686 O O . HIS A 1 208 ? 15.444 -14.374 -19.385 1.00 81.50 208 HIS A O 1
ATOM 1692 N N . GLN A 1 209 ? 16.860 -13.512 -17.887 1.00 76.31 209 GLN A N 1
ATOM 1693 C CA . GLN A 1 209 ? 17.051 -14.757 -17.147 1.00 76.31 209 GLN A CA 1
ATOM 1694 C C . GLN A 1 209 ? 16.057 -14.923 -16.001 1.00 76.31 209 GLN A C 1
ATOM 1696 O O . GLN A 1 209 ? 15.652 -13.955 -15.353 1.00 76.31 209 GLN A O 1
ATOM 1701 N N . LYS A 1 210 ? 15.704 -16.179 -15.709 1.00 74.19 210 LYS A N 1
ATOM 1702 C CA . LYS A 1 210 ? 14.907 -16.528 -14.533 1.00 74.19 210 LYS A CA 1
ATOM 1703 C C . LYS A 1 210 ? 15.710 -16.209 -13.271 1.00 74.19 210 LYS A C 1
ATOM 1705 O O . LYS A 1 210 ? 16.776 -16.772 -13.052 1.00 74.19 210 LYS A O 1
ATOM 1710 N N . LEU A 1 211 ? 15.182 -15.311 -12.447 1.00 71.44 211 LEU A N 1
ATOM 1711 C CA . LEU A 1 211 ? 15.792 -14.923 -11.178 1.00 71.44 211 LEU A CA 1
ATOM 1712 C C . LEU A 1 211 ? 15.121 -15.672 -10.028 1.00 71.44 211 LEU A C 1
ATOM 1714 O O . LEU A 1 211 ? 13.918 -15.939 -10.075 1.00 71.44 211 LEU A O 1
ATOM 1718 N N . GLU A 1 212 ? 15.897 -16.008 -8.999 1.00 66.12 212 GLU A N 1
ATOM 1719 C CA . GLU A 1 212 ? 15.382 -16.741 -7.846 1.00 66.12 212 GLU A CA 1
ATOM 1720 C C . GLU A 1 212 ? 14.279 -15.971 -7.119 1.00 66.12 212 GLU A C 1
ATOM 1722 O O . GLU A 1 212 ? 14.285 -14.735 -6.984 1.00 66.12 212 GLU A O 1
ATOM 1727 N N . THR A 1 213 ? 13.310 -16.748 -6.643 1.00 59.72 213 THR A N 1
ATOM 1728 C CA . THR A 1 213 ? 12.183 -16.238 -5.887 1.00 59.72 213 THR A CA 1
ATOM 1729 C C . THR A 1 213 ? 12.538 -16.098 -4.421 1.00 59.72 213 THR A C 1
ATOM 1731 O O . THR A 1 213 ? 12.898 -17.083 -3.777 1.00 59.72 213 THR A O 1
ATOM 1734 N N . TYR A 1 214 ? 12.403 -14.888 -3.875 1.00 63.62 214 TYR A N 1
ATOM 1735 C CA . TYR A 1 214 ? 12.667 -14.641 -2.463 1.00 63.62 214 TYR A CA 1
ATOM 1736 C C . TYR A 1 214 ? 11.645 -15.376 -1.588 1.00 63.62 214 TYR A C 1
ATOM 1738 O O . TYR A 1 214 ? 10.469 -15.011 -1.514 1.00 63.62 214 TYR A O 1
ATOM 1746 N N . LEU A 1 215 ? 12.106 -16.414 -0.892 1.00 57.84 215 LEU A N 1
ATOM 1747 C CA . LEU A 1 215 ? 11.333 -17.099 0.135 1.00 57.84 215 LEU A CA 1
ATOM 1748 C C . LEU A 1 215 ? 11.428 -16.287 1.428 1.00 57.84 215 LEU A C 1
ATOM 1750 O O . LEU A 1 215 ? 12.424 -16.358 2.151 1.00 57.84 215 LEU A O 1
ATOM 1754 N N . ALA A 1 216 ? 10.396 -15.490 1.721 1.00 57.91 216 ALA A N 1
ATOM 1755 C CA . ALA A 1 216 ? 10.364 -14.758 2.981 1.00 57.91 216 ALA A CA 1
ATOM 1756 C C . ALA A 1 216 ? 10.382 -15.738 4.166 1.00 57.91 216 ALA A C 1
ATOM 1758 O O . ALA A 1 216 ? 9.562 -16.659 4.205 1.00 57.91 216 ALA A O 1
ATOM 1759 N N . PRO A 1 217 ? 11.264 -15.531 5.159 1.00 57.97 217 PRO A N 1
ATOM 1760 C CA . PRO A 1 217 ? 11.253 -16.338 6.369 1.00 57.97 217 PRO A CA 1
ATOM 1761 C C . PRO A 1 217 ? 9.919 -16.165 7.099 1.00 57.97 217 PRO A C 1
ATOM 1763 O O . PRO A 1 217 ? 9.371 -15.058 7.154 1.00 57.97 217 PRO A O 1
ATOM 1766 N N . GLU A 1 218 ? 9.404 -17.254 7.679 1.00 52.22 218 GLU A N 1
ATOM 1767 C CA . GLU A 1 218 ? 8.172 -17.220 8.467 1.00 52.22 218 GLU A CA 1
ATOM 1768 C C . GLU A 1 218 ? 8.278 -16.144 9.546 1.00 52.22 218 GLU A C 1
ATOM 1770 O O . GLU A 1 218 ? 9.103 -16.204 10.464 1.00 52.22 218 GLU A O 1
ATOM 1775 N N . MET A 1 219 ? 7.434 -15.123 9.433 1.00 54.41 219 MET A N 1
ATOM 1776 C CA . MET A 1 219 ? 7.412 -14.089 10.446 1.00 54.41 219 MET A CA 1
ATOM 1777 C C . MET A 1 219 ? 6.838 -14.655 11.742 1.00 54.41 219 MET A C 1
ATOM 1779 O O . MET A 1 219 ? 5.840 -15.379 11.705 1.00 54.41 219 MET A O 1
ATOM 1783 N N . PRO A 1 220 ? 7.422 -14.321 12.907 1.00 49.41 220 PRO A N 1
ATOM 1784 C CA . PRO A 1 220 ? 6.944 -14.810 14.191 1.00 49.41 220 PRO A CA 1
ATOM 1785 C C . PRO A 1 220 ? 5.641 -14.089 14.574 1.00 49.41 220 PRO A C 1
ATOM 1787 O O . PRO A 1 220 ? 5.612 -13.245 15.466 1.00 49.41 220 PRO A O 1
ATOM 1790 N N . VAL A 1 221 ? 4.540 -14.420 13.894 1.00 48.00 221 VAL A N 1
ATOM 1791 C CA . VAL A 1 221 ? 3.194 -13.895 14.174 1.00 48.00 221 VAL A CA 1
ATOM 1792 C C . VAL A 1 221 ? 2.592 -14.585 15.410 1.00 48.00 221 VAL A C 1
ATOM 1794 O O . VAL A 1 221 ? 1.708 -14.046 16.074 1.00 48.00 221 VAL A O 1
ATOM 1797 N N . LYS A 1 222 ? 3.095 -15.768 15.788 1.00 44.03 222 LYS A N 1
ATOM 1798 C CA . LYS A 1 222 ? 2.570 -16.570 16.902 1.00 44.03 222 LYS A CA 1
ATOM 1799 C C . LYS A 1 222 ? 3.467 -16.472 18.138 1.00 44.03 222 LYS A C 1
ATOM 1801 O O . LYS A 1 222 ? 4.370 -17.276 18.329 1.00 44.03 222 LYS A O 1
ATOM 1806 N N . THR A 1 223 ? 3.188 -15.518 19.026 1.00 44.66 223 THR A N 1
ATOM 1807 C CA . THR A 1 223 ? 3.650 -15.610 20.425 1.00 44.66 223 THR A CA 1
ATOM 1808 C C . THR A 1 223 ? 2.491 -16.069 21.309 1.00 44.66 223 THR A C 1
ATOM 1810 O O . THR A 1 223 ? 1.705 -15.264 21.801 1.00 44.66 223 THR A O 1
ATOM 1813 N N . ASN A 1 224 ? 2.381 -17.391 21.496 1.00 46.75 224 ASN A N 1
ATOM 1814 C CA . ASN A 1 224 ? 1.321 -18.054 22.274 1.00 46.75 224 ASN A CA 1
ATOM 1815 C C . ASN A 1 224 ? 1.185 -17.516 23.711 1.00 46.75 224 ASN A C 1
ATOM 1817 O O . ASN A 1 224 ? 0.082 -17.456 24.241 1.00 46.75 224 ASN A O 1
ATOM 1821 N N . TRP A 1 225 ? 2.281 -17.045 24.309 1.00 41.34 225 TRP A N 1
ATOM 1822 C CA . TRP A 1 225 ? 2.325 -16.561 25.694 1.00 41.34 225 TRP A CA 1
ATOM 1823 C C . TRP A 1 225 ? 1.715 -15.163 25.907 1.00 41.34 225 TRP A C 1
ATOM 1825 O O . TRP A 1 225 ? 1.452 -14.746 27.024 1.00 41.34 225 TRP A O 1
ATOM 1835 N N . VAL A 1 226 ? 1.474 -14.410 24.834 1.00 46.88 226 VAL A N 1
ATOM 1836 C CA . VAL A 1 226 ? 0.812 -13.092 24.912 1.00 46.88 226 VAL A CA 1
ATOM 1837 C C . VAL A 1 226 ? -0.704 -13.264 24.834 1.00 46.88 226 VAL A C 1
ATOM 1839 O O . VAL A 1 226 ? -1.452 -12.488 25.414 1.00 46.88 226 VAL A O 1
ATOM 1842 N N . ARG A 1 227 ? -1.167 -14.343 24.191 1.00 49.25 227 ARG A N 1
ATOM 1843 C CA . ARG A 1 227 ? -2.586 -14.703 24.108 1.00 49.25 227 ARG A CA 1
ATOM 1844 C C . ARG A 1 227 ? -3.169 -15.040 25.488 1.00 49.25 227 ARG A C 1
ATOM 1846 O O . ARG A 1 227 ? -4.336 -14.746 25.714 1.00 49.25 227 ARG A O 1
ATOM 1853 N N . SER A 1 228 ? -2.361 -15.593 26.399 1.00 46.06 228 SER A N 1
ATOM 1854 C CA . SER A 1 228 ? -2.747 -15.853 27.793 1.00 46.06 228 SER A CA 1
ATOM 1855 C C . SER A 1 228 ? -2.846 -14.572 28.624 1.00 46.06 228 SER A C 1
ATOM 1857 O O . SER A 1 228 ? -3.791 -14.440 29.390 1.00 46.06 228 SER A O 1
ATOM 1859 N N . ILE A 1 229 ? -1.944 -13.602 28.429 1.00 51.22 229 ILE A N 1
ATOM 1860 C CA . ILE A 1 229 ? -2.022 -12.286 29.092 1.00 51.22 229 ILE A CA 1
ATOM 1861 C C . ILE A 1 229 ? -3.218 -11.482 28.565 1.00 51.22 229 ILE A C 1
ATOM 1863 O O . ILE A 1 229 ? -3.943 -10.886 29.352 1.00 51.22 229 ILE A O 1
ATOM 1867 N N . ASP A 1 230 ? -3.474 -11.522 27.254 1.00 49.81 230 ASP A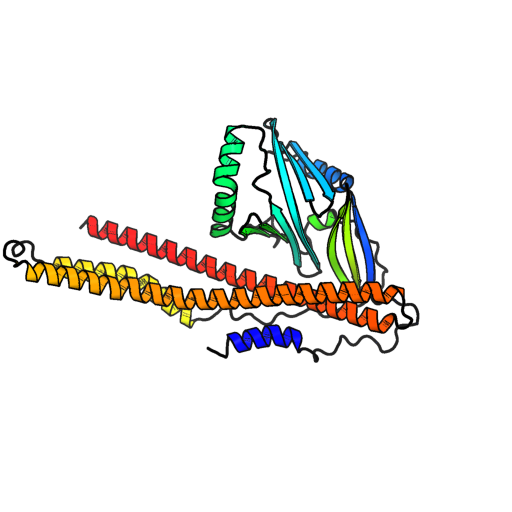 N 1
ATOM 1868 C CA . ASP A 1 230 ? -4.632 -10.866 26.634 1.00 49.81 230 ASP A CA 1
ATOM 1869 C C . ASP A 1 230 ? -5.965 -11.418 27.162 1.00 49.81 230 ASP A C 1
ATOM 1871 O O . ASP A 1 230 ? -6.908 -10.663 27.378 1.00 49.81 230 ASP A O 1
ATOM 1875 N N . MET A 1 231 ? -6.053 -12.738 27.351 1.00 51.50 231 MET A N 1
ATOM 1876 C CA . MET A 1 231 ? -7.253 -13.390 27.879 1.00 51.50 231 MET A CA 1
ATOM 1877 C C . MET A 1 231 ? -7.399 -13.137 29.381 1.00 51.50 231 MET A C 1
ATOM 1879 O O . MET A 1 231 ? -8.497 -12.854 29.843 1.00 51.50 231 MET A O 1
ATOM 1883 N N . ALA A 1 232 ? -6.289 -13.147 30.125 1.00 51.50 232 ALA A N 1
ATOM 1884 C CA . ALA A 1 232 ? -6.276 -12.809 31.542 1.00 51.50 232 ALA A CA 1
ATOM 1885 C C . ALA A 1 232 ? -6.691 -11.352 31.785 1.00 51.50 232 ALA A C 1
ATOM 1887 O O . ALA A 1 232 ? -7.521 -11.121 32.646 1.00 51.50 232 ALA A O 1
ATOM 1888 N N . ALA A 1 233 ? -6.201 -10.376 31.015 1.00 54.50 233 ALA A N 1
ATOM 1889 C CA . ALA A 1 233 ? -6.580 -8.969 31.179 1.00 54.50 233 ALA A CA 1
ATOM 1890 C C . ALA A 1 233 ? -8.047 -8.698 30.792 1.00 54.50 233 ALA A C 1
ATOM 1892 O O . ALA A 1 233 ? -8.731 -7.933 31.470 1.00 54.50 233 ALA A O 1
ATOM 1893 N N . ALA A 1 234 ? -8.545 -9.352 29.735 1.00 54.69 234 ALA A N 1
ATOM 1894 C CA . ALA A 1 234 ? -9.944 -9.247 29.319 1.00 54.69 234 ALA A CA 1
ATOM 1895 C C . ALA A 1 234 ? -10.919 -9.934 30.294 1.00 54.69 234 ALA A C 1
ATOM 1897 O O . ALA A 1 234 ? -12.056 -9.492 30.399 1.00 54.69 234 ALA A O 1
ATOM 1898 N N . LEU A 1 235 ? -10.485 -10.979 31.011 1.00 56.75 235 LEU A N 1
ATOM 1899 C CA . LEU A 1 235 ? -11.276 -11.664 32.044 1.00 56.75 235 LEU A CA 1
ATOM 1900 C C . LEU A 1 235 ? -11.144 -11.008 33.428 1.00 56.75 235 LEU A C 1
ATOM 1902 O O . LEU A 1 235 ? -12.122 -10.931 34.164 1.00 56.75 235 LEU A O 1
ATOM 1906 N N . LEU A 1 236 ? -9.961 -10.497 33.781 1.00 56.59 236 LEU A N 1
ATOM 1907 C CA . LEU A 1 236 ? -9.693 -9.865 35.077 1.00 56.59 236 LEU A CA 1
ATOM 1908 C C . LEU A 1 236 ? -10.409 -8.526 35.241 1.00 56.59 236 LEU A C 1
ATOM 1910 O O . LEU A 1 236 ? -10.751 -8.187 36.367 1.00 56.59 236 LEU A O 1
ATOM 1914 N N . MET A 1 237 ? -10.667 -7.778 34.162 1.00 57.75 237 MET A N 1
ATOM 1915 C CA . MET A 1 237 ? -11.453 -6.541 34.256 1.00 57.75 237 MET A CA 1
ATOM 1916 C C . MET A 1 237 ? -12.898 -6.808 34.727 1.00 57.75 237 MET A C 1
ATOM 1918 O O . MET A 1 237 ? -13.268 -6.261 35.764 1.00 57.75 237 MET A O 1
ATOM 1922 N N . PRO A 1 238 ? -13.690 -7.682 34.071 1.00 59.19 238 PRO A N 1
ATOM 1923 C CA . PRO A 1 238 ? -15.023 -8.054 34.546 1.00 59.19 238 PRO A CA 1
ATOM 1924 C C . PRO A 1 238 ? -15.026 -8.699 35.936 1.00 59.19 238 PRO A C 1
ATOM 1926 O O . PRO A 1 238 ? -15.854 -8.349 36.771 1.00 59.19 238 PRO A O 1
ATOM 1929 N N . ILE A 1 239 ? -14.074 -9.600 36.215 1.00 61.94 239 ILE A N 1
ATOM 1930 C CA . ILE A 1 239 ? -13.939 -10.232 37.540 1.00 61.94 239 ILE A CA 1
ATOM 1931 C C . ILE A 1 239 ? -13.616 -9.178 38.607 1.00 61.94 239 ILE A C 1
ATOM 1933 O O . ILE A 1 239 ? -14.150 -9.233 39.707 1.00 61.94 239 ILE A O 1
ATOM 1937 N N . GLY A 1 240 ? -12.788 -8.186 38.279 1.00 61.56 240 GLY A N 1
ATOM 1938 C CA . GLY A 1 240 ? -12.453 -7.069 39.155 1.00 61.56 240 GLY A CA 1
ATOM 1939 C C . GLY A 1 240 ? -13.650 -6.181 39.491 1.00 61.56 240 GLY A C 1
ATOM 1940 O O . GLY A 1 240 ? -13.833 -5.842 40.660 1.00 61.56 240 GLY A O 1
ATOM 1941 N N . VAL A 1 241 ? -14.488 -5.848 38.497 1.00 62.72 241 VAL A N 1
ATOM 1942 C CA . VAL A 1 241 ? -15.769 -5.140 38.711 1.00 62.72 241 VAL A CA 1
ATOM 1943 C C . VAL A 1 241 ? -16.670 -5.962 39.632 1.00 62.72 241 VAL A C 1
ATOM 1945 O O . VAL A 1 241 ? -17.187 -5.447 40.618 1.00 62.72 241 VAL A O 1
ATOM 1948 N N . TRP A 1 242 ? -16.816 -7.254 39.335 1.00 64.38 242 TRP A N 1
ATOM 1949 C CA . TRP A 1 242 ? -17.723 -8.158 40.036 1.00 64.38 242 TRP A CA 1
ATOM 1950 C C . TRP A 1 242 ? -17.314 -8.403 41.493 1.00 64.38 242 TRP A C 1
ATOM 1952 O O . TRP A 1 242 ? -18.142 -8.299 42.393 1.00 64.38 242 TRP A O 1
ATOM 1962 N N . VAL A 1 243 ? -16.024 -8.642 41.752 1.00 64.19 243 VAL A N 1
ATOM 1963 C CA . VAL A 1 243 ? -15.484 -8.786 43.114 1.00 64.19 243 VAL A CA 1
ATOM 1964 C C . VAL A 1 243 ? -15.649 -7.487 43.900 1.00 64.19 243 VAL A C 1
ATOM 1966 O O . VAL A 1 243 ? -16.044 -7.531 45.061 1.00 64.19 243 VAL A O 1
ATOM 1969 N N . SER A 1 244 ? -15.414 -6.330 43.271 1.00 61.59 244 SER A N 1
ATOM 1970 C CA . SER A 1 244 ? -15.625 -5.029 43.921 1.00 61.59 244 SER A CA 1
ATOM 1971 C C . SER A 1 244 ? -17.097 -4.807 44.282 1.00 61.59 244 SER A C 1
ATOM 1973 O O . SER A 1 244 ? -17.385 -4.348 45.383 1.00 61.59 244 SER A O 1
ATOM 1975 N N . PHE A 1 245 ? -18.025 -5.172 43.389 1.00 63.41 245 PHE A N 1
ATOM 1976 C CA . PHE A 1 245 ? -19.467 -5.072 43.623 1.00 63.41 245 PHE A CA 1
ATOM 1977 C C . PHE A 1 245 ? -19.938 -6.005 44.745 1.00 63.41 245 PHE A C 1
ATOM 1979 O O . PHE A 1 245 ? -20.659 -5.563 45.631 1.00 63.41 245 PHE A O 1
ATOM 1986 N N . ILE A 1 246 ? -19.494 -7.268 44.760 1.00 65.06 246 ILE A N 1
ATOM 1987 C CA . ILE A 1 246 ? -19.831 -8.219 45.832 1.00 65.06 246 ILE A CA 1
ATOM 1988 C C . ILE A 1 246 ? -19.290 -7.744 47.173 1.00 65.06 246 ILE A C 1
ATOM 1990 O O . ILE A 1 246 ? -20.012 -7.788 48.161 1.00 65.06 246 ILE A O 1
ATOM 1994 N N . ILE A 1 247 ? -18.039 -7.279 47.223 1.00 63.59 247 ILE A N 1
ATOM 1995 C CA . ILE A 1 247 ? -17.456 -6.785 48.471 1.00 63.59 247 ILE A CA 1
ATOM 1996 C C . ILE A 1 247 ? -18.229 -5.559 48.963 1.00 63.59 247 ILE A C 1
ATOM 1998 O O . ILE A 1 247 ? -18.563 -5.515 50.142 1.00 63.59 247 ILE A O 1
ATOM 2002 N N . LEU A 1 248 ? -18.580 -4.607 48.087 1.00 62.50 248 LEU A N 1
ATOM 2003 C CA . LEU A 1 248 ? -19.417 -3.471 48.485 1.00 62.50 248 LEU A CA 1
ATOM 2004 C C . LEU A 1 248 ? -20.787 -3.924 48.996 1.00 62.50 248 LEU A C 1
ATOM 2006 O O . LEU A 1 248 ? -21.198 -3.504 50.066 1.00 62.50 248 LEU A O 1
ATOM 2010 N N . ASN A 1 249 ? -21.484 -4.776 48.247 1.00 62.81 249 ASN A N 1
ATOM 2011 C CA . ASN A 1 249 ? -22.863 -5.151 48.555 1.00 62.81 249 ASN A CA 1
ATOM 2012 C C . ASN A 1 249 ? -22.967 -6.086 49.775 1.00 62.81 249 ASN A C 1
ATOM 2014 O O . ASN A 1 249 ? -23.981 -6.107 50.460 1.00 62.81 249 ASN A O 1
ATOM 2018 N N . HIS A 1 250 ? -21.921 -6.871 50.056 1.00 61.72 250 HIS A N 1
ATOM 2019 C CA . HIS A 1 250 ? -21.907 -7.830 51.162 1.00 61.72 250 HIS A CA 1
ATOM 2020 C C . HIS A 1 250 ? -21.317 -7.258 52.459 1.00 61.72 250 HIS A C 1
ATOM 2022 O O . HIS A 1 250 ? -21.724 -7.679 53.538 1.00 61.72 250 HIS A O 1
ATOM 2028 N N . TYR A 1 251 ? -20.372 -6.311 52.377 1.00 57.47 251 TYR A N 1
ATOM 2029 C CA . TYR A 1 251 ? -19.743 -5.692 53.556 1.00 57.47 251 TYR A CA 1
ATOM 2030 C C . TYR A 1 251 ? -20.299 -4.308 53.921 1.00 57.47 251 TYR A C 1
ATOM 2032 O O . TYR A 1 251 ? -19.921 -3.783 54.967 1.00 57.47 251 TYR A O 1
ATOM 2040 N N . LEU A 1 252 ? -21.196 -3.718 53.121 1.00 57.47 252 LEU A N 1
ATOM 2041 C CA . LEU A 1 252 ? -22.011 -2.569 53.538 1.00 57.47 252 LEU A CA 1
ATOM 2042 C C . LEU A 1 252 ? -23.458 -3.020 53.796 1.00 57.47 252 LEU A C 1
ATOM 2044 O O . LEU A 1 252 ? -24.293 -2.922 52.897 1.00 57.47 252 LEU A O 1
ATOM 2048 N N . PRO A 1 253 ? -23.787 -3.512 55.004 1.00 55.81 253 PRO A N 1
ATOM 2049 C CA . PRO A 1 253 ? -25.172 -3.776 55.359 1.00 55.81 253 PRO A CA 1
ATOM 2050 C C . PRO A 1 253 ? -25.969 -2.464 55.350 1.00 55.81 253 PRO A C 1
ATOM 2052 O O . PRO A 1 253 ? -25.557 -1.462 55.939 1.00 55.81 253 PRO A O 1
ATOM 2055 N N . HIS A 1 254 ? -27.125 -2.470 54.678 1.00 55.47 254 HIS A N 1
ATOM 2056 C CA . HIS A 1 254 ? -27.985 -1.292 54.510 1.00 55.47 254 HIS A CA 1
ATOM 2057 C C . HIS A 1 254 ? -28.466 -0.665 55.831 1.00 55.47 254 HIS A C 1
ATOM 2059 O O . HIS A 1 254 ? -28.827 0.510 55.844 1.00 55.47 254 HIS A O 1
ATOM 2065 N N . GLU A 1 255 ? -28.435 -1.419 56.931 1.00 53.88 255 GLU A N 1
ATOM 2066 C CA . GLU A 1 255 ? -28.939 -0.995 58.240 1.00 53.88 255 GLU A CA 1
ATOM 2067 C C . GLU A 1 255 ? -27.882 -0.296 59.120 1.00 53.88 255 GLU A C 1
ATOM 2069 O O . GLU A 1 255 ? -28.256 0.488 59.986 1.00 53.88 255 GLU A O 1
ATOM 2074 N N . GLU A 1 256 ? -26.575 -0.470 58.868 1.00 53.72 256 GLU A N 1
ATOM 2075 C CA . GLU A 1 256 ? -25.493 0.149 59.673 1.00 53.72 256 GLU A CA 1
ATOM 2076 C C . GLU A 1 256 ? -24.907 1.429 59.043 1.00 53.72 256 GLU A C 1
ATOM 2078 O O . GLU A 1 256 ? -24.063 2.110 59.628 1.00 53.72 256 GLU A O 1
ATOM 2083 N N . LEU A 1 257 ? -25.370 1.808 57.847 1.00 53.56 257 LEU A N 1
ATOM 2084 C CA . LEU A 1 257 ? -24.871 2.970 57.100 1.00 53.56 257 LEU A CA 1
ATOM 2085 C C . LEU A 1 257 ? -25.114 4.326 57.798 1.00 53.56 257 LEU A C 1
ATOM 2087 O O . LEU A 1 257 ? -24.467 5.316 57.449 1.00 53.56 257 LEU A O 1
ATOM 2091 N N . GLN A 1 258 ? -26.009 4.395 58.786 1.00 51.31 258 GLN A N 1
ATOM 2092 C CA . GLN A 1 258 ? -26.318 5.636 59.508 1.00 51.31 258 GLN A CA 1
ATOM 2093 C C . GLN A 1 258 ? -25.309 5.991 60.619 1.00 51.31 258 GLN A C 1
ATOM 2095 O O . GLN A 1 258 ? -25.188 7.172 60.937 1.00 51.31 258 GLN A O 1
ATOM 2100 N N . ASP A 1 259 ? -24.521 5.033 61.128 1.00 55.22 259 ASP A N 1
ATOM 2101 C CA . ASP A 1 259 ? -23.642 5.237 62.300 1.00 55.22 259 ASP A CA 1
ATOM 2102 C C . ASP A 1 259 ? -22.145 5.379 61.962 1.00 55.22 259 ASP A C 1
ATOM 2104 O O . ASP A 1 259 ? -21.282 5.473 62.843 1.00 55.22 259 ASP A O 1
ATOM 2108 N N . PHE A 1 260 ? -21.786 5.425 60.678 1.00 58.91 260 PHE A N 1
ATOM 2109 C CA . PHE A 1 260 ? -20.383 5.514 60.282 1.00 58.91 260 PHE A CA 1
ATOM 2110 C C . PHE A 1 260 ? -19.786 6.912 60.492 1.00 58.91 260 PHE A C 1
ATOM 2112 O O . PHE A 1 260 ? -2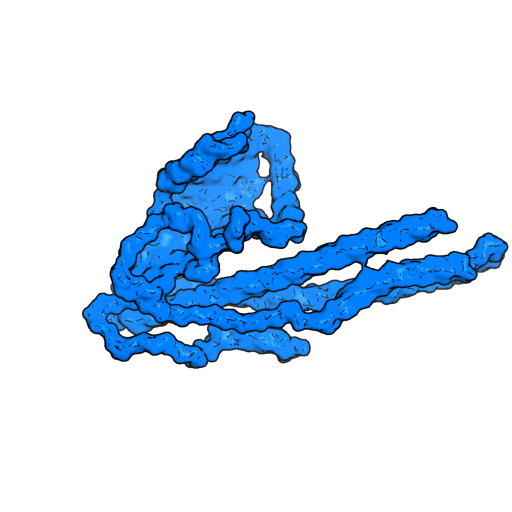0.256 7.917 59.959 1.00 58.91 260 PHE A O 1
ATOM 2119 N N . SER A 1 261 ? -18.651 6.966 61.199 1.00 63.38 261 SER A N 1
ATOM 2120 C CA . SER A 1 261 ? -17.822 8.174 61.276 1.00 63.38 261 SER A CA 1
ATOM 2121 C C . SER A 1 261 ? -17.256 8.553 59.898 1.00 63.38 261 SER A C 1
ATOM 2123 O O . SER A 1 261 ? -16.963 7.686 59.070 1.00 63.38 261 SER A O 1
ATOM 2125 N N . PHE A 1 262 ? -17.001 9.846 59.677 1.00 64.94 262 PHE A N 1
ATOM 2126 C CA . PHE A 1 262 ? -16.362 10.371 58.460 1.00 64.94 262 PHE A CA 1
ATOM 2127 C C . PHE A 1 262 ? -15.076 9.614 58.062 1.00 64.94 262 PHE A C 1
ATOM 2129 O O . PHE A 1 262 ? -14.826 9.383 56.880 1.00 64.94 262 PHE A O 1
ATOM 2136 N N . SER A 1 263 ? -14.286 9.174 59.048 1.00 67.19 263 SER A N 1
ATOM 2137 C CA . SER A 1 263 ? -13.057 8.398 58.833 1.00 67.19 263 SER A CA 1
ATOM 2138 C C . SER A 1 263 ? -13.329 7.070 58.116 1.00 67.19 263 SER A C 1
ATOM 2140 O O . SER A 1 263 ? -12.609 6.694 57.193 1.00 67.19 263 SER A O 1
ATOM 2142 N N . THR A 1 264 ? -14.412 6.380 58.473 1.00 65.75 264 THR A N 1
ATOM 2143 C CA . THR A 1 264 ? -14.748 5.069 57.908 1.00 65.75 264 THR A CA 1
ATOM 2144 C C . THR A 1 264 ? -15.194 5.188 56.452 1.00 65.75 264 THR A C 1
ATOM 2146 O O . THR A 1 264 ? -14.717 4.438 55.601 1.00 65.75 264 THR A O 1
ATOM 2149 N N . TYR A 1 265 ? -16.005 6.201 56.129 1.00 65.00 265 TYR A N 1
ATOM 2150 C CA . TYR A 1 265 ? -16.351 6.535 54.742 1.00 65.00 265 TYR A CA 1
ATOM 2151 C C . TYR A 1 265 ? -15.119 6.901 53.908 1.00 65.00 265 TYR A C 1
ATOM 2153 O O . TYR A 1 265 ? -14.984 6.456 52.765 1.00 65.00 265 TYR A O 1
ATOM 2161 N N . PHE A 1 266 ? -14.184 7.660 54.487 1.00 69.50 266 PHE A N 1
ATOM 2162 C CA . PHE A 1 266 ? -12.929 8.003 53.828 1.00 69.50 266 PHE A CA 1
ATOM 2163 C C . PHE A 1 266 ? -12.100 6.750 53.502 1.00 69.50 266 PHE A C 1
ATOM 2165 O O . PHE A 1 266 ? -11.700 6.576 52.351 1.00 69.50 266 PHE A O 1
ATOM 2172 N N . PHE A 1 267 ? -11.911 5.830 54.454 1.00 71.19 267 PHE A N 1
ATOM 2173 C CA . PHE A 1 267 ? -11.151 4.593 54.228 1.00 71.19 267 PHE A CA 1
ATOM 2174 C C . PHE A 1 267 ? -11.820 3.632 53.245 1.00 71.19 267 PHE A C 1
ATOM 2176 O O . PHE A 1 267 ? -11.120 3.021 52.433 1.00 71.19 267 PHE A O 1
ATOM 2183 N N . ILE A 1 268 ? -13.150 3.522 53.267 1.00 69.81 268 ILE A N 1
ATOM 2184 C CA . ILE A 1 268 ? -13.896 2.725 52.287 1.00 69.81 268 ILE A CA 1
ATOM 2185 C C . ILE A 1 268 ? -13.712 3.329 50.889 1.00 69.81 268 ILE A C 1
ATOM 2187 O O . ILE A 1 268 ? -13.309 2.621 49.968 1.00 69.81 268 ILE A O 1
ATOM 2191 N N . SER A 1 269 ? -13.887 4.646 50.733 1.00 65.06 269 SER A N 1
ATOM 2192 C CA . SER A 1 269 ? -13.690 5.320 49.440 1.00 65.06 269 SER A CA 1
ATOM 2193 C C . SER A 1 269 ? -12.252 5.193 48.915 1.00 65.06 269 SER A C 1
ATOM 2195 O O . SER A 1 269 ? -12.043 4.908 47.734 1.00 65.06 269 SER A O 1
ATOM 2197 N N . LEU A 1 270 ? -11.252 5.314 49.796 1.00 76.50 270 LEU A N 1
ATOM 2198 C CA . LEU A 1 270 ? -9.838 5.167 49.460 1.00 76.50 270 LEU A CA 1
ATOM 2199 C C . LEU A 1 270 ? -9.505 3.725 49.062 1.00 76.50 270 LEU A C 1
ATOM 2201 O O . LEU A 1 270 ? -8.749 3.510 48.117 1.00 76.50 270 LEU A O 1
ATOM 2205 N N . SER A 1 271 ? -10.091 2.741 49.746 1.00 69.38 271 SER A N 1
ATOM 2206 C CA . SER A 1 271 ? -9.903 1.320 49.438 1.00 69.38 271 SER A CA 1
ATOM 2207 C C . SER A 1 271 ? -10.524 0.954 48.094 1.00 69.38 271 SER A C 1
ATOM 2209 O O . SER A 1 271 ? -9.881 0.271 47.302 1.00 69.38 271 SER A O 1
ATOM 2211 N N . ILE A 1 272 ? -11.718 1.471 47.784 1.00 70.56 272 ILE A N 1
ATOM 2212 C CA . ILE A 1 272 ? -12.361 1.307 46.471 1.00 70.56 272 ILE A CA 1
ATOM 2213 C C . ILE A 1 272 ? -11.500 1.938 45.372 1.00 70.56 272 ILE A C 1
ATOM 2215 O O . ILE A 1 272 ? -11.277 1.325 44.328 1.00 70.56 272 ILE A O 1
ATOM 2219 N N . LEU A 1 273 ? -10.964 3.138 45.611 1.00 68.12 273 LEU A N 1
ATOM 2220 C CA . LEU A 1 273 ? -10.099 3.830 44.657 1.00 68.12 273 LEU A CA 1
ATOM 2221 C C . LEU A 1 273 ? -8.784 3.071 44.430 1.00 68.12 273 LEU A C 1
ATOM 2223 O O . LEU A 1 273 ? -8.388 2.873 43.282 1.00 68.12 273 LEU A O 1
ATOM 2227 N N . LEU A 1 274 ? -8.132 2.596 45.495 1.00 70.44 274 LEU A N 1
ATOM 2228 C CA . LEU A 1 274 ? -6.910 1.791 45.415 1.00 70.44 274 LEU A CA 1
ATOM 2229 C C . LEU A 1 274 ? -7.158 0.457 44.710 1.00 70.44 274 LEU A C 1
ATOM 2231 O O . LEU A 1 274 ? -6.376 0.075 43.842 1.00 70.44 274 LEU A O 1
ATOM 2235 N N . PHE A 1 275 ? -8.256 -0.230 45.026 1.00 69.12 275 PHE A N 1
ATOM 2236 C CA . PHE A 1 275 ? -8.602 -1.504 44.404 1.00 69.12 275 PHE A CA 1
ATOM 2237 C C . PHE A 1 275 ? -8.933 -1.329 42.917 1.00 69.12 275 PHE A C 1
ATOM 2239 O O . PHE A 1 275 ? -8.383 -2.040 42.078 1.00 69.12 275 PHE A O 1
ATOM 2246 N N . SER A 1 276 ? -9.726 -0.313 42.561 1.00 63.81 276 SER A N 1
ATOM 2247 C CA . SER A 1 276 ? -9.995 0.060 41.166 1.00 63.81 276 SER A CA 1
ATOM 2248 C C . SER A 1 276 ? -8.703 0.402 40.411 1.00 63.81 276 SER A C 1
ATOM 2250 O O . SER A 1 276 ? -8.469 -0.071 39.295 1.00 63.81 276 SER A O 1
ATOM 2252 N N . PHE A 1 277 ? -7.791 1.148 41.041 1.00 63.50 277 PHE A N 1
ATOM 2253 C CA . PHE A 1 277 ? -6.511 1.502 40.433 1.00 63.50 277 PHE A CA 1
ATOM 2254 C C . PHE A 1 277 ? -5.605 0.280 40.213 1.00 63.50 277 PHE A C 1
ATOM 2256 O O . PHE A 1 277 ? -5.026 0.123 39.135 1.00 63.50 277 PHE A O 1
ATOM 2263 N N . VAL A 1 278 ? -5.509 -0.613 41.199 1.00 69.69 278 VAL A N 1
ATOM 2264 C CA . VAL A 1 278 ? -4.658 -1.809 41.133 1.00 69.69 278 VAL A CA 1
ATOM 2265 C C . VAL A 1 278 ? -5.216 -2.853 40.171 1.00 69.69 278 VAL A C 1
ATOM 2267 O O . VAL A 1 278 ? -4.448 -3.443 39.416 1.00 69.69 278 VAL A O 1
ATOM 2270 N N . VAL A 1 279 ? -6.531 -3.069 40.160 1.00 64.50 279 VAL A N 1
ATOM 2271 C CA . VAL A 1 279 ? -7.154 -4.136 39.366 1.00 64.50 279 VAL A CA 1
ATOM 2272 C C . VAL A 1 279 ? -7.423 -3.702 37.928 1.00 64.50 279 VAL A C 1
ATOM 2274 O O . VAL A 1 279 ? -7.206 -4.490 37.009 1.00 64.50 279 VAL A O 1
ATOM 2277 N N . MET A 1 280 ? -7.839 -2.454 37.691 1.00 61.09 280 MET A N 1
ATOM 2278 C CA . MET A 1 280 ? -8.158 -1.994 36.334 1.00 61.09 280 MET A CA 1
ATOM 2279 C C . MET A 1 280 ? -7.023 -1.218 35.677 1.00 61.09 280 MET A C 1
ATOM 2281 O O . MET A 1 280 ? -6.664 -1.492 34.529 1.00 61.09 280 MET A O 1
ATOM 2285 N N . ASN A 1 281 ? -6.447 -0.237 36.374 1.00 63.09 281 ASN A N 1
ATOM 2286 C CA . ASN A 1 281 ? -5.532 0.706 35.733 1.00 63.09 281 ASN A CA 1
ATOM 2287 C C . ASN A 1 281 ? -4.128 0.124 35.549 1.00 63.09 281 ASN A C 1
ATOM 2289 O O . ASN A 1 281 ? -3.579 0.222 34.451 1.00 63.09 281 ASN A O 1
ATOM 2293 N N . ILE A 1 282 ? -3.545 -0.522 36.564 1.00 66.06 282 ILE A N 1
ATOM 2294 C CA . ILE A 1 282 ? -2.175 -1.057 36.466 1.00 66.06 282 ILE A CA 1
ATOM 2295 C C . ILE A 1 282 ? -2.043 -2.114 35.348 1.00 66.06 282 ILE A C 1
ATOM 2297 O O . ILE A 1 282 ? -1.163 -1.950 34.495 1.00 66.06 282 ILE A O 1
ATOM 2301 N N . PRO A 1 283 ? -2.910 -3.143 35.243 1.00 63.38 283 PRO A N 1
ATOM 2302 C CA . PRO A 1 283 ? -2.828 -4.122 34.160 1.00 63.38 283 PRO A CA 1
ATOM 2303 C C . PRO A 1 283 ? -3.034 -3.488 32.783 1.00 63.38 283 PRO A C 1
ATOM 2305 O O . PRO A 1 283 ? -2.300 -3.813 31.848 1.00 63.38 283 PRO A O 1
ATOM 2308 N N . ARG A 1 284 ? -3.961 -2.525 32.662 1.00 62.66 284 ARG A N 1
ATOM 2309 C CA . ARG A 1 284 ? -4.196 -1.772 31.421 1.00 62.66 284 ARG A CA 1
ATOM 2310 C C . ARG A 1 284 ? -2.964 -0.974 30.992 1.00 62.66 284 ARG A C 1
ATOM 2312 O O . ARG A 1 284 ? -2.609 -0.998 29.813 1.00 62.66 284 ARG A O 1
ATOM 2319 N N . TYR A 1 285 ? -2.287 -0.297 31.920 1.00 64.06 285 TYR A N 1
ATOM 2320 C CA . TYR A 1 285 ? -1.075 0.469 31.617 1.00 64.06 285 TYR A CA 1
ATOM 2321 C C . TYR A 1 285 ? 0.106 -0.430 31.250 1.00 64.06 285 TYR A C 1
ATOM 2323 O O . TYR A 1 285 ? 0.804 -0.150 30.274 1.00 64.06 285 TYR A O 1
ATOM 2331 N N . ILE A 1 286 ? 0.307 -1.534 31.975 1.00 66.94 286 ILE A N 1
ATOM 2332 C CA . ILE A 1 286 ? 1.346 -2.523 31.659 1.00 66.94 286 ILE A CA 1
ATOM 2333 C C . ILE A 1 286 ? 1.102 -3.119 30.267 1.00 66.94 286 ILE A C 1
ATOM 2335 O O . ILE A 1 286 ? 2.028 -3.218 29.456 1.00 66.94 286 ILE A O 1
ATOM 2339 N N . TYR A 1 287 ? -0.152 -3.456 29.962 1.00 64.69 287 TYR A N 1
ATOM 2340 C CA . TYR A 1 287 ? -0.565 -3.942 28.652 1.00 64.69 287 TYR A CA 1
ATOM 2341 C C . TYR A 1 287 ? -0.246 -2.930 27.543 1.00 64.69 287 TYR A C 1
ATOM 2343 O O . TYR A 1 287 ? 0.501 -3.245 26.609 1.00 64.69 287 TYR A O 1
ATOM 2351 N N . MET A 1 288 ? -0.723 -1.690 27.696 1.00 64.25 288 MET A N 1
ATOM 2352 C CA . MET A 1 288 ? -0.496 -0.613 26.732 1.00 64.25 288 MET A CA 1
ATOM 2353 C C . MET A 1 288 ? 1.001 -0.348 26.527 1.00 64.25 288 MET A C 1
ATOM 2355 O O . MET A 1 288 ? 1.440 -0.116 25.399 1.00 64.25 288 MET A O 1
ATOM 2359 N N . TYR A 1 289 ? 1.815 -0.441 27.582 1.00 70.00 289 TYR A N 1
ATOM 2360 C CA . TYR A 1 289 ? 3.265 -0.274 27.507 1.00 70.00 289 TYR A CA 1
ATOM 2361 C C . TYR A 1 289 ? 3.942 -1.357 26.649 1.00 70.00 289 TYR A C 1
ATOM 2363 O O . TYR A 1 289 ? 4.688 -1.038 25.715 1.00 70.00 289 TYR A O 1
ATOM 2371 N N . PHE A 1 290 ? 3.679 -2.643 26.917 1.00 66.94 290 PHE A N 1
ATOM 2372 C CA . PHE A 1 290 ? 4.283 -3.742 26.150 1.00 66.94 290 PHE A CA 1
ATOM 2373 C C . PHE A 1 290 ? 3.851 -3.733 24.684 1.00 66.94 290 PHE A C 1
ATOM 2375 O O . PHE A 1 290 ? 4.648 -4.014 23.782 1.00 66.94 290 PHE A O 1
ATOM 2382 N N . GLU A 1 291 ? 2.595 -3.392 24.439 1.00 65.88 291 GLU A N 1
ATOM 2383 C CA . GLU A 1 291 ? 2.035 -3.319 23.104 1.00 65.88 291 GLU A CA 1
ATOM 2384 C C . GLU A 1 291 ? 2.618 -2.154 22.294 1.00 65.88 291 GLU A C 1
ATOM 2386 O O . GLU A 1 291 ? 3.092 -2.358 21.166 1.00 65.88 291 GLU A O 1
ATOM 2391 N N . THR A 1 292 ? 2.663 -0.960 22.898 1.00 66.50 292 THR A N 1
ATOM 2392 C CA . THR A 1 292 ? 3.272 0.243 22.314 1.00 66.50 292 THR A CA 1
ATOM 2393 C C . THR A 1 292 ? 4.722 -0.028 21.949 1.00 66.50 292 THR A C 1
ATOM 2395 O O . THR A 1 292 ? 5.165 0.341 20.864 1.00 66.50 292 THR A O 1
ATOM 2398 N N . ARG A 1 293 ? 5.452 -0.767 22.791 1.00 68.62 293 ARG A N 1
ATOM 2399 C CA . ARG A 1 293 ? 6.839 -1.159 22.525 1.00 68.62 293 ARG A CA 1
ATOM 2400 C C . ARG A 1 293 ? 6.980 -2.057 21.296 1.00 68.62 293 ARG A C 1
ATOM 2402 O O . ARG A 1 293 ? 7.872 -1.830 20.482 1.00 68.62 293 ARG A O 1
ATOM 2409 N N . LYS A 1 294 ? 6.107 -3.055 21.124 1.00 67.19 294 LYS A N 1
ATOM 2410 C CA . LYS A 1 294 ? 6.119 -3.909 19.921 1.00 67.19 294 LYS A CA 1
ATOM 2411 C C . LYS A 1 294 ? 5.730 -3.128 18.669 1.00 67.19 294 LYS A C 1
ATOM 2413 O O . LYS A 1 294 ? 6.325 -3.333 17.616 1.00 67.19 294 LYS A O 1
ATOM 2418 N N . LYS A 1 295 ? 4.743 -2.234 18.781 1.00 67.56 295 LYS A N 1
ATOM 2419 C CA . LYS A 1 295 ? 4.325 -1.358 17.679 1.00 67.56 295 LYS A CA 1
ATOM 2420 C C . LYS A 1 295 ? 5.476 -0.449 17.252 1.00 67.56 295 LYS A C 1
ATOM 2422 O O . LYS A 1 295 ? 5.786 -0.372 16.071 1.00 67.56 295 LYS A O 1
ATOM 2427 N N . TRP A 1 296 ? 6.183 0.133 18.218 1.00 70.25 296 TRP A N 1
ATOM 2428 C CA . TRP A 1 296 ? 7.400 0.907 17.979 1.00 70.25 296 TRP A CA 1
ATOM 2429 C C . TRP A 1 296 ? 8.485 0.110 17.258 1.00 70.25 296 TRP A C 1
ATOM 2431 O O . TRP A 1 296 ? 9.092 0.627 16.328 1.00 70.25 296 TRP A O 1
ATOM 2441 N N . GLN A 1 297 ? 8.717 -1.146 17.647 1.00 70.12 297 GLN A N 1
ATOM 2442 C CA . GLN A 1 297 ? 9.702 -2.005 16.982 1.00 70.12 297 GLN A CA 1
ATOM 2443 C C . GLN A 1 297 ? 9.344 -2.265 15.518 1.00 70.12 297 GLN A C 1
ATOM 2445 O O . GLN A 1 297 ? 10.213 -2.138 14.658 1.00 70.12 297 GLN A O 1
ATOM 2450 N N . SER A 1 298 ? 8.082 -2.582 15.225 1.00 69.12 298 SER A N 1
ATOM 2451 C CA . SER A 1 298 ? 7.660 -2.808 13.841 1.00 69.12 298 SER A CA 1
ATOM 2452 C C . SER A 1 298 ? 7.727 -1.529 13.001 1.00 69.12 298 SER A C 1
ATOM 2454 O O . SER A 1 298 ? 8.317 -1.519 11.920 1.00 69.12 298 SER A O 1
ATOM 2456 N N . VAL A 1 299 ? 7.239 -0.404 13.540 1.00 72.12 299 VAL A N 1
ATOM 2457 C CA . VAL A 1 299 ? 7.329 0.913 12.886 1.00 72.12 299 VAL A CA 1
ATOM 2458 C C . VAL A 1 299 ? 8.786 1.299 12.622 1.00 72.12 299 VAL A C 1
ATOM 2460 O O . VAL A 1 299 ? 9.106 1.798 11.545 1.00 72.12 299 VAL A O 1
ATOM 2463 N N . PHE A 1 300 ? 9.688 1.035 13.569 1.00 74.69 300 PHE A N 1
ATOM 2464 C CA . PHE A 1 300 ? 11.117 1.283 13.405 1.00 74.69 300 PHE A CA 1
ATOM 2465 C C . PHE A 1 300 ? 11.715 0.453 12.260 1.00 74.69 300 PHE A C 1
ATOM 2467 O O . PHE A 1 300 ? 12.406 1.006 11.404 1.00 74.69 300 PHE A O 1
ATOM 2474 N N . VAL A 1 301 ? 11.416 -0.851 12.202 1.00 75.50 301 VAL A N 1
ATOM 2475 C CA . VAL A 1 301 ? 11.878 -1.737 11.119 1.00 75.50 301 VAL A CA 1
ATOM 2476 C C . VAL A 1 301 ? 11.316 -1.288 9.768 1.00 75.50 301 VAL A C 1
ATOM 2478 O O . VAL A 1 301 ? 12.082 -1.126 8.821 1.00 75.50 301 VAL A O 1
ATOM 2481 N N . SER A 1 302 ? 10.016 -1.004 9.684 1.00 74.62 302 SER A N 1
ATOM 2482 C CA . SER A 1 302 ? 9.355 -0.526 8.462 1.00 74.62 302 SER A CA 1
ATOM 2483 C C . SER A 1 302 ? 9.961 0.788 7.948 1.00 74.62 302 SER A C 1
ATOM 2485 O O . SER A 1 302 ? 10.303 0.916 6.768 1.00 74.62 302 SER A O 1
ATOM 2487 N N . ASN A 1 303 ? 10.208 1.748 8.845 1.00 77.19 303 ASN A N 1
ATOM 2488 C CA . ASN A 1 303 ? 10.866 3.008 8.501 1.00 77.19 303 ASN A CA 1
ATOM 2489 C C . ASN A 1 303 ? 12.308 2.802 8.029 1.00 77.19 303 ASN A C 1
ATOM 2491 O O . ASN A 1 303 ? 12.730 3.435 7.058 1.00 77.19 303 ASN A O 1
ATOM 2495 N N . ASN A 1 304 ? 13.058 1.908 8.678 1.00 78.81 304 ASN A N 1
ATOM 2496 C CA . ASN A 1 304 ? 14.416 1.576 8.263 1.00 78.81 304 ASN A CA 1
ATOM 2497 C C . ASN A 1 304 ? 14.425 0.957 6.855 1.00 78.81 304 ASN A C 1
ATOM 2499 O O . ASN A 1 304 ? 15.172 1.419 5.992 1.00 78.81 304 ASN A O 1
ATOM 2503 N N . ILE A 1 305 ? 13.527 0.004 6.577 1.00 78.69 305 ILE A N 1
ATOM 2504 C CA . ILE A 1 305 ? 13.360 -0.577 5.237 1.00 78.69 305 ILE A CA 1
ATOM 2505 C C . ILE A 1 305 ? 13.051 0.530 4.214 1.00 78.69 305 ILE A C 1
ATOM 2507 O O . ILE A 1 305 ? 13.726 0.622 3.187 1.00 78.69 305 ILE A O 1
ATOM 2511 N N . LYS A 1 306 ? 12.125 1.453 4.518 1.00 80.56 306 LYS A N 1
ATOM 2512 C CA . LYS A 1 306 ? 11.798 2.596 3.642 1.00 80.56 306 LYS A CA 1
ATOM 2513 C C . LYS A 1 306 ? 12.997 3.511 3.370 1.00 80.56 306 LYS A C 1
ATOM 2515 O O . LYS A 1 306 ? 13.132 4.038 2.265 1.00 80.56 306 LYS A O 1
ATOM 2520 N N . ILE A 1 307 ? 13.863 3.7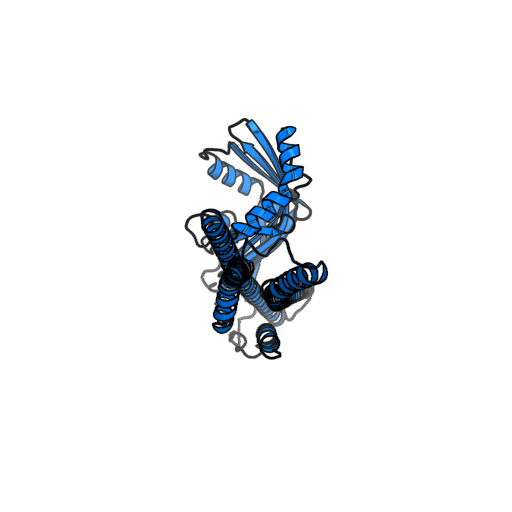39 4.356 1.00 78.12 307 ILE A N 1
ATOM 2521 C CA . ILE A 1 307 ? 15.090 4.531 4.178 1.00 78.12 307 ILE A CA 1
ATOM 2522 C C . ILE A 1 307 ? 16.087 3.781 3.292 1.00 78.12 307 ILE A C 1
ATOM 2524 O O . ILE A 1 307 ? 16.665 4.377 2.382 1.00 78.12 307 ILE A O 1
ATOM 2528 N N . GLN A 1 308 ? 16.279 2.484 3.526 1.00 78.19 308 GLN A N 1
ATOM 2529 C CA . GLN A 1 308 ? 17.194 1.665 2.735 1.00 78.19 308 GLN A CA 1
ATOM 2530 C C . GLN A 1 308 ? 16.765 1.574 1.268 1.00 78.19 308 GLN A C 1
ATOM 2532 O O . GLN A 1 308 ? 17.605 1.752 0.391 1.00 78.19 308 GLN A O 1
ATOM 2537 N N . MET A 1 309 ? 15.472 1.376 0.995 1.00 80.00 309 MET A N 1
ATOM 2538 C CA . MET A 1 309 ? 14.943 1.364 -0.374 1.00 80.00 309 MET A CA 1
ATOM 2539 C C . MET A 1 309 ? 15.207 2.693 -1.089 1.00 80.00 309 MET A C 1
ATOM 2541 O O . MET A 1 309 ? 15.729 2.696 -2.199 1.00 80.00 309 MET A O 1
ATOM 2545 N N . ARG A 1 310 ? 14.965 3.831 -0.421 1.00 81.06 310 ARG A N 1
ATOM 2546 C CA . ARG A 1 310 ? 15.273 5.158 -0.984 1.00 81.06 310 ARG A CA 1
ATOM 2547 C C . ARG A 1 310 ? 16.763 5.344 -1.279 1.00 81.06 310 ARG A C 1
ATOM 2549 O O . ARG A 1 310 ? 17.116 5.974 -2.272 1.00 81.06 310 ARG A O 1
ATOM 2556 N N . ARG A 1 311 ? 17.652 4.803 -0.439 1.00 82.94 311 ARG A N 1
ATOM 2557 C CA . ARG A 1 311 ? 19.102 4.824 -0.700 1.00 82.94 311 ARG A CA 1
ATOM 2558 C C . ARG A 1 311 ? 19.469 3.977 -1.922 1.00 82.94 311 ARG A C 1
ATOM 2560 O O . ARG A 1 311 ? 20.263 4.444 -2.731 1.00 82.94 311 ARG A O 1
ATOM 2567 N N . LEU A 1 312 ? 18.888 2.785 -2.069 1.00 81.38 312 LEU A N 1
ATOM 2568 C CA . LEU A 1 312 ? 19.110 1.916 -3.232 1.00 81.38 312 LEU A CA 1
ATOM 2569 C C . LEU A 1 312 ? 18.608 2.567 -4.527 1.00 81.38 312 LEU A C 1
ATOM 2571 O O . LEU A 1 312 ? 19.359 2.637 -5.491 1.00 81.38 312 LEU A O 1
ATOM 2575 N N . GLN A 1 313 ? 17.406 3.153 -4.525 1.00 82.25 313 GLN A N 1
ATOM 2576 C CA . GLN A 1 313 ? 16.871 3.884 -5.683 1.00 82.25 313 GLN A CA 1
ATOM 2577 C C . GLN A 1 313 ? 17.787 5.037 -6.121 1.00 82.25 313 GLN A C 1
ATOM 2579 O O . GLN A 1 313 ? 18.066 5.193 -7.307 1.00 82.25 313 GLN A O 1
ATOM 2584 N N . ARG A 1 314 ? 18.321 5.816 -5.168 1.00 82.06 314 ARG A N 1
ATOM 2585 C CA . ARG A 1 314 ? 19.295 6.879 -5.477 1.00 82.06 314 ARG A CA 1
ATOM 2586 C C . ARG A 1 314 ? 20.585 6.323 -6.081 1.00 82.06 314 ARG A C 1
ATOM 2588 O O . ARG A 1 314 ? 21.125 6.927 -7.000 1.00 82.06 314 ARG A O 1
ATOM 2595 N N . ARG A 1 315 ? 21.082 5.184 -5.584 1.00 82.50 315 ARG A N 1
ATOM 2596 C CA . ARG A 1 315 ? 22.274 4.522 -6.140 1.00 82.50 315 ARG A CA 1
ATOM 2597 C C . ARG A 1 315 ? 22.039 4.013 -7.557 1.00 82.50 315 ARG A C 1
ATOM 2599 O O . ARG A 1 315 ? 22.893 4.248 -8.402 1.00 82.50 315 ARG A O 1
ATOM 2606 N N . ILE A 1 316 ? 20.882 3.409 -7.830 1.00 81.06 316 ILE A N 1
ATOM 2607 C CA . ILE A 1 316 ? 20.488 2.998 -9.185 1.00 81.06 316 ILE A CA 1
ATOM 2608 C C . ILE A 1 316 ? 20.484 4.208 -10.122 1.00 81.06 316 ILE A C 1
ATOM 2610 O O . ILE A 1 316 ? 21.095 4.145 -11.182 1.00 81.06 316 ILE A O 1
ATOM 2614 N N . ALA A 1 317 ? 19.868 5.325 -9.719 1.00 80.81 317 ALA A N 1
ATOM 2615 C CA . ALA A 1 317 ? 19.832 6.537 -10.539 1.00 80.81 317 ALA A CA 1
ATOM 2616 C C . ALA A 1 317 ? 21.242 7.064 -10.873 1.00 80.81 317 ALA A C 1
ATOM 2618 O O . ALA A 1 317 ? 21.521 7.370 -12.030 1.00 80.81 317 ALA A O 1
ATOM 2619 N N . MET A 1 318 ? 22.148 7.100 -9.889 1.00 81.25 318 MET A N 1
ATOM 2620 C CA . MET A 1 318 ? 23.545 7.495 -10.115 1.00 81.25 318 MET A CA 1
ATOM 2621 C C . MET A 1 318 ? 24.284 6.520 -11.044 1.00 81.25 318 MET A C 1
ATOM 2623 O O . MET A 1 318 ? 25.033 6.949 -11.917 1.00 81.25 318 MET A O 1
ATOM 2627 N N . GLN A 1 319 ? 24.071 5.210 -10.889 1.00 78.50 319 GLN A N 1
ATOM 2628 C CA . GLN A 1 319 ? 24.724 4.208 -11.735 1.00 78.50 319 GLN A CA 1
ATOM 2629 C C . GLN A 1 319 ? 24.205 4.205 -13.171 1.00 78.50 319 GLN A C 1
ATOM 2631 O O . GLN A 1 319 ? 25.008 4.018 -14.081 1.00 78.50 319 GLN A O 1
ATOM 2636 N N . LYS A 1 320 ? 22.909 4.471 -13.384 1.00 76.19 320 LYS A N 1
ATOM 2637 C CA . LYS A 1 320 ? 22.331 4.666 -14.721 1.00 76.19 320 LYS A CA 1
ATOM 2638 C C . LYS A 1 320 ? 22.979 5.838 -15.450 1.00 76.19 320 LYS A C 1
ATOM 2640 O O . LYS A 1 320 ? 23.451 5.659 -16.563 1.00 76.19 320 LYS A O 1
ATOM 2645 N N . GLN A 1 321 ? 23.061 7.002 -14.803 1.00 76.81 321 GLN A N 1
ATOM 2646 C CA . GLN A 1 321 ? 23.709 8.187 -15.385 1.00 76.81 321 GLN A CA 1
ATOM 2647 C C . GLN A 1 321 ? 25.174 7.920 -15.735 1.00 76.81 321 GLN A C 1
ATOM 2649 O O . GLN A 1 321 ? 25.693 8.396 -16.737 1.00 76.81 321 GLN A O 1
ATOM 2654 N N . ALA A 1 322 ? 25.853 7.123 -14.914 1.00 70.00 322 ALA A N 1
ATOM 2655 C CA . ALA A 1 322 ? 27.234 6.760 -15.166 1.00 70.00 322 ALA A CA 1
ATOM 2656 C C . ALA A 1 322 ? 27.386 5.690 -16.272 1.00 70.00 322 ALA A C 1
ATOM 2658 O O . ALA A 1 322 ? 28.494 5.527 -16.783 1.00 70.00 322 ALA A O 1
ATOM 2659 N N . LEU A 1 323 ? 26.325 4.946 -16.617 1.00 67.06 323 LEU A N 1
ATOM 2660 C CA . LEU A 1 323 ? 26.322 3.898 -17.648 1.00 67.06 323 LEU A CA 1
ATOM 2661 C C . LEU A 1 323 ? 26.433 4.477 -19.065 1.00 67.06 323 LEU A C 1
ATOM 2663 O O . LEU A 1 323 ? 26.998 3.825 -19.934 1.00 67.06 323 LEU A O 1
ATOM 2667 N N . GLU A 1 324 ? 25.953 5.705 -19.278 1.00 64.06 324 GLU A N 1
ATOM 2668 C CA . GLU A 1 324 ? 26.002 6.397 -20.577 1.00 64.06 324 GLU A CA 1
ATOM 2669 C C . GLU A 1 324 ? 27.440 6.720 -21.034 1.00 64.06 324 GLU A C 1
ATOM 2671 O O . GLU A 1 324 ? 27.661 7.002 -22.206 1.00 64.06 324 GLU A O 1
ATOM 2676 N N . ASN A 1 325 ? 28.428 6.633 -20.131 1.00 61.38 325 ASN A N 1
ATOM 2677 C CA . ASN A 1 325 ? 29.790 7.130 -20.348 1.00 61.38 325 ASN A CA 1
ATOM 2678 C C . ASN A 1 325 ? 30.911 6.074 -20.198 1.00 61.38 325 ASN A C 1
ATOM 2680 O O . ASN A 1 325 ? 32.081 6.452 -20.244 1.00 61.38 325 ASN A O 1
ATOM 2684 N N . ASP A 1 326 ? 30.617 4.783 -19.976 1.00 59.47 326 ASP A N 1
ATOM 2685 C CA . ASP A 1 326 ? 31.640 3.787 -19.589 1.00 59.47 326 ASP A CA 1
ATOM 2686 C C . ASP A 1 326 ? 31.728 2.548 -20.500 1.00 59.47 326 ASP A C 1
ATOM 2688 O O . ASP A 1 326 ? 30.736 2.082 -21.052 1.00 59.47 326 ASP A O 1
ATOM 2692 N N . LYS A 1 327 ? 32.936 1.974 -20.599 1.00 60.53 327 LYS A N 1
ATOM 2693 C CA . LYS A 1 327 ? 33.259 0.777 -21.397 1.00 60.53 327 LYS A CA 1
ATOM 2694 C C . LYS A 1 327 ? 32.897 -0.545 -20.701 1.00 60.53 327 LYS A C 1
ATOM 2696 O O . LYS A 1 327 ? 32.708 -1.546 -21.379 1.00 60.53 327 LYS A O 1
ATOM 2701 N N . ASN A 1 328 ? 32.766 -0.571 -19.369 1.00 68.44 328 ASN A N 1
ATOM 2702 C CA . ASN A 1 328 ? 32.406 -1.776 -18.600 1.00 68.44 328 ASN A CA 1
ATOM 2703 C C . ASN A 1 328 ? 30.894 -1.855 -18.316 1.00 68.44 328 ASN A C 1
ATOM 2705 O O . ASN A 1 328 ? 30.448 -1.774 -17.168 1.00 68.44 328 ASN A O 1
ATOM 2709 N N . VAL A 1 329 ? 30.102 -2.021 -19.377 1.00 72.44 329 VAL A N 1
ATOM 2710 C CA . VAL A 1 329 ? 28.629 -2.024 -19.320 1.00 72.44 329 VAL A CA 1
ATOM 2711 C C . VAL A 1 329 ? 28.084 -3.206 -18.501 1.00 72.44 329 VAL A C 1
ATOM 2713 O O . VAL A 1 329 ? 27.201 -3.011 -17.666 1.00 72.44 329 VAL A O 1
ATOM 2716 N N . MET A 1 330 ? 28.660 -4.406 -18.652 1.00 75.25 330 MET A N 1
ATOM 2717 C CA . MET A 1 330 ? 28.142 -5.638 -18.030 1.00 75.25 330 MET A CA 1
ATOM 2718 C C . MET A 1 330 ? 28.190 -5.627 -16.498 1.00 75.25 330 MET A C 1
ATOM 2720 O O . MET A 1 330 ? 27.150 -5.755 -15.856 1.00 75.25 330 MET A O 1
ATOM 2724 N N . LYS A 1 331 ? 29.353 -5.358 -15.886 1.00 76.25 331 LYS A N 1
ATOM 2725 C CA . LYS A 1 331 ? 29.493 -5.324 -14.412 1.00 76.25 331 LYS A CA 1
ATOM 2726 C C . LYS A 1 331 ? 28.560 -4.313 -13.742 1.00 76.25 331 LYS A C 1
ATOM 2728 O O . LYS A 1 331 ? 28.112 -4.507 -12.615 1.00 76.25 331 LYS A O 1
ATOM 2733 N N . ARG A 1 332 ? 28.271 -3.198 -14.416 1.00 74.19 332 ARG A N 1
ATOM 2734 C CA . ARG A 1 332 ? 27.338 -2.194 -13.890 1.00 74.19 332 ARG A CA 1
ATOM 2735 C C . ARG A 1 332 ? 25.886 -2.617 -14.065 1.00 74.19 332 ARG A C 1
ATOM 2737 O O . ARG A 1 332 ? 25.084 -2.356 -13.172 1.00 74.19 332 ARG A O 1
ATOM 2744 N N . GLN A 1 333 ? 25.543 -3.277 -15.172 1.00 79.00 333 GLN A N 1
ATOM 2745 C CA . GLN A 1 333 ? 24.218 -3.873 -15.332 1.00 79.00 333 GLN A CA 1
ATOM 2746 C C . GLN A 1 333 ? 23.950 -4.923 -14.248 1.00 79.00 333 GLN A C 1
ATOM 2748 O O . GLN A 1 333 ? 22.882 -4.869 -13.645 1.00 79.00 333 GLN A O 1
ATOM 2753 N N . GLU A 1 334 ? 24.921 -5.785 -13.928 1.00 80.62 334 GLU A N 1
ATOM 2754 C CA . GLU A 1 334 ? 24.823 -6.761 -12.828 1.00 80.62 334 GLU A CA 1
ATOM 2755 C C . GLU A 1 334 ? 24.496 -6.076 -11.499 1.00 80.62 334 GLU A C 1
ATOM 2757 O O . GLU A 1 334 ? 23.553 -6.463 -10.810 1.00 80.62 334 GLU A O 1
ATOM 2762 N N . HIS A 1 335 ? 25.213 -4.998 -11.170 1.00 80.44 335 HIS A N 1
ATOM 2763 C CA . HIS A 1 335 ? 24.980 -4.270 -9.926 1.00 80.44 335 HIS A CA 1
ATOM 2764 C C . HIS A 1 335 ? 23.606 -3.581 -9.887 1.00 80.44 335 HIS A C 1
ATOM 2766 O O . HIS A 1 335 ? 22.963 -3.526 -8.837 1.00 80.44 335 HIS A O 1
ATOM 2772 N N . ILE A 1 336 ? 23.116 -3.078 -11.027 1.00 81.38 336 ILE A N 1
ATOM 2773 C CA . ILE A 1 336 ? 21.754 -2.535 -11.133 1.00 81.38 336 ILE A CA 1
ATOM 2774 C C . ILE A 1 336 ? 20.718 -3.641 -10.910 1.00 81.38 336 ILE A C 1
ATOM 2776 O O . ILE A 1 336 ? 19.776 -3.423 -10.146 1.00 81.38 336 ILE A O 1
ATOM 2780 N N . VAL A 1 337 ? 20.894 -4.819 -11.522 1.00 82.88 337 VAL A N 1
ATOM 2781 C CA . VAL A 1 337 ? 20.011 -5.976 -11.305 1.00 82.88 337 VAL A CA 1
ATOM 2782 C C . VAL A 1 337 ? 19.999 -6.366 -9.829 1.00 82.88 337 VAL A C 1
ATOM 2784 O O . VAL A 1 337 ? 18.923 -6.466 -9.241 1.00 82.88 337 VAL A O 1
ATOM 2787 N N . GLU A 1 338 ? 21.168 -6.501 -9.200 1.00 82.06 338 GLU A N 1
ATOM 2788 C CA . GLU A 1 338 ? 21.291 -6.845 -7.781 1.00 82.06 338 GLU A CA 1
ATOM 2789 C C . GLU A 1 338 ? 20.542 -5.840 -6.891 1.00 82.06 338 GLU A C 1
ATOM 2791 O O . GLU A 1 338 ? 19.732 -6.223 -6.045 1.00 82.06 338 GLU A O 1
ATOM 2796 N N . MET A 1 339 ? 20.739 -4.537 -7.115 1.00 82.19 339 MET A N 1
ATOM 2797 C CA . MET A 1 339 ? 20.042 -3.502 -6.349 1.00 82.19 339 MET A CA 1
ATOM 2798 C C . MET A 1 339 ? 18.524 -3.508 -6.580 1.00 82.19 339 MET A C 1
ATOM 2800 O O . MET A 1 339 ? 17.774 -3.274 -5.630 1.00 82.19 339 MET A O 1
ATOM 2804 N N . LEU A 1 340 ? 18.051 -3.769 -7.804 1.00 82.75 340 LEU A N 1
ATOM 2805 C CA . LEU A 1 340 ? 16.618 -3.882 -8.103 1.00 82.75 340 LEU A CA 1
ATOM 2806 C C . LEU A 1 340 ? 15.995 -5.090 -7.395 1.00 82.75 340 LEU A C 1
ATOM 2808 O O . LEU A 1 340 ? 14.925 -4.954 -6.796 1.00 82.75 340 LEU A O 1
ATOM 2812 N N . MET A 1 341 ? 16.688 -6.231 -7.376 1.00 82.69 341 MET A N 1
ATOM 2813 C CA . MET A 1 341 ? 16.256 -7.414 -6.627 1.00 82.69 341 MET A CA 1
ATOM 2814 C C . MET A 1 341 ? 16.231 -7.148 -5.119 1.00 82.69 341 MET A C 1
ATOM 2816 O O . MET A 1 341 ? 15.245 -7.455 -4.453 1.00 82.69 341 MET A O 1
ATOM 2820 N N . GLN A 1 342 ? 17.237 -6.456 -4.576 1.00 80.56 342 GLN A N 1
ATOM 2821 C CA . GLN A 1 342 ? 17.222 -6.049 -3.168 1.00 80.56 342 GLN A CA 1
ATOM 2822 C C . GLN A 1 342 ? 16.044 -5.120 -2.832 1.00 80.56 342 GLN A C 1
ATOM 2824 O O . GLN A 1 342 ? 15.497 -5.198 -1.730 1.00 80.56 342 GLN A O 1
ATOM 2829 N N . ILE A 1 343 ? 15.643 -4.217 -3.739 1.00 81.50 343 ILE A N 1
ATOM 2830 C CA . ILE A 1 343 ? 14.456 -3.368 -3.534 1.00 81.50 343 ILE A CA 1
ATOM 2831 C C . ILE A 1 343 ? 13.188 -4.221 -3.534 1.00 81.50 343 ILE A C 1
ATOM 2833 O O . ILE A 1 343 ? 12.363 -4.053 -2.634 1.00 81.50 343 ILE A O 1
ATOM 2837 N N . ARG A 1 344 ? 13.051 -5.133 -4.501 1.00 81.69 344 ARG A N 1
ATOM 2838 C CA . ARG A 1 344 ? 11.928 -6.073 -4.611 1.00 81.69 344 ARG A CA 1
ATOM 2839 C C . ARG A 1 344 ? 11.732 -6.857 -3.316 1.00 81.69 344 ARG A C 1
ATOM 2841 O O . ARG A 1 344 ? 10.667 -6.792 -2.705 1.00 81.69 344 ARG A O 1
ATOM 2848 N N . ASP A 1 345 ? 12.788 -7.498 -2.832 1.00 79.50 345 ASP A N 1
ATOM 2849 C CA . ASP A 1 345 ? 12.720 -8.362 -1.652 1.00 79.50 345 ASP A CA 1
ATOM 2850 C C . ASP A 1 345 ? 12.417 -7.550 -0.378 1.00 79.50 345 ASP A C 1
ATOM 2852 O O . ASP A 1 345 ? 11.613 -7.951 0.469 1.00 79.50 345 ASP A O 1
ATOM 2856 N N . LYS A 1 346 ? 12.981 -6.338 -0.263 1.00 80.69 346 LYS A N 1
ATOM 2857 C CA . LYS A 1 346 ? 12.678 -5.407 0.837 1.00 80.69 346 LYS A CA 1
ATOM 2858 C C . LYS A 1 346 ? 11.235 -4.909 0.813 1.00 80.69 346 LYS A C 1
ATOM 2860 O O . LYS A 1 346 ? 10.633 -4.779 1.883 1.00 80.69 346 LYS A O 1
ATOM 2865 N N . ARG A 1 347 ? 10.667 -4.638 -0.366 1.00 79.31 347 ARG A N 1
ATOM 2866 C CA . ARG A 1 347 ? 9.250 -4.264 -0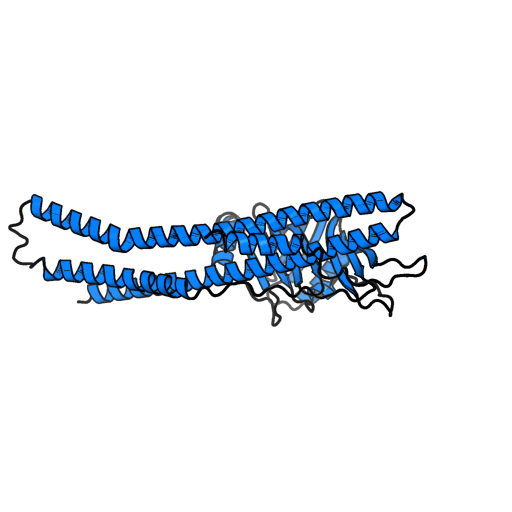.514 1.00 79.31 347 ARG A CA 1
ATOM 2867 C C . ARG A 1 347 ? 8.337 -5.410 -0.113 1.00 79.31 347 ARG A C 1
ATOM 2869 O O . ARG A 1 347 ? 7.419 -5.187 0.676 1.00 79.31 347 ARG A O 1
ATOM 2876 N N . PHE A 1 348 ? 8.629 -6.624 -0.573 1.00 78.88 348 PHE A N 1
ATOM 2877 C CA . PHE A 1 348 ? 7.868 -7.812 -0.198 1.00 78.88 348 PHE A CA 1
ATOM 2878 C C . PHE A 1 348 ? 7.876 -8.032 1.321 1.00 78.88 348 PHE A C 1
ATOM 2880 O O . PHE A 1 348 ? 6.824 -8.213 1.939 1.00 78.88 348 PHE A O 1
ATOM 2887 N N . LEU A 1 349 ? 9.046 -7.913 1.960 1.00 77.19 349 LEU A N 1
ATOM 2888 C CA . LEU A 1 349 ? 9.165 -8.002 3.416 1.00 77.19 349 LEU A CA 1
ATOM 2889 C C . LEU A 1 349 ? 8.370 -6.897 4.132 1.00 77.19 349 LEU A C 1
ATOM 2891 O O . LEU A 1 349 ? 7.671 -7.174 5.107 1.00 77.19 349 LEU A O 1
ATOM 2895 N N . ALA A 1 350 ? 8.446 -5.651 3.652 1.00 78.88 350 ALA A N 1
ATOM 2896 C CA . ALA A 1 350 ? 7.693 -4.533 4.219 1.00 78.88 350 ALA A CA 1
ATOM 2897 C C . ALA A 1 350 ? 6.174 -4.734 4.102 1.00 78.88 350 ALA A C 1
ATOM 2899 O O . ALA A 1 350 ? 5.441 -4.438 5.049 1.00 78.88 350 ALA A O 1
ATOM 2900 N N . HIS A 1 351 ? 5.697 -5.260 2.969 1.00 78.31 351 HIS A N 1
ATOM 2901 C CA . HIS A 1 351 ? 4.287 -5.595 2.771 1.00 78.31 351 HIS A CA 1
ATOM 2902 C C . HIS A 1 351 ? 3.835 -6.674 3.753 1.00 78.31 351 HIS A C 1
ATOM 2904 O O . HIS A 1 351 ? 2.861 -6.472 4.482 1.00 78.31 351 HIS A O 1
ATOM 2910 N N . ARG A 1 352 ? 4.591 -7.772 3.861 1.00 77.06 352 ARG A N 1
ATOM 2911 C CA . ARG A 1 352 ? 4.292 -8.855 4.803 1.00 77.06 352 ARG A CA 1
ATOM 2912 C C . ARG A 1 352 ? 4.263 -8.352 6.249 1.00 77.06 352 ARG A C 1
ATOM 2914 O O . ARG A 1 352 ? 3.351 -8.717 6.991 1.00 77.06 352 ARG A O 1
ATOM 2921 N N . LEU A 1 353 ? 5.232 -7.524 6.658 1.00 76.31 353 LEU A N 1
ATOM 2922 C CA . LEU A 1 353 ? 5.295 -6.943 8.010 1.00 76.31 353 LEU A CA 1
ATOM 2923 C C . LEU A 1 353 ? 4.034 -6.145 8.320 1.00 76.31 353 LEU A C 1
ATOM 2925 O O . LEU A 1 353 ? 3.438 -6.299 9.384 1.00 76.31 353 LEU A O 1
ATOM 2929 N N . LYS A 1 354 ? 3.590 -5.348 7.349 1.00 78.12 354 LYS A N 1
ATOM 2930 C CA . LYS A 1 354 ? 2.381 -4.548 7.474 1.00 78.12 354 LYS A CA 1
ATOM 2931 C C . LYS A 1 354 ? 1.120 -5.405 7.601 1.00 78.12 354 LYS A C 1
ATOM 2933 O O . LYS A 1 354 ? 0.313 -5.142 8.485 1.00 78.12 354 LYS A O 1
ATOM 2938 N N . VAL A 1 355 ? 0.978 -6.456 6.789 1.00 75.88 355 VAL A N 1
ATOM 2939 C CA . VAL A 1 355 ? -0.137 -7.419 6.909 1.00 75.88 355 VAL A CA 1
ATOM 2940 C C . VAL A 1 355 ? -0.174 -8.044 8.310 1.00 75.88 355 VAL A C 1
ATOM 2942 O O . VAL A 1 355 ? -1.240 -8.174 8.909 1.00 75.88 355 VAL A O 1
ATOM 2945 N N . ALA A 1 356 ? 0.988 -8.419 8.853 1.00 72.75 356 ALA A N 1
ATOM 2946 C CA . ALA A 1 356 ? 1.079 -9.021 10.181 1.00 72.75 356 ALA A CA 1
ATOM 2947 C C . ALA A 1 356 ? 0.703 -8.039 11.306 1.00 72.75 356 ALA A C 1
ATOM 2949 O O . ALA A 1 356 ? 0.010 -8.427 12.250 1.00 72.75 356 ALA A O 1
ATOM 2950 N N . ASP A 1 357 ? 1.127 -6.776 11.208 1.00 73.88 357 ASP A N 1
ATOM 2951 C CA . ASP A 1 357 ? 0.726 -5.728 12.152 1.00 73.88 357 ASP A CA 1
ATOM 2952 C C . ASP A 1 357 ? -0.781 -5.444 12.094 1.00 73.88 357 ASP A C 1
ATOM 2954 O O . ASP A 1 357 ? -1.421 -5.298 13.134 1.00 73.88 357 ASP A O 1
ATOM 2958 N N . GLU A 1 358 ? -1.369 -5.415 10.896 1.00 71.19 358 GLU A N 1
ATOM 2959 C CA . GLU A 1 358 ? -2.809 -5.201 10.699 1.00 71.19 358 GLU A CA 1
ATOM 2960 C C . GLU A 1 358 ? -3.646 -6.339 11.297 1.00 71.19 358 GLU A C 1
ATOM 2962 O O . GLU A 1 358 ? -4.620 -6.084 12.009 1.00 71.19 358 GLU A O 1
ATOM 2967 N N . ASP A 1 359 ? -3.250 -7.598 11.085 1.00 71.31 359 ASP A N 1
ATOM 2968 C CA . ASP A 1 359 ? -3.930 -8.746 11.696 1.00 71.31 359 ASP A CA 1
ATOM 2969 C C . ASP A 1 359 ? -3.862 -8.692 13.233 1.00 71.31 359 ASP A C 1
ATOM 2971 O O . ASP A 1 359 ? -4.822 -9.051 13.926 1.00 71.31 359 ASP A O 1
ATOM 2975 N N . ARG A 1 360 ? -2.755 -8.179 13.785 1.00 70.00 360 ARG A N 1
ATOM 2976 C CA . ARG A 1 360 ? -2.617 -7.940 15.225 1.00 70.00 360 ARG A CA 1
ATOM 2977 C C . ARG A 1 360 ? -3.583 -6.860 15.713 1.00 70.00 360 ARG A C 1
ATOM 2979 O O . ARG A 1 360 ? -4.328 -7.117 16.661 1.00 70.00 360 ARG A O 1
ATOM 2986 N N . ASP A 1 361 ? -3.604 -5.701 15.055 1.00 69.38 361 ASP A N 1
ATOM 2987 C CA . ASP A 1 361 ? -4.484 -4.578 15.402 1.00 69.38 361 ASP A CA 1
ATOM 2988 C C . ASP A 1 361 ? -5.973 -4.983 15.278 1.00 69.38 361 ASP A C 1
ATOM 2990 O O . ASP A 1 361 ? -6.797 -4.600 16.111 1.00 69.38 361 ASP A O 1
ATOM 2994 N N . ARG A 1 362 ? -6.339 -5.811 14.287 1.00 67.19 362 ARG A N 1
ATOM 2995 C CA . ARG A 1 362 ? -7.703 -6.347 14.119 1.00 67.19 362 ARG A CA 1
ATOM 2996 C C . ARG A 1 362 ? -8.104 -7.277 15.260 1.00 67.19 362 ARG A C 1
ATOM 2998 O O . ARG A 1 362 ? -9.152 -7.083 15.873 1.00 67.19 362 ARG A O 1
ATOM 3005 N N . LYS A 1 363 ? -7.268 -8.273 15.576 1.00 69.00 363 LYS A N 1
ATOM 3006 C CA . LYS A 1 363 ? -7.523 -9.211 16.685 1.00 69.00 363 LYS A CA 1
ATOM 3007 C C . LYS A 1 363 ? -7.707 -8.478 18.007 1.00 69.00 363 LYS A C 1
ATOM 3009 O O . LYS A 1 363 ? -8.524 -8.885 18.825 1.00 69.00 363 LYS A O 1
ATOM 3014 N N . GLN A 1 364 ? -6.964 -7.401 18.213 1.00 67.12 364 GLN A N 1
ATOM 3015 C CA . GLN A 1 364 ? -7.065 -6.584 19.409 1.00 67.12 364 GLN A CA 1
ATOM 3016 C C . GLN A 1 364 ? -8.375 -5.794 19.477 1.00 67.12 364 GLN A C 1
ATOM 3018 O O . GLN A 1 364 ? -9.025 -5.801 20.518 1.00 67.12 364 GLN A O 1
ATOM 3023 N N . LYS A 1 365 ? -8.809 -5.168 18.378 1.00 65.12 365 LYS A N 1
ATOM 3024 C CA . LYS A 1 365 ? -10.103 -4.464 18.327 1.00 65.12 365 LYS A CA 1
ATOM 3025 C C . LYS A 1 365 ? -11.267 -5.394 18.642 1.00 65.12 365 LYS A C 1
ATOM 3027 O O . LYS A 1 365 ? -12.111 -5.050 19.460 1.00 65.12 365 LYS A O 1
ATOM 3032 N N . VAL A 1 366 ? -11.264 -6.595 18.061 1.00 66.31 366 VAL A N 1
ATOM 3033 C CA . VAL A 1 366 ? -12.276 -7.622 18.351 1.00 66.31 366 VAL A CA 1
ATOM 3034 C C . VAL A 1 366 ? -12.280 -7.979 19.839 1.00 66.31 366 VAL A C 1
ATOM 3036 O O . VAL A 1 366 ? -13.342 -8.023 20.449 1.00 66.31 366 VAL A O 1
ATOM 3039 N N . LYS A 1 367 ? -11.105 -8.159 20.457 1.00 66.44 367 LYS A N 1
ATOM 3040 C CA . LYS A 1 367 ? -11.006 -8.414 21.904 1.00 66.44 367 LYS A CA 1
ATOM 3041 C C . LYS A 1 367 ? -11.560 -7.263 22.743 1.00 66.44 367 LYS A C 1
ATOM 3043 O O . LYS A 1 367 ? -12.269 -7.531 23.703 1.00 66.44 367 LYS A O 1
ATOM 3048 N N . PHE A 1 368 ? -11.265 -6.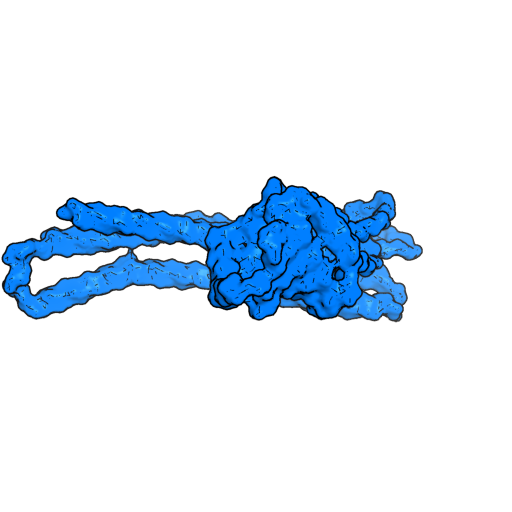011 22.389 1.00 62.34 368 PHE A N 1
ATOM 3049 C CA . PHE A 1 368 ? -11.808 -4.848 23.098 1.00 62.34 368 PHE A CA 1
ATOM 3050 C C . PHE A 1 368 ? -13.325 -4.747 22.976 1.00 62.34 368 PHE A C 1
ATOM 3052 O O . PHE A 1 368 ? -13.982 -4.489 23.978 1.00 62.34 368 PHE A O 1
ATOM 3059 N N . ILE A 1 369 ? -13.880 -4.980 21.784 1.00 62.81 369 ILE A N 1
ATOM 3060 C CA . ILE A 1 369 ? -15.332 -4.975 21.572 1.00 62.81 369 ILE A CA 1
ATOM 3061 C C . ILE A 1 369 ? -15.988 -6.078 22.406 1.00 62.81 369 ILE A C 1
ATOM 3063 O O . ILE A 1 369 ? -16.945 -5.800 23.118 1.00 62.81 369 ILE A O 1
ATOM 3067 N N . ILE A 1 370 ? -15.446 -7.302 22.382 1.00 67.94 370 ILE A N 1
ATOM 3068 C CA . ILE A 1 370 ? -15.961 -8.412 23.199 1.00 67.94 370 ILE A CA 1
ATOM 3069 C C . ILE A 1 370 ? -15.894 -8.059 24.688 1.00 67.94 370 ILE A C 1
ATOM 3071 O O . ILE A 1 370 ? -16.890 -8.218 25.383 1.00 67.94 370 ILE A O 1
ATOM 3075 N N . ALA A 1 371 ? -14.757 -7.551 25.175 1.00 64.56 371 ALA A N 1
ATOM 3076 C CA . ALA A 1 371 ? -14.601 -7.173 26.579 1.00 64.56 371 ALA A CA 1
ATOM 3077 C C . ALA A 1 371 ? -15.586 -6.067 26.988 1.00 64.56 371 ALA A C 1
ATOM 3079 O O . ALA A 1 371 ? -16.190 -6.155 28.050 1.00 64.56 371 ALA A O 1
ATOM 3080 N N . TYR A 1 372 ? -15.785 -5.062 26.133 1.00 62.94 372 TYR A N 1
ATOM 3081 C CA . TYR A 1 372 ? -16.737 -3.982 26.373 1.00 62.94 372 TYR A CA 1
ATOM 3082 C C . TYR A 1 372 ? -18.174 -4.505 26.451 1.00 62.94 372 TYR A C 1
ATOM 3084 O O . TYR A 1 372 ? -18.845 -4.262 27.444 1.00 62.94 372 TYR A O 1
ATOM 3092 N N . VAL A 1 373 ? -18.611 -5.302 25.468 1.00 67.25 373 VAL A N 1
ATOM 3093 C CA . VAL A 1 373 ? -19.955 -5.908 25.454 1.00 67.25 373 VAL A CA 1
ATOM 3094 C C . VAL A 1 373 ? -20.188 -6.775 26.693 1.00 67.25 373 VAL A C 1
ATOM 3096 O O . VAL A 1 373 ? -21.257 -6.712 27.291 1.00 67.25 373 VAL A O 1
ATOM 3099 N N . LEU A 1 374 ? -19.188 -7.559 27.106 1.00 66.94 374 LEU A N 1
ATOM 3100 C CA . LEU A 1 374 ? -19.283 -8.446 28.267 1.00 66.94 374 LEU A CA 1
ATOM 3101 C C . LEU A 1 374 ? -19.346 -7.652 29.582 1.00 66.94 374 LEU A C 1
ATOM 3103 O O . LEU A 1 374 ? -20.148 -7.988 30.448 1.00 66.94 374 LEU A O 1
ATOM 3107 N N . CYS A 1 375 ? -18.578 -6.562 29.708 1.00 61.62 375 CYS A N 1
ATOM 3108 C CA . CYS A 1 375 ? -18.694 -5.634 30.836 1.00 61.62 375 CYS A CA 1
ATOM 3109 C C . CYS A 1 375 ? -20.067 -4.952 30.878 1.00 61.62 375 CYS A C 1
ATOM 3111 O O . CYS A 1 375 ? -20.701 -4.965 31.924 1.00 61.62 375 CYS A O 1
ATOM 3113 N N . THR A 1 376 ? -20.562 -4.423 29.755 1.00 64.25 376 THR A N 1
ATOM 3114 C CA . THR A 1 376 ? -21.884 -3.779 29.696 1.00 64.25 376 THR A CA 1
ATOM 3115 C C . THR A 1 376 ? -23.008 -4.764 30.023 1.00 64.25 376 THR A C 1
ATOM 3117 O O . THR A 1 376 ? -23.961 -4.411 30.710 1.00 64.25 376 THR A O 1
ATOM 3120 N N . PHE A 1 377 ? -22.895 -6.019 29.578 1.00 67.94 377 PHE A N 1
ATOM 3121 C CA . PHE A 1 377 ? -23.864 -7.064 29.907 1.00 67.94 377 PHE A CA 1
ATOM 3122 C C . PHE A 1 377 ? -23.838 -7.437 31.397 1.00 67.94 377 PHE A C 1
ATOM 3124 O O . PHE A 1 377 ? -24.891 -7.616 32.003 1.00 67.94 377 PHE A O 1
ATOM 3131 N N . LEU A 1 378 ? -22.649 -7.520 32.002 1.00 65.56 378 LEU A N 1
ATOM 3132 C CA . LEU A 1 378 ? -22.504 -7.769 33.437 1.00 65.56 378 LEU A CA 1
ATOM 3133 C C . LEU A 1 378 ? -23.019 -6.600 34.282 1.00 65.56 378 LEU A C 1
ATOM 3135 O O . LEU A 1 378 ? -23.728 -6.841 35.250 1.00 65.56 378 LEU A O 1
ATOM 3139 N N . GLU A 1 379 ? -22.722 -5.354 33.907 1.00 63.12 379 GLU A N 1
ATOM 3140 C CA . GLU A 1 379 ? -23.295 -4.163 34.550 1.00 63.12 379 GLU A CA 1
ATOM 3141 C C . GLU A 1 379 ? -24.824 -4.174 34.474 1.00 63.12 379 GLU A C 1
ATOM 3143 O O . GLU A 1 379 ? -25.497 -3.920 35.467 1.00 63.12 379 GLU A O 1
ATOM 3148 N N . TRP A 1 380 ? -25.381 -4.536 33.317 1.00 65.88 380 TRP A N 1
ATOM 3149 C CA . TRP A 1 380 ? -26.825 -4.642 33.140 1.00 65.88 380 TRP A CA 1
ATOM 3150 C C . TRP A 1 380 ? -27.446 -5.743 34.009 1.00 65.88 380 TRP A C 1
ATOM 3152 O O . TRP A 1 380 ? -28.471 -5.512 34.645 1.00 65.88 380 TRP A O 1
ATOM 3162 N N . MET A 1 381 ? -26.806 -6.912 34.106 1.00 67.06 381 MET A N 1
ATOM 3163 C CA . MET A 1 381 ? -27.241 -7.980 35.013 1.00 67.06 381 MET A CA 1
ATOM 3164 C C . MET A 1 381 ? -27.195 -7.564 36.487 1.00 67.06 381 MET A C 1
ATOM 3166 O O . MET A 1 381 ? -28.099 -7.914 37.240 1.00 67.06 381 MET A O 1
ATOM 3170 N N . LEU A 1 382 ? -26.161 -6.823 36.891 1.00 59.25 382 LEU A N 1
ATOM 3171 C CA . LEU A 1 382 ? -25.994 -6.328 38.260 1.00 59.25 382 LEU A CA 1
ATOM 3172 C C . LEU A 1 382 ? -26.958 -5.190 38.621 1.00 59.25 382 LEU A C 1
ATOM 3174 O O . LEU A 1 382 ? -27.148 -4.941 39.799 1.00 59.25 382 LEU A O 1
ATOM 3178 N N . LEU A 1 383 ? -27.535 -4.490 37.639 1.00 58.78 383 LEU A N 1
ATOM 3179 C CA . LEU A 1 383 ? -28.551 -3.449 37.855 1.00 58.78 383 LEU A CA 1
ATOM 3180 C C . LEU A 1 383 ? -29.986 -4.003 37.899 1.00 58.78 383 LEU A C 1
ATOM 3182 O O . LEU A 1 383 ? -30.902 -3.286 38.295 1.00 58.78 383 LEU A O 1
ATOM 3186 N N . ILE A 1 384 ? -30.198 -5.237 37.430 1.00 59.59 384 ILE A N 1
ATOM 3187 C CA . ILE A 1 384 ? -31.510 -5.909 37.399 1.00 59.59 384 ILE A CA 1
ATOM 3188 C C . ILE A 1 384 ? -31.753 -6.765 38.657 1.00 59.59 384 ILE A C 1
ATOM 3190 O O . ILE A 1 384 ? -32.898 -7.120 38.942 1.00 59.59 384 ILE A O 1
ATOM 3194 N N . HIS A 1 385 ? -30.699 -7.102 39.401 1.00 47.16 385 HIS A N 1
ATOM 3195 C CA . HIS A 1 385 ? -30.765 -7.659 40.757 1.00 47.16 385 HIS A CA 1
ATOM 3196 C C . HIS A 1 385 ? -30.476 -6.567 41.777 1.00 47.16 385 HIS A C 1
ATOM 3198 O O . HIS A 1 385 ? -31.088 -6.637 42.865 1.00 47.16 385 HIS A O 1
#

Foldseek 3Di:
DCPLLVVLVVQLCCLVVCPPPPLPCDDPDDDPPDFQKDKDKFKQFQVLVQVVQCVVQVPPPWWPGWGWWFAFPQKIWIWTATPVGWIKIWIKGFPWFKDKQAKTKTKIATPLVPIDRPDPVVNVCSNVCVQVVLDVCLLAPPFDDDPPDPWTWHRDHRRMIMIIDDNPGPVCVSTPDDDDDPQQPDMKMWTDWTTHGRIIIIIIIGGRDHDDDDDRDDDPLDPPVVVVLLVCLLVLVLVLVVVLLCCCVVVDDPVCVVPDDPVVVVVNVVVSVVSCCVRNVPSVVVNCVVVVVVVVSLVVSLVVLVVVLVVLVVVLVVLVVVCVPDPPNHVSSSVNVVSVVSSVNSVVVSVVSVVSVSVVSNVVVVSVVVSVVVNVVSVVVVVVD

Radius of gyration: 28.69 Å; chains: 1; bounding box: 65×42×89 Å

Sequence (385 aa):
MGQLVTKLLKLANTVTTQTHIEAPRLPEQLEDGNTLYDHRMLSIEEEAVNRKMRSVVRNHWFFHSIIFEFEPNNKVFMNVITKLGNVINVEFDIDDIWFDDYTSTIQLKLDVANVDMGGLFLNIITHILGNWSLHVLGMFFNPFSIGDDTSSMRLEKKGIIRFDLSPDSPVREFIPWPQRPKDSVGPVLLTAIRSGQSVLQVEYYAFHQKLETYLAPEMPVKTNWVRSIDMAAALLMPIGVWVSFIILNHYLPHEELQDFSFSTYFFISLSILLFSFVVMNIPRYIYMYFETRKKWQSVFVSNNIKIQMRRLQRRIAMQKQALENDKNVMKRQEHIVEMLMQIRDKRFLAHRLKVADEDRDRKQKVKFIIAYVLCTFLEWMLLIH

pLDDT: mean 71.25, std 13.99, range [30.97, 91.12]